Protein AF-A0A2R4SW17-F1 (afdb_monomer_lite)

Sequence (399 aa):
MTRNRARKNDVRAVAPPGEYARTERIMKAEQQRPVLTADVHQRMLAAFRAAGWPATGETRPWDGVWHSKVGPASGTILRPGYQPGRTGSRDPDDPDEADLQDVPEVSFCTGSQTRPVSVTVPGTEEPAAMVQRLGAALADGRAREIALLVNDSACAICGDPYPARHLLRTPVAEQMRVCPACVFDGELLTTGSPVGLALEFDLLAYKDLAVPAGWAAVMALLAIAGGPRFGDVLDEAFQRAVWVPAAHWSDPGKLWIWLPPHSRPLALAGLGPGASLAAVVEAVDRAHPGLQDLYRTVVREELLEEGEKAEDYLVPQLWPAVIAYAVAFGTQALERPADRAPWHVLESFEQGALGGHFAAMRSALDPDAGPGVIYTLGLGALVVAKVLGLFRDGDSSTK

pLDDT: mean 85.32, std 11.8, range [33.78, 98.25]

Secondary structure (DSSP, 8-state):
--HHHHHHHHHHHHPPTT-HHHHHHHHHHHHTS---HHHHHHHHHHHHHHTT--EEE-SS-BTTBEEEEETTEEEEEE-TT--TTTSTT--TT-TTTS-TTSPPEEEEEE--SSS--EEEEETTS-HHHHHHHHHHHHHHHHHHHHHT----EE-TTT--EE-GGGSEEPSSSTT-EE-TTTTTSTTTTTTS-HHHHHHHHHHHHHH-TT--TTHHHHHHHHHHHH-TTHHHHHHHHHTTTT-PPPGGGT-GGG-B----TTS--GGGTT--TT-BHHHHHHHHHHH-TTHHHHHHHHHHHHHHHTT--------GGGHHHHHHHHHHHHHHHHH-TTSPPGGGGGGG--TTHHHHHHHHTT-SS-TT-THHHHHHHHHHHHHHHHHTT-S-TT-----

Structure (mmCIF, N/CA/C/O backbone):
data_AF-A0A2R4SW17-F1
#
_entry.id   AF-A0A2R4SW17-F1
#
loop_
_atom_site.group_PDB
_atom_site.id
_atom_site.type_symbol
_atom_site.label_atom_id
_atom_site.label_alt_id
_atom_site.label_comp_id
_atom_site.label_asym_id
_atom_site.label_entity_id
_atom_site.label_seq_id
_atom_site.pdbx_PDB_ins_code
_atom_site.Cartn_x
_atom_site.Cartn_y
_atom_site.Cartn_z
_atom_site.occupancy
_atom_site.B_iso_or_equiv
_atom_site.auth_seq_id
_atom_site.auth_comp_id
_atom_site.auth_asym_id
_atom_site.auth_atom_id
_atom_site.pdbx_PDB_model_num
ATOM 1 N N . MET A 1 1 ? 7.612 -26.357 -39.046 1.00 49.78 1 MET A N 1
ATOM 2 C CA . MET A 1 1 ? 7.413 -24.975 -39.551 1.00 49.78 1 MET A CA 1
ATOM 3 C C . MET A 1 1 ? 8.677 -24.179 -39.259 1.00 49.78 1 MET A C 1
ATOM 5 O O . MET A 1 1 ? 9.137 -24.222 -38.130 1.00 49.78 1 MET A O 1
ATOM 9 N N . THR A 1 2 ? 9.297 -23.537 -40.250 1.00 54.38 2 THR A N 1
ATOM 10 C CA . THR A 1 2 ? 10.583 -22.840 -40.059 1.00 54.38 2 THR A CA 1
ATOM 11 C C . THR A 1 2 ? 10.363 -21.427 -39.501 1.00 54.38 2 THR A C 1
ATOM 13 O O . THR A 1 2 ? 9.425 -20.750 -39.925 1.00 54.38 2 THR A O 1
ATOM 16 N N . ARG A 1 3 ? 11.240 -20.949 -38.595 1.00 54.69 3 ARG A N 1
ATOM 17 C CA . ARG A 1 3 ? 11.237 -19.567 -38.037 1.00 54.69 3 ARG A CA 1
ATOM 18 C C . ARG A 1 3 ? 11.068 -18.480 -39.111 1.00 54.69 3 ARG A C 1
ATOM 20 O O . ARG A 1 3 ? 10.470 -17.440 -38.872 1.00 54.69 3 ARG A O 1
ATOM 27 N N . ASN A 1 4 ? 11.545 -18.761 -40.322 1.00 70.50 4 ASN A N 1
ATOM 28 C CA . ASN A 1 4 ? 11.491 -17.861 -41.468 1.00 70.50 4 ASN A CA 1
ATOM 29 C C . ASN A 1 4 ? 10.072 -17.692 -42.058 1.00 70.50 4 ASN A C 1
ATOM 31 O O . ASN A 1 4 ? 9.792 -16.678 -42.685 1.00 70.50 4 ASN A O 1
ATOM 35 N N . ARG A 1 5 ? 9.156 -18.655 -41.870 1.00 79.19 5 ARG A N 1
ATOM 36 C CA . ARG A 1 5 ? 7.756 -18.539 -42.326 1.00 79.19 5 ARG A CA 1
ATOM 37 C C . ARG A 1 5 ? 6.918 -17.681 -41.375 1.00 79.19 5 ARG A C 1
ATOM 39 O O . ARG A 1 5 ? 6.147 -16.866 -41.863 1.00 79.19 5 ARG A O 1
ATOM 46 N N . ALA A 1 6 ? 7.105 -17.835 -40.061 1.00 75.19 6 ALA A N 1
ATOM 47 C CA . ALA A 1 6 ? 6.433 -17.013 -39.049 1.00 75.19 6 ALA A CA 1
ATOM 48 C C . ALA A 1 6 ? 6.802 -15.531 -39.221 1.00 75.19 6 ALA A C 1
ATOM 50 O O . ALA A 1 6 ? 5.929 -14.722 -39.503 1.00 75.19 6 ALA A O 1
ATOM 51 N N . ARG A 1 7 ? 8.106 -15.216 -39.275 1.00 76.75 7 ARG A N 1
ATOM 52 C CA . ARG A 1 7 ? 8.585 -13.840 -39.489 1.00 76.75 7 ARG A CA 1
ATOM 53 C C . ARG A 1 7 ? 8.019 -13.191 -40.757 1.00 76.75 7 ARG A C 1
ATOM 55 O O . ARG A 1 7 ? 7.617 -12.035 -40.741 1.00 76.75 7 ARG A O 1
ATOM 62 N N . LYS A 1 8 ? 7.992 -13.923 -41.876 1.00 83.56 8 LYS A N 1
ATOM 63 C CA . LYS A 1 8 ? 7.430 -13.414 -43.139 1.00 83.56 8 LYS A CA 1
ATOM 64 C C . LYS A 1 8 ? 5.924 -13.164 -43.043 1.00 83.56 8 LYS A C 1
ATOM 66 O O . LYS A 1 8 ? 5.435 -12.250 -43.701 1.00 83.56 8 LYS A O 1
ATOM 71 N N . ASN A 1 9 ? 5.200 -13.970 -42.266 1.00 86.19 9 ASN A N 1
ATOM 72 C CA . ASN A 1 9 ? 3.774 -13.769 -42.027 1.00 86.19 9 ASN A CA 1
ATOM 73 C C . ASN A 1 9 ? 3.525 -12.529 -41.159 1.00 86.19 9 ASN A C 1
ATOM 75 O O . ASN A 1 9 ? 2.647 -11.749 -41.508 1.00 86.19 9 ASN A O 1
ATOM 79 N N . ASP A 1 10 ? 4.334 -12.303 -40.122 1.00 82.69 10 ASP A N 1
ATOM 80 C CA . ASP A 1 10 ? 4.211 -11.128 -39.249 1.00 82.69 10 ASP A CA 1
ATOM 81 C C . ASP A 1 10 ? 4.459 -9.829 -40.028 1.00 82.69 10 ASP A C 1
ATOM 83 O O . ASP A 1 10 ? 3.648 -8.910 -39.975 1.00 82.69 10 ASP A O 1
ATOM 87 N N . VAL A 1 11 ? 5.513 -9.783 -40.858 1.00 82.81 11 VAL A N 1
ATOM 88 C CA . VAL A 1 11 ? 5.784 -8.628 -41.737 1.00 82.81 11 VAL A CA 1
ATOM 89 C C . VAL A 1 11 ? 4.632 -8.408 -42.722 1.00 82.81 11 VAL A C 1
ATOM 91 O O . VAL A 1 11 ? 4.228 -7.274 -42.957 1.00 82.81 11 VAL A O 1
ATOM 94 N N . ARG A 1 12 ? 4.071 -9.478 -43.304 1.00 87.44 12 ARG A N 1
ATOM 95 C CA . ARG A 1 12 ? 2.926 -9.377 -44.230 1.00 87.44 12 ARG A CA 1
ATOM 96 C C . ARG A 1 12 ? 1.649 -8.888 -43.553 1.00 87.44 12 ARG A C 1
ATOM 98 O O . ARG A 1 12 ? 0.837 -8.279 -44.236 1.00 87.44 12 ARG A O 1
ATOM 105 N N . ALA A 1 13 ? 1.468 -9.163 -42.263 1.00 88.62 13 ALA A N 1
ATOM 106 C CA . ALA A 1 13 ? 0.291 -8.733 -41.518 1.00 88.62 13 ALA A CA 1
ATOM 107 C C . ALA A 1 13 ? 0.259 -7.211 -41.299 1.00 88.62 13 ALA A C 1
ATOM 109 O O . ALA A 1 13 ? -0.821 -6.642 -41.185 1.00 88.62 13 ALA A O 1
ATOM 110 N N . VAL A 1 14 ? 1.428 -6.560 -41.268 1.00 86.56 14 VAL A N 1
ATOM 111 C CA . VAL A 1 14 ? 1.557 -5.122 -40.969 1.00 86.56 14 VAL A CA 1
ATOM 112 C C . VAL A 1 14 ? 2.044 -4.277 -42.154 1.00 86.56 14 VAL A C 1
ATOM 114 O O . VAL A 1 14 ? 1.975 -3.052 -42.100 1.00 86.56 14 VAL A O 1
ATOM 117 N N . ALA A 1 15 ? 2.541 -4.897 -43.230 1.00 86.00 15 ALA A N 1
ATOM 118 C CA . ALA A 1 15 ? 3.038 -4.183 -44.405 1.00 86.00 15 ALA A CA 1
ATOM 119 C C . ALA A 1 15 ? 1.894 -3.677 -45.309 1.00 86.00 15 ALA A C 1
ATOM 121 O O . ALA A 1 15 ? 1.075 -4.485 -45.760 1.00 86.00 15 ALA A O 1
ATOM 122 N N . PRO A 1 16 ? 1.877 -2.382 -45.680 1.00 88.31 16 PRO A N 1
ATOM 123 C CA . PRO A 1 16 ? 1.014 -1.885 -46.748 1.00 88.31 16 PRO A CA 1
ATOM 124 C C . PRO A 1 16 ? 1.269 -2.608 -48.089 1.00 88.31 16 PRO A C 1
ATOM 126 O O . PRO A 1 16 ? 2.387 -3.089 -48.332 1.00 88.31 16 PRO A O 1
ATOM 129 N N . PRO A 1 17 ? 0.276 -2.675 -49.001 1.00 89.50 17 PRO A N 1
ATOM 130 C CA . PRO A 1 17 ? 0.451 -3.278 -50.323 1.00 89.50 17 PRO A CA 1
ATOM 131 C C . PRO A 1 17 ? 1.658 -2.686 -51.067 1.00 89.50 17 PRO A C 1
ATOM 133 O O . PRO A 1 17 ? 1.752 -1.479 -51.253 1.00 89.50 17 PRO A O 1
ATOM 136 N N . GLY A 1 18 ? 2.594 -3.539 -51.495 1.00 88.56 18 GLY A N 1
ATOM 137 C CA . GLY A 1 18 ? 3.813 -3.120 -52.203 1.00 88.56 18 GLY A CA 1
ATOM 138 C C . GLY A 1 18 ? 4.976 -2.657 -51.311 1.00 88.56 18 GLY A C 1
ATOM 139 O O . GLY A 1 18 ? 6.087 -2.500 -51.813 1.00 88.56 18 GLY A O 1
ATOM 140 N N . GLU A 1 19 ? 4.785 -2.522 -49.995 1.00 90.75 19 GLU A N 1
ATOM 141 C CA . GLU A 1 19 ? 5.814 -2.007 -49.075 1.00 90.75 19 GLU A CA 1
ATOM 142 C C . GLU A 1 19 ? 6.569 -3.085 -48.282 1.00 90.75 19 GLU A C 1
ATOM 144 O O . GLU A 1 19 ? 7.440 -2.762 -47.476 1.00 90.75 19 GLU A O 1
ATOM 149 N N . TYR A 1 20 ? 6.326 -4.371 -48.555 1.00 89.44 20 TYR A N 1
ATOM 150 C CA . TYR A 1 20 ? 6.911 -5.495 -47.808 1.00 89.44 20 TYR A CA 1
ATOM 151 C C . TYR A 1 20 ? 8.430 -5.368 -47.574 1.00 89.44 20 TYR A C 1
ATOM 153 O O . TYR A 1 20 ? 8.895 -5.545 -46.455 1.00 89.44 20 TYR A O 1
ATOM 161 N N . ALA A 1 21 ? 9.218 -5.015 -48.597 1.00 84.56 21 ALA A N 1
ATOM 162 C CA . ALA A 1 21 ? 10.678 -4.908 -48.475 1.00 84.56 21 ALA A CA 1
ATOM 163 C C . ALA A 1 21 ? 11.150 -3.691 -47.653 1.00 84.56 21 ALA A C 1
ATOM 165 O O . ALA A 1 21 ? 12.286 -3.669 -47.172 1.00 84.56 21 ALA A O 1
ATOM 166 N N . ARG A 1 22 ? 10.314 -2.653 -47.533 1.00 85.69 22 ARG A N 1
ATOM 167 C CA . ARG A 1 22 ? 10.557 -1.493 -46.667 1.00 85.69 22 ARG A CA 1
ATOM 168 C C . ARG A 1 22 ? 10.169 -1.837 -45.232 1.00 85.69 22 ARG A C 1
ATOM 170 O O . ARG A 1 22 ? 10.996 -1.654 -44.346 1.00 85.69 22 ARG A O 1
ATOM 177 N N . THR A 1 23 ? 8.989 -2.418 -45.023 1.00 84.00 23 THR A N 1
ATOM 178 C CA . THR A 1 23 ? 8.524 -2.892 -43.712 1.00 84.00 23 THR A CA 1
ATOM 179 C C . THR A 1 23 ? 9.458 -3.955 -43.133 1.00 84.00 23 THR A C 1
ATOM 181 O O . THR A 1 23 ? 9.841 -3.851 -41.977 1.00 84.00 23 THR A O 1
ATOM 184 N N . GLU A 1 24 ? 9.936 -4.913 -43.936 1.00 84.81 24 GLU A N 1
ATOM 185 C CA . GLU A 1 24 ? 10.923 -5.908 -43.493 1.00 84.81 24 GLU A CA 1
ATOM 186 C C . GLU A 1 24 ? 12.244 -5.253 -43.064 1.00 84.81 24 GLU A C 1
ATOM 188 O O . GLU A 1 24 ? 12.842 -5.672 -42.076 1.00 84.81 24 GLU A O 1
ATOM 193 N N . ARG A 1 25 ? 12.704 -4.214 -43.778 1.00 83.12 25 ARG A N 1
ATOM 194 C CA . ARG A 1 25 ? 13.920 -3.471 -43.413 1.00 83.12 25 ARG A CA 1
ATOM 195 C C . ARG A 1 25 ? 13.745 -2.677 -42.123 1.00 83.12 25 ARG A C 1
ATOM 197 O O . ARG A 1 25 ? 14.647 -2.716 -41.296 1.00 83.12 25 ARG A O 1
ATOM 204 N N . ILE A 1 26 ? 12.608 -2.004 -41.952 1.00 79.88 26 ILE A N 1
ATOM 205 C CA . ILE A 1 26 ? 12.281 -1.257 -40.730 1.00 79.88 26 ILE A CA 1
ATOM 206 C C . ILE A 1 26 ? 12.184 -2.219 -39.547 1.00 79.88 26 ILE A C 1
ATOM 208 O O . ILE A 1 26 ? 12.916 -2.046 -38.583 1.00 79.88 26 ILE A O 1
ATOM 212 N N . MET A 1 27 ? 11.403 -3.296 -39.665 1.00 78.12 27 MET A N 1
ATOM 213 C CA . MET A 1 27 ? 11.264 -4.297 -38.603 1.00 78.12 27 MET A CA 1
ATOM 214 C C . MET A 1 27 ? 12.597 -4.971 -38.268 1.00 78.12 27 MET A C 1
ATOM 216 O O . MET A 1 27 ? 12.873 -5.238 -37.105 1.00 78.12 27 MET A O 1
ATOM 220 N N . LYS A 1 28 ? 13.456 -5.237 -39.261 1.00 77.12 28 LYS A N 1
ATOM 221 C CA . LYS A 1 28 ? 14.797 -5.780 -39.010 1.00 77.12 28 LYS A CA 1
ATOM 222 C C . LYS A 1 28 ? 15.703 -4.761 -38.311 1.00 77.12 28 LYS A C 1
ATOM 224 O O . LYS A 1 28 ? 16.464 -5.157 -37.440 1.00 77.12 28 LYS A O 1
ATOM 229 N N . ALA A 1 29 ? 15.627 -3.483 -38.680 1.00 72.88 29 ALA A N 1
ATOM 230 C CA . ALA A 1 29 ? 16.386 -2.420 -38.026 1.00 72.88 29 ALA A CA 1
ATOM 231 C C . ALA A 1 29 ? 15.901 -2.183 -36.586 1.00 72.88 29 ALA A C 1
ATOM 233 O O . ALA A 1 29 ? 16.718 -1.992 -35.696 1.00 72.88 29 ALA A O 1
ATOM 234 N N . GLU A 1 30 ? 14.593 -2.264 -36.339 1.00 72.19 30 GLU A N 1
ATOM 235 C CA . GLU A 1 30 ? 13.998 -2.207 -34.999 1.00 72.19 30 GLU A CA 1
ATOM 236 C C . GLU A 1 30 ? 14.374 -3.425 -34.152 1.00 72.19 30 GLU A C 1
ATOM 238 O O . GLU A 1 30 ? 14.738 -3.263 -32.996 1.00 72.19 30 GLU A O 1
ATOM 243 N N . GLN A 1 31 ? 14.397 -4.629 -34.734 1.00 70.00 31 GLN A N 1
ATOM 244 C CA . GLN A 1 31 ? 14.900 -5.843 -34.072 1.00 70.00 31 GLN A CA 1
ATOM 245 C C . GLN A 1 31 ? 16.401 -5.792 -33.756 1.00 70.00 31 GLN A C 1
ATOM 247 O O . GLN A 1 31 ? 16.877 -6.597 -32.963 1.00 70.00 31 GLN A O 1
ATOM 252 N N . GLN A 1 32 ? 17.148 -4.895 -34.402 1.00 73.12 32 GLN A N 1
ATOM 253 C CA . GLN A 1 32 ? 18.579 -4.674 -34.178 1.00 73.12 32 GLN A CA 1
ATOM 254 C C . GLN A 1 32 ? 18.857 -3.458 -33.288 1.00 73.12 32 GLN A C 1
ATOM 256 O O . GLN A 1 32 ? 20.022 -3.163 -33.015 1.00 73.12 32 GLN A O 1
ATOM 261 N N . ARG A 1 33 ? 17.819 -2.728 -32.850 1.00 82.81 33 ARG A N 1
ATOM 262 C CA . ARG A 1 33 ? 18.006 -1.633 -31.901 1.00 82.81 33 ARG A CA 1
ATOM 263 C C . ARG A 1 33 ? 18.378 -2.213 -30.535 1.00 82.81 33 ARG A C 1
ATOM 265 O O . ARG A 1 33 ? 17.669 -3.098 -30.057 1.00 82.81 33 ARG A O 1
ATOM 272 N N . PRO A 1 34 ? 19.453 -1.707 -29.911 1.00 88.50 34 PRO A N 1
ATOM 273 C CA . PRO A 1 34 ? 19.801 -2.072 -28.551 1.00 88.50 34 PRO A CA 1
ATOM 274 C C . PRO A 1 34 ? 18.644 -1.889 -27.574 1.00 88.50 34 PRO A C 1
ATOM 276 O O . PRO A 1 34 ? 17.871 -0.935 -27.684 1.00 88.50 34 PRO A O 1
ATOM 279 N N . VAL A 1 35 ? 18.565 -2.776 -26.586 1.00 92.56 35 VAL A N 1
ATOM 280 C CA . VAL A 1 35 ? 17.658 -2.610 -25.450 1.00 92.56 35 VAL A CA 1
ATOM 281 C C . VAL A 1 35 ? 18.423 -1.858 -24.368 1.00 92.56 35 VAL A C 1
ATOM 283 O O . VAL A 1 35 ? 19.312 -2.417 -23.723 1.00 92.56 35 VAL A O 1
ATOM 286 N N . LEU A 1 36 ? 18.109 -0.574 -24.207 1.00 95.06 36 LEU A N 1
ATOM 287 C CA . LEU A 1 36 ? 18.766 0.292 -23.230 1.00 95.06 36 LEU A CA 1
ATOM 288 C C . LEU A 1 36 ? 18.193 0.062 -21.831 1.00 95.06 36 LEU A C 1
ATOM 290 O O . LEU A 1 36 ? 16.974 -0.036 -21.654 1.00 95.06 36 LEU A O 1
ATOM 294 N N . THR A 1 37 ? 19.062 -0.005 -20.826 1.00 94.88 37 THR A N 1
ATOM 295 C CA . THR A 1 37 ? 18.659 -0.184 -19.425 1.00 94.88 37 THR A CA 1
ATOM 296 C C . THR A 1 37 ? 17.783 0.970 -18.941 1.00 94.88 37 THR A C 1
ATOM 298 O O . THR A 1 37 ? 16.785 0.723 -18.260 1.00 94.88 37 THR A O 1
ATOM 301 N N . ALA A 1 38 ? 18.079 2.205 -19.363 1.00 95.12 38 ALA A N 1
ATOM 302 C CA . ALA A 1 38 ? 17.283 3.385 -19.036 1.00 95.12 38 ALA A CA 1
ATOM 303 C C . ALA A 1 38 ? 15.838 3.278 -19.564 1.00 95.12 38 ALA A C 1
ATOM 305 O O . ALA A 1 38 ? 14.879 3.548 -18.834 1.00 95.12 38 ALA A O 1
ATOM 306 N N . ASP A 1 39 ? 15.664 2.814 -20.805 1.00 96.31 39 ASP A N 1
ATOM 307 C CA . ASP A 1 39 ? 14.345 2.643 -21.428 1.00 96.31 39 ASP A CA 1
ATOM 308 C C . ASP A 1 39 ? 13.545 1.515 -20.773 1.00 96.31 39 ASP A C 1
ATOM 310 O O . ASP A 1 39 ? 12.327 1.619 -20.597 1.00 96.31 39 ASP A O 1
ATOM 314 N N . VAL A 1 40 ? 14.213 0.415 -20.411 1.00 97.12 40 VAL A N 1
ATOM 315 C CA . VAL A 1 40 ? 13.596 -0.677 -19.645 1.00 97.12 40 VAL A CA 1
ATOM 316 C C . VAL A 1 40 ? 13.132 -0.160 -18.285 1.00 97.12 40 VAL A C 1
ATOM 318 O O . VAL A 1 40 ? 11.980 -0.388 -17.918 1.00 97.12 40 VAL A O 1
ATOM 321 N N . HIS A 1 41 ? 13.975 0.599 -17.581 1.00 97.50 41 HIS A N 1
ATOM 322 C CA . HIS A 1 41 ? 13.657 1.171 -16.275 1.00 97.50 41 HIS A CA 1
ATOM 323 C C . HIS A 1 41 ? 12.411 2.062 -16.322 1.00 97.50 41 HIS A C 1
ATOM 325 O O . HIS A 1 41 ? 11.469 1.853 -15.554 1.00 97.50 41 HIS A O 1
ATOM 331 N N . GLN A 1 42 ? 12.352 3.009 -17.263 1.00 97.75 42 GLN A N 1
ATOM 332 C CA . GLN A 1 42 ? 11.217 3.929 -17.376 1.00 97.75 42 GLN A CA 1
ATOM 333 C C . GLN A 1 42 ? 9.917 3.215 -17.761 1.00 97.75 42 GLN A C 1
ATOM 335 O O . GLN A 1 42 ? 8.879 3.454 -17.139 1.00 97.75 42 GLN A O 1
ATOM 340 N N . ARG A 1 43 ? 9.956 2.303 -18.744 1.00 97.56 43 ARG A N 1
ATOM 341 C CA . ARG A 1 43 ? 8.764 1.541 -19.161 1.00 97.56 43 ARG A CA 1
ATOM 342 C C . ARG A 1 43 ? 8.256 0.620 -18.054 1.00 97.56 43 ARG A C 1
ATOM 344 O O . ARG A 1 43 ? 7.047 0.533 -17.851 1.00 97.56 43 ARG A O 1
ATOM 351 N N . MET A 1 44 ? 9.163 -0.024 -17.319 1.00 97.75 44 MET A N 1
ATOM 352 C CA . MET A 1 44 ? 8.829 -0.844 -16.156 1.00 97.75 44 MET A CA 1
ATOM 353 C C . MET A 1 44 ? 8.123 -0.002 -15.086 1.00 97.75 44 MET A C 1
ATOM 355 O O . MET A 1 44 ? 7.006 -0.332 -14.692 1.00 97.75 44 MET A O 1
ATOM 359 N N . LEU A 1 45 ? 8.726 1.111 -14.650 1.00 97.88 45 LEU A N 1
ATOM 360 C CA . LEU A 1 45 ? 8.123 1.992 -13.645 1.00 97.88 45 LEU A CA 1
ATOM 361 C C . LEU A 1 45 ? 6.751 2.514 -14.090 1.00 97.88 45 LEU A C 1
ATOM 363 O O . LEU A 1 45 ? 5.816 2.533 -13.291 1.00 97.88 45 LEU A O 1
ATOM 367 N N . ALA A 1 46 ? 6.611 2.911 -15.357 1.00 98.12 46 ALA A N 1
ATOM 368 C CA . ALA A 1 46 ? 5.339 3.362 -15.910 1.00 98.12 46 ALA A CA 1
ATOM 369 C C . ALA A 1 46 ? 4.262 2.267 -15.847 1.00 98.12 46 ALA A C 1
ATOM 371 O O . ALA A 1 46 ? 3.132 2.550 -15.452 1.00 98.12 46 ALA A O 1
ATOM 372 N N . ALA A 1 47 ? 4.609 1.019 -16.167 1.00 97.75 47 ALA A N 1
ATOM 373 C CA . ALA A 1 47 ? 3.675 -0.100 -16.107 1.00 97.75 47 ALA A CA 1
ATOM 374 C C . ALA A 1 47 ? 3.230 -0.427 -14.676 1.00 97.75 47 ALA A C 1
ATOM 376 O O . ALA A 1 47 ? 2.042 -0.648 -14.448 1.00 97.75 47 ALA A O 1
ATOM 377 N N . PHE A 1 48 ? 4.142 -0.393 -13.699 1.00 97.69 48 PHE A N 1
ATOM 378 C CA . PHE A 1 48 ? 3.771 -0.562 -12.290 1.00 97.69 48 PHE A CA 1
ATOM 379 C C . PHE A 1 48 ? 2.825 0.548 -11.814 1.00 97.69 48 PHE A C 1
ATOM 381 O O . PHE A 1 48 ? 1.800 0.245 -11.203 1.00 97.69 48 PHE A O 1
ATOM 388 N N . ARG A 1 49 ? 3.096 1.815 -12.158 1.00 97.31 49 ARG A N 1
ATOM 389 C CA . ARG A 1 49 ? 2.188 2.935 -11.837 1.00 97.31 49 ARG A CA 1
ATOM 390 C C . ARG A 1 49 ? 0.822 2.768 -12.496 1.00 97.31 49 ARG A C 1
ATOM 392 O O . ARG A 1 49 ? -0.191 2.966 -11.836 1.00 97.31 49 ARG A O 1
ATOM 399 N N . ALA A 1 50 ? 0.786 2.362 -13.766 1.00 96.69 50 ALA A N 1
ATOM 400 C CA . ALA A 1 50 ? -0.460 2.109 -14.491 1.00 96.69 50 ALA A CA 1
ATOM 401 C C . ALA A 1 50 ? -1.280 0.962 -13.875 1.00 96.69 50 ALA A C 1
ATOM 403 O O . ALA A 1 50 ? -2.505 0.991 -13.918 1.00 96.69 50 ALA A O 1
ATOM 404 N N . ALA A 1 51 ? -0.617 -0.019 -13.260 1.00 96.06 51 ALA A N 1
ATOM 405 C CA . ALA A 1 51 ? -1.259 -1.088 -12.498 1.00 96.06 51 ALA A CA 1
ATOM 406 C C . ALA A 1 51 ? -1.652 -0.680 -11.061 1.00 96.06 51 ALA A C 1
ATOM 408 O O . ALA A 1 51 ? -2.074 -1.532 -10.277 1.00 96.06 51 ALA A O 1
ATOM 409 N N . GLY A 1 52 ? -1.478 0.594 -10.692 1.00 96.50 52 GLY A N 1
ATOM 410 C CA . GLY A 1 52 ? -1.812 1.130 -9.375 1.00 96.50 52 GLY A CA 1
ATOM 411 C C . GLY A 1 52 ? -0.782 0.833 -8.285 1.00 96.50 52 GLY A C 1
ATOM 412 O O . GLY A 1 52 ? -1.115 0.926 -7.109 1.00 96.50 52 GLY A O 1
ATOM 413 N N . TRP A 1 53 ? 0.450 0.445 -8.626 1.00 96.75 53 TRP A N 1
ATOM 414 C CA . TRP A 1 53 ? 1.505 0.192 -7.639 1.00 96.75 53 TRP A CA 1
ATOM 415 C C . TRP A 1 53 ? 2.264 1.484 -7.324 1.00 96.75 53 TRP A C 1
ATOM 417 O O . TRP A 1 53 ? 2.537 2.273 -8.238 1.00 96.75 53 TRP A O 1
ATOM 427 N N . PRO A 1 54 ? 2.698 1.696 -6.069 1.00 95.44 54 PRO A N 1
ATOM 428 C CA . PRO A 1 54 ? 3.632 2.765 -5.780 1.00 95.44 54 PRO A CA 1
ATOM 429 C C . PRO A 1 54 ? 4.989 2.371 -6.371 1.00 95.44 54 PRO A C 1
ATOM 431 O O . PRO A 1 54 ? 5.557 1.338 -6.014 1.00 95.44 54 PRO A O 1
ATOM 434 N N . ALA A 1 55 ? 5.487 3.171 -7.314 1.00 95.75 55 ALA A N 1
ATOM 435 C CA . ALA A 1 55 ? 6.724 2.878 -8.027 1.00 95.75 55 ALA A CA 1
ATOM 436 C C . ALA A 1 55 ? 7.627 4.108 -8.133 1.00 95.75 55 ALA A C 1
ATOM 438 O O . ALA A 1 55 ? 7.281 5.121 -8.761 1.00 95.75 55 ALA A O 1
ATOM 439 N N . THR A 1 56 ? 8.815 3.995 -7.553 1.00 94.50 56 THR A N 1
ATOM 440 C CA . THR A 1 56 ? 9.883 4.993 -7.606 1.00 94.50 56 THR A CA 1
ATOM 441 C C . THR A 1 56 ? 11.159 4.346 -8.123 1.00 94.50 56 THR A C 1
ATOM 443 O O . THR A 1 56 ? 11.365 3.142 -8.000 1.00 94.50 56 THR A O 1
ATOM 446 N N . GLY A 1 57 ? 12.020 5.144 -8.735 1.00 92.94 57 GLY A N 1
ATOM 447 C CA . GLY A 1 57 ? 13.328 4.690 -9.173 1.00 92.94 57 GLY A CA 1
ATOM 448 C C . GLY A 1 57 ? 14.284 5.857 -9.245 1.00 92.94 57 GLY A C 1
ATOM 449 O O . GLY A 1 57 ? 13.864 7.018 -9.213 1.00 92.94 57 GLY A O 1
ATOM 450 N N . GLU A 1 58 ? 15.565 5.537 -9.296 1.00 89.88 58 GLU A N 1
ATOM 451 C CA . GLU A 1 58 ? 16.614 6.540 -9.391 1.00 89.88 58 GLU A CA 1
ATOM 452 C C . GLU A 1 58 ? 16.530 7.293 -10.724 1.00 89.88 58 GLU A C 1
ATOM 454 O O . GLU A 1 58 ? 16.053 6.775 -11.736 1.00 89.88 58 GLU A O 1
ATOM 459 N N . THR A 1 59 ? 16.984 8.544 -10.731 1.00 89.06 59 THR A N 1
ATOM 460 C CA . THR A 1 59 ? 17.050 9.371 -11.947 1.00 89.06 59 THR A CA 1
ATOM 461 C C . THR A 1 59 ? 18.303 9.102 -12.774 1.00 89.06 59 THR A C 1
ATOM 463 O O . THR A 1 59 ? 18.361 9.480 -13.941 1.00 89.06 59 THR A O 1
ATOM 466 N N . ARG A 1 60 ? 19.294 8.438 -12.178 1.00 89.75 60 ARG A N 1
ATOM 467 C CA . ARG A 1 60 ? 20.538 7.993 -12.802 1.00 89.75 60 ARG A CA 1
ATOM 468 C C . ARG A 1 60 ? 20.929 6.640 -12.207 1.00 89.75 60 ARG A C 1
ATOM 470 O O . ARG A 1 60 ? 20.611 6.421 -11.040 1.00 89.75 60 ARG A O 1
ATOM 477 N N . PRO A 1 61 ? 21.630 5.780 -12.953 1.00 89.06 61 PRO A N 1
ATOM 478 C CA . PRO A 1 61 ? 22.095 4.519 -12.412 1.00 89.06 61 PRO A CA 1
ATOM 479 C C . PRO A 1 61 ? 23.171 4.777 -11.359 1.00 89.06 61 PRO A C 1
ATOM 481 O O . PRO A 1 61 ? 24.034 5.647 -11.526 1.00 89.06 61 PRO A O 1
ATOM 484 N N . TRP A 1 62 ? 23.129 4.013 -10.276 1.00 87.19 62 TRP A N 1
ATOM 485 C CA . TRP A 1 62 ? 24.200 3.980 -9.301 1.00 87.19 62 TRP A CA 1
ATOM 486 C C . TRP A 1 62 ? 25.122 2.818 -9.635 1.00 87.19 62 TRP A C 1
ATOM 488 O O . TRP A 1 62 ? 24.708 1.662 -9.644 1.00 87.19 62 TRP A O 1
ATOM 498 N N . ASP A 1 63 ? 26.376 3.146 -9.957 1.00 86.88 63 ASP A N 1
ATOM 499 C CA . ASP A 1 63 ? 27.405 2.144 -10.235 1.00 86.88 63 ASP A CA 1
ATOM 500 C C . ASP A 1 63 ? 26.973 1.147 -11.324 1.00 86.88 63 ASP A C 1
ATOM 502 O O . ASP A 1 63 ? 27.077 -0.063 -11.149 1.00 86.88 63 ASP A O 1
ATOM 506 N N . GLY A 1 64 ? 26.436 1.668 -12.437 1.00 87.12 64 GLY A N 1
ATOM 507 C CA . GLY A 1 64 ? 25.953 0.893 -13.588 1.00 87.12 64 GLY A CA 1
ATOM 508 C C . GLY A 1 64 ? 24.688 0.065 -13.341 1.00 87.12 64 GLY A C 1
ATOM 509 O O . GLY A 1 64 ? 24.323 -0.761 -14.175 1.00 87.12 64 GLY A O 1
ATOM 510 N N . VAL A 1 65 ? 23.999 0.270 -12.216 1.00 91.69 65 VAL A N 1
ATOM 511 C CA . VAL A 1 65 ? 22.752 -0.424 -11.880 1.00 91.69 65 VAL A CA 1
ATOM 512 C C . VAL A 1 65 ? 21.640 0.594 -11.678 1.00 91.69 65 VAL A C 1
ATOM 514 O O . VAL A 1 65 ? 21.797 1.580 -10.964 1.00 91.69 65 VAL A O 1
ATOM 517 N N . TRP A 1 66 ? 20.483 0.353 -12.292 1.00 94.88 66 TRP A N 1
ATOM 518 C CA . TRP A 1 66 ? 19.283 1.119 -11.961 1.00 94.88 66 TRP A CA 1
ATOM 519 C C . TRP A 1 66 ? 18.580 0.485 -10.774 1.00 94.88 66 TRP A C 1
ATOM 521 O O . TRP A 1 66 ? 18.208 -0.690 -10.846 1.00 94.88 66 TRP A O 1
ATOM 531 N N . HIS A 1 67 ? 18.343 1.262 -9.718 1.00 94.69 67 HIS A N 1
ATOM 532 C CA . HIS A 1 67 ? 17.545 0.821 -8.581 1.00 94.69 67 HIS A CA 1
ATOM 533 C C . HIS A 1 67 ? 16.132 1.406 -8.611 1.00 94.69 67 HIS A C 1
ATOM 535 O O . HIS A 1 67 ? 15.900 2.572 -8.939 1.00 94.69 67 HIS A O 1
ATOM 541 N N . SER A 1 68 ? 15.171 0.578 -8.212 1.00 95.12 68 SER A N 1
ATOM 542 C CA . SER A 1 68 ? 13.766 0.952 -8.082 1.00 95.12 68 SER A CA 1
ATOM 543 C C . SER A 1 68 ? 13.112 0.316 -6.860 1.00 95.12 68 SER A C 1
ATOM 545 O O . SER A 1 68 ? 13.584 -0.679 -6.307 1.00 95.12 68 SER A O 1
ATOM 547 N N . LYS A 1 69 ? 11.996 0.902 -6.433 1.00 93.00 69 LYS A N 1
ATOM 548 C CA . LYS A 1 69 ? 11.065 0.350 -5.449 1.00 93.00 69 LYS A CA 1
ATOM 549 C C . LYS A 1 69 ? 9.697 0.259 -6.110 1.00 93.00 69 LYS A C 1
ATOM 551 O O . LYS A 1 69 ? 9.214 1.255 -6.641 1.00 93.00 69 LYS A O 1
ATOM 556 N N . VAL A 1 70 ? 9.093 -0.926 -6.092 1.00 93.81 70 VAL A N 1
ATOM 557 C CA . VAL A 1 70 ? 7.775 -1.214 -6.675 1.00 93.81 70 VAL A CA 1
ATOM 558 C C . VAL A 1 70 ? 6.929 -1.980 -5.655 1.00 93.81 70 VAL A C 1
ATOM 560 O O . VAL A 1 70 ? 7.085 -3.186 -5.461 1.00 93.81 70 VAL A O 1
ATOM 563 N N . GLY A 1 71 ? 6.048 -1.269 -4.948 1.00 90.81 71 GLY A N 1
ATOM 564 C CA . GLY A 1 71 ? 5.313 -1.833 -3.812 1.00 90.81 71 GLY A CA 1
ATOM 565 C C . GLY A 1 71 ? 6.270 -2.410 -2.754 1.00 90.81 71 GLY A C 1
ATOM 566 O O . GLY A 1 71 ? 7.173 -1.698 -2.310 1.00 90.81 71 GLY A O 1
ATOM 567 N N . PRO A 1 72 ? 6.126 -3.692 -2.367 1.00 88.19 72 PRO A N 1
ATOM 568 C CA . PRO A 1 72 ? 6.993 -4.334 -1.374 1.00 88.19 72 PRO A CA 1
ATOM 569 C C . PRO A 1 72 ? 8.350 -4.808 -1.923 1.00 88.19 72 PRO A C 1
ATOM 571 O O . PRO A 1 72 ? 9.173 -5.330 -1.168 1.00 88.19 72 PRO A O 1
ATOM 574 N N . ALA A 1 73 ? 8.586 -4.700 -3.233 1.00 92.69 73 ALA A N 1
ATOM 575 C CA . ALA A 1 73 ? 9.784 -5.226 -3.875 1.00 92.69 73 ALA A CA 1
ATOM 576 C C . ALA A 1 73 ? 10.771 -4.114 -4.249 1.00 92.69 73 ALA A C 1
ATOM 578 O O . ALA A 1 73 ? 10.399 -3.000 -4.617 1.00 92.69 73 ALA A O 1
ATOM 579 N N . SER A 1 74 ? 12.057 -4.446 -4.191 1.00 93.19 74 SER A N 1
ATOM 580 C CA . SER A 1 74 ? 13.132 -3.649 -4.780 1.00 93.19 74 SER A CA 1
ATOM 581 C C . SER A 1 74 ? 13.462 -4.220 -6.151 1.00 93.19 74 SER A C 1
ATOM 583 O O . SER A 1 74 ? 13.598 -5.433 -6.276 1.00 93.19 74 SER A O 1
ATOM 585 N N . GLY A 1 75 ? 13.578 -3.367 -7.161 1.00 95.12 75 GLY A N 1
ATOM 586 C CA . GLY A 1 75 ? 13.983 -3.748 -8.507 1.00 95.12 75 GLY A CA 1
ATOM 587 C C . GLY A 1 75 ? 15.412 -3.304 -8.801 1.00 95.12 75 GLY A C 1
ATOM 588 O O . GLY A 1 75 ? 15.807 -2.201 -8.418 1.00 95.12 75 GLY A O 1
ATOM 589 N N . THR A 1 76 ? 16.169 -4.138 -9.503 1.00 95.94 76 THR A N 1
ATOM 590 C CA . THR A 1 76 ? 17.459 -3.796 -10.100 1.00 95.94 76 THR A CA 1
ATOM 591 C C . THR A 1 76 ? 17.447 -4.106 -11.588 1.00 95.94 76 THR A C 1
ATOM 593 O O . THR A 1 76 ? 16.839 -5.086 -12.022 1.00 95.94 76 THR A O 1
ATOM 596 N N . ILE A 1 77 ? 18.115 -3.266 -12.376 1.00 96.19 77 ILE A N 1
ATOM 597 C CA . ILE A 1 77 ? 18.339 -3.514 -13.803 1.00 96.19 77 ILE A CA 1
ATOM 598 C C . ILE A 1 77 ? 19.829 -3.404 -14.072 1.00 96.19 77 ILE A C 1
ATOM 600 O O . ILE A 1 77 ? 20.438 -2.380 -13.759 1.00 96.19 77 ILE A O 1
ATOM 604 N N . LEU A 1 78 ? 20.396 -4.462 -14.642 1.00 92.81 78 LEU A N 1
ATOM 605 C CA . LEU A 1 78 ? 21.817 -4.563 -14.958 1.00 92.81 78 LEU A CA 1
ATOM 606 C C . LEU A 1 78 ? 22.032 -5.332 -16.262 1.00 92.81 78 LEU A C 1
ATOM 608 O O . LEU A 1 78 ? 21.209 -6.160 -16.656 1.00 92.81 78 LEU A O 1
ATOM 612 N N . ARG A 1 79 ? 23.146 -5.061 -16.943 1.00 91.38 79 ARG A N 1
ATOM 613 C CA . ARG A 1 79 ? 23.552 -5.839 -18.118 1.00 91.38 79 ARG A CA 1
ATOM 614 C C . ARG A 1 79 ? 24.211 -7.160 -17.699 1.00 91.38 79 ARG A C 1
ATOM 616 O O . ARG A 1 79 ? 24.923 -7.177 -16.692 1.00 91.38 79 ARG A O 1
ATOM 623 N N . PRO A 1 80 ? 24.021 -8.253 -18.458 1.00 87.19 80 PRO A N 1
ATOM 624 C CA . PRO A 1 80 ? 24.715 -9.512 -18.211 1.00 87.19 80 PRO A CA 1
ATOM 625 C C . PRO A 1 80 ? 26.228 -9.321 -18.059 1.00 87.19 80 PRO A C 1
ATOM 627 O O . PRO A 1 80 ? 26.852 -8.559 -18.791 1.00 87.19 80 PRO A O 1
ATOM 630 N N . GLY A 1 81 ? 26.826 -10.004 -17.083 1.00 77.88 81 GLY A N 1
ATOM 631 C CA . GLY A 1 81 ? 28.270 -9.933 -16.827 1.00 77.88 81 GLY A CA 1
ATOM 632 C C . GLY A 1 81 ? 28.753 -8.665 -16.110 1.00 77.88 81 GLY A C 1
ATOM 633 O O . GLY A 1 81 ? 29.916 -8.623 -15.704 1.00 77.88 81 GLY A O 1
ATOM 634 N N . TYR A 1 82 ? 27.885 -7.672 -15.886 1.00 80.44 82 TYR A N 1
ATOM 635 C CA . TYR A 1 82 ? 28.221 -6.481 -15.110 1.00 80.44 82 TYR A CA 1
ATOM 636 C C . TYR A 1 82 ? 28.463 -6.821 -13.627 1.00 80.44 82 TYR A C 1
ATOM 638 O O . TYR A 1 82 ? 27.700 -7.573 -13.016 1.00 80.44 82 TYR A O 1
ATOM 646 N N . GLN A 1 83 ? 29.527 -6.266 -13.032 1.00 73.81 83 GLN A N 1
ATOM 647 C CA . GLN A 1 83 ? 29.887 -6.466 -11.621 1.00 73.81 83 GLN A CA 1
ATOM 648 C C . GLN A 1 83 ? 29.893 -5.126 -10.868 1.00 73.81 83 GLN A C 1
ATOM 650 O O . GLN A 1 83 ? 30.834 -4.348 -11.053 1.00 73.81 83 GLN A O 1
ATOM 655 N N . PRO A 1 84 ? 28.911 -4.877 -9.978 1.00 72.25 84 PRO A N 1
ATOM 656 C CA . PRO A 1 84 ? 28.900 -3.686 -9.131 1.00 72.25 84 PRO A CA 1
ATOM 657 C C . PRO A 1 84 ? 30.202 -3.550 -8.324 1.00 72.25 84 PRO A C 1
ATOM 659 O O . PRO A 1 84 ? 30.736 -4.529 -7.798 1.00 72.25 84 PRO A O 1
ATOM 662 N N . GLY A 1 85 ? 30.727 -2.334 -8.236 1.00 67.38 85 GLY A N 1
ATOM 663 C CA . GLY A 1 85 ? 31.857 -1.924 -7.405 1.00 67.38 85 GLY A CA 1
ATOM 664 C C . GLY A 1 85 ? 33.219 -1.998 -8.090 1.00 67.38 85 GLY A C 1
ATOM 665 O O . GLY A 1 85 ? 34.221 -1.596 -7.496 1.00 67.38 85 GLY A O 1
ATOM 666 N N . ARG A 1 86 ? 33.292 -2.518 -9.322 1.00 65.00 86 ARG A N 1
ATOM 667 C CA . ARG A 1 86 ? 34.551 -2.663 -10.082 1.00 65.00 86 ARG A CA 1
ATOM 668 C C . ARG A 1 86 ? 34.692 -1.677 -11.236 1.00 65.00 86 ARG A C 1
ATOM 670 O O . ARG A 1 86 ? 35.811 -1.309 -11.587 1.00 65.00 86 ARG A O 1
ATOM 677 N N . THR A 1 87 ? 33.580 -1.236 -11.800 1.00 56.22 87 THR A N 1
ATOM 678 C CA . THR A 1 87 ? 33.487 -0.347 -12.961 1.00 56.22 87 THR A CA 1
ATOM 679 C C . THR A 1 87 ? 32.930 0.990 -12.493 1.00 56.22 87 THR A C 1
ATOM 681 O O . THR A 1 87 ? 31.743 1.253 -12.608 1.00 56.22 87 THR A O 1
ATOM 684 N N . GLY A 1 88 ? 33.775 1.821 -11.877 1.00 54.62 88 GLY A N 1
ATOM 685 C CA . GLY A 1 88 ? 33.295 2.984 -11.127 1.00 54.62 88 GLY A CA 1
ATOM 686 C C . GLY A 1 8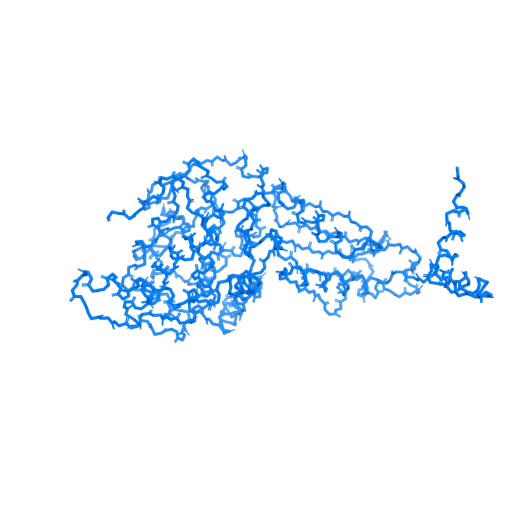8 ? 32.335 3.886 -11.910 1.00 54.62 88 GLY A C 1
ATOM 687 O O . GLY A 1 88 ? 32.705 4.376 -12.964 1.00 54.62 88 GLY A O 1
ATOM 688 N N . SER A 1 89 ? 31.145 4.151 -11.359 1.00 56.84 89 SER A N 1
ATOM 689 C CA . SER A 1 89 ? 30.230 5.245 -11.752 1.00 56.84 89 SER A CA 1
ATOM 690 C C . SER A 1 89 ? 29.951 5.388 -13.264 1.00 56.84 89 SER A C 1
ATOM 692 O O . SER A 1 89 ? 29.789 6.510 -13.754 1.00 56.84 89 SER A O 1
ATOM 694 N N . ARG A 1 90 ? 29.916 4.294 -14.021 1.00 71.94 90 ARG A N 1
ATOM 695 C CA . ARG A 1 90 ? 29.744 4.362 -15.478 1.00 71.94 90 ARG A CA 1
ATOM 696 C C . ARG A 1 90 ? 28.292 4.191 -15.904 1.00 71.94 90 ARG A C 1
ATOM 698 O O . ARG A 1 90 ? 27.496 3.558 -15.208 1.00 71.94 90 ARG A O 1
ATOM 705 N N . ASP A 1 91 ? 27.957 4.824 -17.023 1.00 86.25 91 ASP A N 1
ATOM 706 C CA . ASP A 1 91 ? 26.657 4.700 -17.673 1.00 86.25 91 ASP A CA 1
ATOM 707 C C . ASP A 1 91 ? 26.519 3.264 -18.223 1.00 86.25 91 ASP A C 1
ATOM 709 O O . ASP A 1 91 ? 27.333 2.854 -19.051 1.00 86.25 91 ASP A O 1
ATOM 713 N N . PRO A 1 92 ? 25.534 2.466 -17.768 1.00 87.12 92 PRO A N 1
ATOM 714 C CA . PRO A 1 92 ? 25.341 1.092 -18.228 1.00 87.12 92 PRO A CA 1
ATOM 715 C C . PRO A 1 92 ? 24.907 0.995 -19.693 1.00 87.12 92 PRO A C 1
ATOM 717 O O . PRO A 1 92 ? 24.850 -0.109 -20.232 1.00 87.12 92 PRO A O 1
ATOM 720 N N . ASP A 1 93 ? 24.571 2.114 -20.332 1.00 89.50 93 ASP A N 1
ATOM 721 C CA . ASP A 1 93 ? 24.214 2.189 -21.745 1.00 89.50 93 ASP A CA 1
ATOM 722 C C . ASP A 1 93 ? 25.323 2.823 -22.614 1.00 89.50 93 ASP A C 1
ATOM 724 O O . ASP A 1 93 ? 25.082 3.108 -23.789 1.00 89.50 93 ASP A O 1
ATOM 728 N N . ASP A 1 94 ? 26.544 2.988 -22.083 1.00 87.25 94 ASP A N 1
ATOM 729 C CA . ASP A 1 94 ? 27.712 3.428 -22.857 1.00 87.25 94 ASP A CA 1
ATOM 730 C C . ASP A 1 94 ? 28.233 2.302 -23.784 1.00 87.25 94 ASP A C 1
ATOM 732 O O . ASP A 1 94 ? 28.684 1.256 -23.295 1.00 87.25 94 ASP A O 1
ATOM 736 N N . PRO A 1 95 ? 28.198 2.477 -25.123 1.00 84.50 95 PRO A N 1
ATOM 737 C CA . PRO A 1 95 ? 28.676 1.471 -26.071 1.00 84.50 95 PRO A CA 1
ATOM 738 C C . PRO A 1 95 ? 30.188 1.221 -26.013 1.00 84.50 95 PRO A C 1
ATOM 740 O O . PRO A 1 95 ? 30.632 0.175 -26.488 1.00 84.50 95 PRO A O 1
ATOM 743 N N . ASP A 1 96 ? 30.979 2.148 -25.464 1.00 82.62 96 ASP A N 1
ATOM 744 C CA . ASP A 1 96 ? 32.423 1.955 -25.293 1.00 82.62 96 ASP A CA 1
ATOM 745 C C . ASP A 1 96 ? 32.732 1.024 -24.107 1.00 82.62 96 ASP A C 1
ATOM 747 O O . ASP A 1 96 ? 33.850 0.514 -23.979 1.00 82.62 96 ASP A O 1
ATOM 751 N N . GLU A 1 97 ? 31.740 0.769 -23.249 1.00 78.12 97 GLU A N 1
ATOM 752 C CA . GLU A 1 97 ? 31.907 0.026 -22.002 1.00 78.12 97 GLU A CA 1
ATOM 753 C C . GLU A 1 97 ? 31.093 -1.267 -21.922 1.00 78.12 97 GLU A C 1
ATOM 755 O O . GLU A 1 97 ? 31.491 -2.196 -21.212 1.00 78.12 97 GLU A O 1
ATOM 760 N N . ALA A 1 98 ? 29.978 -1.354 -22.648 1.00 82.25 98 ALA A N 1
ATOM 761 C CA . ALA A 1 98 ? 29.092 -2.507 -22.629 1.00 82.25 98 ALA A CA 1
ATOM 762 C C . ALA A 1 98 ? 28.651 -2.934 -24.034 1.00 82.25 98 ALA A C 1
ATOM 764 O O . ALA A 1 98 ? 28.399 -2.110 -24.914 1.00 82.25 98 ALA A O 1
ATOM 765 N N . ASP A 1 99 ? 28.469 -4.245 -24.225 1.00 85.69 99 ASP A N 1
ATOM 766 C CA . ASP A 1 99 ? 27.786 -4.744 -25.415 1.00 85.69 99 ASP A CA 1
ATOM 767 C C . ASP A 1 99 ? 26.288 -4.427 -25.308 1.00 85.69 99 ASP A C 1
ATOM 769 O O . ASP A 1 99 ? 25.531 -5.039 -24.547 1.00 85.69 99 ASP A O 1
ATOM 773 N N . LEU A 1 100 ? 25.843 -3.433 -26.079 1.00 87.94 100 LEU A N 1
ATOM 774 C CA . LEU A 1 100 ? 24.444 -3.013 -26.076 1.00 87.94 100 LEU A CA 1
ATOM 775 C C . LEU A 1 100 ? 23.510 -4.025 -26.769 1.00 87.94 100 LEU A C 1
ATOM 777 O O . LEU A 1 100 ? 22.288 -3.873 -26.701 1.00 87.94 100 LEU A O 1
ATOM 781 N N . GLN A 1 101 ? 24.055 -5.052 -27.435 1.00 87.81 101 GLN A N 1
ATOM 782 C CA . GLN A 1 101 ? 23.268 -6.155 -27.993 1.00 87.81 101 GLN A CA 1
ATOM 783 C C . GLN A 1 101 ? 22.825 -7.158 -26.925 1.00 87.81 101 GLN A C 1
ATOM 785 O O . GLN A 1 101 ? 21.843 -7.875 -27.142 1.00 87.81 101 GLN A O 1
ATOM 790 N N . ASP A 1 102 ? 23.493 -7.188 -25.771 1.00 90.38 102 ASP A N 1
ATOM 791 C CA . ASP A 1 102 ? 23.054 -8.009 -24.654 1.00 90.38 102 ASP A CA 1
ATOM 792 C C . ASP A 1 102 ? 21.763 -7.447 -24.054 1.00 90.38 102 ASP A C 1
ATOM 794 O O . ASP A 1 102 ? 21.619 -6.250 -23.785 1.00 90.38 102 ASP A O 1
ATOM 798 N N . VAL A 1 103 ? 20.792 -8.336 -23.840 1.00 94.25 103 VAL A N 1
ATOM 799 C CA . VAL A 1 103 ? 19.514 -7.970 -23.230 1.00 94.25 103 VAL A CA 1
ATOM 800 C C . VAL A 1 103 ? 19.735 -7.779 -21.729 1.00 94.25 103 VAL A C 1
ATOM 802 O O . VAL A 1 103 ? 20.179 -8.724 -21.075 1.00 94.25 103 VAL A O 1
ATOM 805 N N . PRO A 1 104 ? 19.411 -6.605 -21.157 1.00 95.38 104 PRO A N 1
ATOM 806 C CA . PRO A 1 104 ? 19.564 -6.388 -19.726 1.00 95.38 104 PRO A CA 1
ATOM 807 C C . PRO A 1 104 ? 18.623 -7.287 -18.923 1.00 95.38 104 PRO A C 1
ATOM 809 O O . PRO A 1 104 ? 17.545 -7.653 -19.391 1.00 95.38 104 PRO A O 1
ATOM 812 N N . GLU A 1 105 ? 19.012 -7.618 -17.700 1.00 96.38 105 GLU A N 1
ATOM 813 C CA . GLU A 1 105 ? 18.202 -8.386 -16.762 1.00 96.38 105 GLU A CA 1
ATOM 814 C C . GLU A 1 105 ? 17.505 -7.442 -15.787 1.00 96.38 105 GLU A C 1
ATOM 816 O O . GLU A 1 105 ? 18.124 -6.542 -15.217 1.00 96.38 105 GLU A O 1
ATOM 821 N N . VAL A 1 106 ? 16.209 -7.663 -15.579 1.00 97.50 106 VAL A N 1
ATOM 822 C CA . VAL A 1 106 ? 15.411 -6.992 -14.554 1.00 97.50 106 VAL A CA 1
ATOM 823 C C . VAL A 1 106 ? 15.189 -7.990 -13.429 1.00 97.50 106 VAL A C 1
ATOM 825 O O . VAL A 1 106 ? 14.605 -9.050 -13.650 1.00 97.50 106 VAL A O 1
ATOM 828 N N . SER A 1 107 ? 15.645 -7.664 -12.225 1.00 96.88 107 SER A N 1
ATOM 829 C CA . SER A 1 107 ? 15.478 -8.506 -11.043 1.00 96.88 107 SER A CA 1
ATOM 830 C C . SER A 1 107 ? 14.681 -7.780 -9.974 1.00 96.88 107 SER A C 1
ATOM 832 O O . SER A 1 107 ? 14.981 -6.644 -9.631 1.00 96.88 107 SER A O 1
ATOM 834 N N . PHE A 1 108 ? 13.684 -8.446 -9.409 1.00 96.38 108 PHE A N 1
ATOM 835 C CA . PHE A 1 108 ? 12.901 -7.964 -8.281 1.00 96.38 108 PHE A CA 1
ATOM 836 C C . PHE A 1 108 ? 13.175 -8.832 -7.066 1.00 96.38 108 PHE A C 1
ATOM 838 O O . PHE A 1 108 ? 13.208 -10.053 -7.187 1.00 96.38 108 PHE A O 1
ATOM 845 N N . CYS A 1 109 ? 13.321 -8.216 -5.898 1.00 94.12 109 CYS A N 1
ATOM 846 C CA . CYS A 1 109 ? 13.565 -8.909 -4.642 1.00 94.12 109 CYS A CA 1
ATOM 847 C C . CYS A 1 109 ? 12.829 -8.227 -3.480 1.00 94.12 109 CYS A C 1
ATOM 849 O O . CYS A 1 109 ? 12.868 -7.002 -3.336 1.00 94.12 109 CYS A O 1
ATOM 851 N N . THR A 1 110 ? 12.163 -9.006 -2.629 1.00 90.25 110 THR A N 1
ATOM 852 C CA . THR A 1 110 ? 11.618 -8.519 -1.346 1.00 90.25 110 THR A CA 1
ATOM 853 C C . THR A 1 110 ? 12.705 -8.450 -0.275 1.00 90.25 110 THR A C 1
ATOM 855 O O . THR A 1 110 ? 13.599 -9.289 -0.275 1.00 90.25 110 THR A O 1
ATOM 858 N N . GLY A 1 111 ? 12.579 -7.555 0.708 1.00 72.44 111 GLY A N 1
ATOM 859 C CA . GLY A 1 111 ? 13.541 -7.417 1.816 1.00 72.44 111 GLY A CA 1
ATOM 860 C C . GLY A 1 111 ? 13.594 -8.569 2.840 1.00 72.44 111 GLY A C 1
ATOM 861 O O . GLY A 1 111 ? 14.311 -8.449 3.836 1.00 72.44 111 GLY A O 1
ATOM 862 N N . SER A 1 112 ? 12.867 -9.677 2.624 1.00 68.31 112 SER A N 1
ATOM 863 C CA . SER A 1 112 ? 12.826 -10.811 3.561 1.00 68.31 112 SER A CA 1
ATOM 864 C C . SER A 1 112 ? 14.217 -11.400 3.794 1.00 68.31 112 SER A C 1
ATOM 866 O O . SER A 1 112 ? 14.880 -11.852 2.861 1.00 68.31 112 SER A O 1
ATOM 868 N N . GLN A 1 113 ? 14.653 -11.411 5.059 1.00 62.59 113 GLN A N 1
ATOM 869 C CA . GLN A 1 113 ? 15.980 -11.908 5.445 1.00 62.59 113 GLN A CA 1
ATOM 870 C C . GLN A 1 113 ? 16.090 -13.435 5.373 1.00 62.59 113 GLN A C 1
ATOM 872 O O . GLN A 1 113 ? 17.193 -13.969 5.293 1.00 62.59 113 GLN A O 1
ATOM 877 N N . THR A 1 114 ? 14.964 -14.146 5.428 1.00 65.38 114 THR A N 1
ATOM 878 C CA . THR A 1 114 ? 14.946 -15.611 5.484 1.00 65.38 114 THR A CA 1
ATOM 879 C C . THR A 1 114 ? 14.703 -16.226 4.113 1.00 65.38 114 THR A C 1
ATOM 881 O O . THR A 1 114 ? 15.401 -17.165 3.731 1.00 65.38 114 THR A O 1
ATOM 884 N N . ARG A 1 115 ? 13.697 -15.731 3.381 1.00 78.88 115 ARG A N 1
ATOM 885 C CA . ARG A 1 115 ? 13.233 -16.297 2.106 1.00 78.88 115 ARG A CA 1
ATOM 886 C C . ARG A 1 115 ? 12.709 -15.186 1.197 1.00 78.88 115 ARG A C 1
ATOM 888 O O . ARG A 1 115 ? 11.497 -14.984 1.109 1.00 78.88 115 ARG A O 1
ATOM 895 N N . PRO A 1 116 ? 13.602 -14.436 0.536 1.00 85.62 116 PRO A N 1
ATOM 896 C CA . PRO A 1 116 ? 13.172 -13.396 -0.379 1.00 85.62 116 PRO A CA 1
ATOM 897 C C . PRO A 1 116 ? 12.427 -14.002 -1.569 1.00 85.62 116 PRO A C 1
ATOM 899 O O . PRO A 1 116 ? 12.876 -14.973 -2.182 1.00 85.62 116 PRO A O 1
ATOM 902 N N . VAL A 1 117 ? 11.294 -13.400 -1.927 1.00 91.19 117 VAL A N 1
ATOM 903 C CA . VAL A 1 117 ? 10.707 -13.605 -3.251 1.00 91.19 117 VAL A CA 1
ATOM 904 C C . VAL A 1 117 ? 11.617 -12.902 -4.241 1.00 91.19 117 VAL A C 1
ATOM 906 O O . VAL A 1 117 ? 11.811 -11.692 -4.135 1.00 91.19 117 VAL A O 1
ATOM 909 N N . SER A 1 118 ? 12.162 -13.669 -5.183 1.00 94.12 118 SER A N 1
ATOM 910 C CA . SER A 1 118 ? 12.995 -13.156 -6.262 1.00 94.12 118 SER A CA 1
ATOM 911 C C . SER A 1 118 ? 12.388 -13.508 -7.615 1.00 94.12 118 SER A C 1
ATOM 913 O O . SER A 1 118 ? 11.963 -14.645 -7.834 1.00 94.12 118 SER A O 1
ATOM 915 N N . VAL A 1 119 ? 12.330 -12.530 -8.513 1.00 96.56 119 VAL A N 1
ATOM 916 C CA . VAL A 1 119 ? 11.860 -12.690 -9.892 1.00 96.56 119 VAL A CA 1
ATOM 917 C C . VAL A 1 119 ? 12.866 -12.024 -10.810 1.00 96.56 119 VAL A C 1
ATOM 919 O O . VAL A 1 119 ? 13.062 -10.820 -10.709 1.00 96.56 119 VAL A O 1
ATOM 922 N N . THR A 1 120 ? 13.449 -12.784 -11.734 1.00 96.81 120 THR A N 1
ATOM 923 C CA . THR A 1 120 ? 14.332 -12.246 -12.775 1.00 96.81 120 THR A CA 1
ATOM 924 C C . THR A 1 120 ? 13.714 -12.483 -14.143 1.00 96.81 120 THR A C 1
ATOM 926 O O . THR A 1 120 ? 13.240 -13.583 -14.440 1.00 96.81 120 THR A O 1
ATOM 929 N N . VAL A 1 121 ? 13.699 -11.437 -14.961 1.00 96.88 121 VAL A N 1
ATOM 930 C CA . VAL A 1 121 ? 13.119 -11.419 -16.304 1.00 96.88 121 VAL A CA 1
ATOM 931 C C . VAL A 1 121 ? 14.028 -10.660 -17.271 1.00 96.88 121 VAL A C 1
ATOM 933 O O . VAL A 1 121 ? 14.748 -9.753 -16.849 1.00 96.88 121 VAL A O 1
ATOM 936 N N . PRO A 1 122 ? 14.016 -10.991 -18.572 1.00 97.12 122 PRO A N 1
ATOM 937 C CA . PRO A 1 122 ? 14.746 -10.208 -19.559 1.00 97.12 122 PRO A CA 1
ATOM 938 C C . PRO A 1 122 ? 14.091 -8.830 -19.750 1.00 97.12 122 PRO A C 1
ATOM 940 O O . PRO A 1 122 ? 12.869 -8.703 -19.733 1.00 97.12 122 PRO A O 1
ATOM 943 N N . GLY A 1 123 ? 14.884 -7.795 -20.028 1.00 95.81 123 GLY A N 1
ATOM 944 C CA . GLY A 1 123 ? 14.411 -6.429 -20.303 1.00 95.81 123 GLY A CA 1
ATOM 945 C C . GLY A 1 123 ? 13.592 -6.283 -21.594 1.00 95.81 123 GLY A C 1
ATOM 946 O O . GLY A 1 123 ? 13.019 -5.224 -21.860 1.00 95.81 123 GLY A O 1
ATOM 947 N N . THR A 1 124 ? 13.517 -7.349 -22.394 1.00 95.50 124 THR A N 1
ATOM 948 C CA . THR A 1 124 ? 12.609 -7.481 -23.540 1.00 95.50 124 THR A CA 1
ATOM 949 C C . THR A 1 124 ? 11.213 -7.973 -23.162 1.00 95.50 124 THR A C 1
ATOM 951 O O . THR A 1 124 ? 10.337 -7.957 -24.024 1.00 95.50 124 THR A O 1
ATOM 954 N N . GLU A 1 125 ? 10.978 -8.423 -21.924 1.00 96.94 125 GLU A N 1
ATOM 955 C CA . GLU A 1 125 ? 9.638 -8.816 -21.479 1.00 96.94 125 GLU A CA 1
ATOM 956 C C . GLU A 1 125 ? 8.690 -7.607 -21.512 1.00 96.94 125 GLU A C 1
ATOM 958 O O . GLU A 1 125 ? 9.077 -6.465 -21.250 1.00 96.94 125 GLU A O 1
ATOM 963 N N . GLU A 1 126 ? 7.430 -7.849 -21.872 1.00 97.06 126 GLU A N 1
ATOM 964 C CA . GLU A 1 126 ? 6.428 -6.788 -21.884 1.00 97.06 126 GLU A CA 1
ATOM 965 C C . GLU A 1 126 ? 6.220 -6.255 -20.458 1.00 97.06 126 GLU A C 1
ATOM 967 O O . GLU A 1 126 ? 5.993 -7.053 -19.542 1.00 97.06 126 GLU A O 1
ATOM 972 N N . PRO A 1 127 ? 6.235 -4.928 -20.231 1.00 97.00 127 PRO A N 1
ATOM 973 C CA . PRO A 1 127 ? 6.145 -4.369 -18.883 1.00 97.00 127 PRO A CA 1
ATOM 974 C C . PRO A 1 127 ? 4.919 -4.847 -18.090 1.00 97.00 127 PRO A C 1
ATOM 976 O O . PRO A 1 127 ? 5.020 -5.134 -16.900 1.00 97.00 127 PRO A O 1
ATOM 979 N N . ALA A 1 128 ? 3.765 -5.016 -18.745 1.00 96.56 128 ALA A N 1
ATOM 980 C CA . ALA A 1 128 ? 2.566 -5.556 -18.102 1.00 96.56 128 ALA A CA 1
ATOM 981 C C . ALA A 1 128 ? 2.743 -7.017 -17.637 1.00 96.56 128 ALA A C 1
ATOM 983 O O . ALA A 1 128 ? 2.232 -7.394 -16.581 1.00 96.56 128 ALA A O 1
ATOM 984 N N . ALA A 1 129 ? 3.497 -7.830 -18.384 1.00 97.62 129 ALA A N 1
ATOM 985 C CA . ALA A 1 129 ? 3.822 -9.199 -17.994 1.00 97.62 129 ALA A CA 1
ATOM 986 C C . ALA A 1 129 ? 4.783 -9.227 -16.794 1.00 97.62 129 ALA A C 1
ATOM 988 O O . ALA A 1 129 ? 4.599 -10.047 -15.893 1.00 97.62 129 ALA A O 1
ATOM 989 N N . MET A 1 130 ? 5.731 -8.280 -16.713 1.00 97.50 130 MET A N 1
ATOM 990 C CA . MET A 1 130 ? 6.590 -8.117 -15.531 1.00 97.50 130 MET A CA 1
ATOM 991 C C . MET A 1 130 ? 5.760 -7.845 -14.267 1.00 97.50 130 MET A C 1
ATOM 993 O O . MET A 1 130 ? 5.967 -8.500 -13.243 1.00 97.50 130 MET A O 1
ATOM 997 N N . VAL A 1 131 ? 4.778 -6.933 -14.347 1.00 96.75 131 VAL A N 1
ATOM 998 C CA . VAL A 1 131 ? 3.864 -6.623 -13.232 1.00 96.75 131 VAL A CA 1
ATOM 999 C C . VAL A 1 131 ? 3.081 -7.865 -12.800 1.00 96.75 131 VAL A C 1
ATOM 1001 O O . VAL A 1 131 ? 3.026 -8.177 -11.610 1.00 96.75 131 VAL A O 1
ATOM 1004 N N . GLN A 1 132 ? 2.495 -8.599 -13.752 1.00 95.19 132 GLN A N 1
ATOM 1005 C CA . GLN A 1 132 ? 1.728 -9.815 -13.461 1.00 95.19 132 GLN A CA 1
ATOM 1006 C C . GLN A 1 132 ? 2.594 -10.894 -12.805 1.00 95.19 132 GLN A C 1
ATOM 1008 O O . GLN A 1 132 ? 2.185 -11.486 -11.805 1.00 95.19 132 GLN A O 1
ATOM 1013 N N . ARG A 1 133 ? 3.800 -11.127 -13.333 1.00 96.25 133 ARG A N 1
ATOM 1014 C CA . ARG A 1 133 ? 4.728 -12.137 -12.817 1.00 96.25 133 ARG A CA 1
ATOM 1015 C C . ARG A 1 133 ? 5.191 -11.803 -11.404 1.00 96.25 133 ARG A C 1
ATOM 1017 O O . ARG A 1 133 ? 5.160 -12.679 -10.541 1.00 96.25 133 ARG A O 1
ATOM 1024 N N . LEU A 1 134 ? 5.578 -10.551 -11.152 1.00 95.62 134 LEU A N 1
ATOM 1025 C CA . LEU A 1 134 ? 5.953 -10.115 -9.809 1.00 95.62 134 LEU A CA 1
ATOM 1026 C C . LEU A 1 134 ? 4.765 -10.208 -8.844 1.00 95.62 134 LEU A C 1
ATOM 1028 O O . LEU A 1 134 ? 4.920 -10.709 -7.733 1.00 95.62 134 LEU A O 1
ATOM 1032 N N . GLY A 1 135 ? 3.574 -9.785 -9.275 1.00 94.88 135 GLY A N 1
ATOM 1033 C CA . GLY A 1 135 ? 2.348 -9.902 -8.488 1.00 94.88 135 GLY A CA 1
ATOM 1034 C C . GLY A 1 135 ? 2.045 -11.345 -8.078 1.00 94.88 135 GLY A C 1
ATOM 1035 O O . GLY A 1 135 ? 1.808 -11.604 -6.900 1.00 94.88 135 GLY A O 1
ATOM 1036 N N . ALA A 1 136 ? 2.108 -12.290 -9.019 1.00 93.88 136 ALA A N 1
ATOM 1037 C CA . ALA A 1 136 ? 1.913 -13.711 -8.733 1.00 93.88 136 ALA A CA 1
ATOM 1038 C C . ALA A 1 136 ? 2.978 -14.248 -7.761 1.00 93.88 136 ALA A C 1
ATOM 1040 O O . ALA A 1 136 ? 2.641 -14.858 -6.749 1.00 93.88 136 ALA A O 1
ATOM 1041 N N . ALA A 1 137 ? 4.256 -13.943 -8.008 1.00 94.56 137 ALA A N 1
ATOM 1042 C CA . ALA A 1 137 ? 5.351 -14.400 -7.158 1.00 94.56 137 ALA A CA 1
ATOM 1043 C C . ALA A 1 137 ? 5.251 -13.870 -5.717 1.00 94.56 137 ALA A C 1
ATOM 1045 O O . ALA A 1 137 ? 5.517 -14.612 -4.770 1.00 94.56 137 ALA A O 1
ATOM 1046 N N . LEU A 1 138 ? 4.851 -12.605 -5.541 1.00 93.25 138 LEU A N 1
ATOM 1047 C CA . LEU A 1 138 ? 4.619 -12.009 -4.225 1.00 93.25 138 LEU A CA 1
ATOM 1048 C C . LEU A 1 138 ? 3.452 -12.675 -3.507 1.00 93.25 138 LEU A C 1
ATOM 1050 O O . LEU A 1 138 ? 3.572 -12.983 -2.323 1.00 93.25 138 LEU A O 1
ATOM 1054 N N . ALA A 1 139 ? 2.342 -12.909 -4.207 1.00 92.12 139 ALA A N 1
ATOM 1055 C CA . ALA A 1 139 ? 1.173 -13.550 -3.623 1.00 92.12 139 ALA A CA 1
ATOM 1056 C C . ALA A 1 139 ? 1.483 -14.977 -3.150 1.00 92.12 139 ALA A C 1
ATOM 1058 O O . ALA A 1 139 ? 1.212 -15.315 -1.996 1.00 92.12 139 ALA A O 1
ATOM 1059 N N . ASP A 1 140 ? 2.138 -15.771 -3.997 1.00 92.12 140 ASP A N 1
ATOM 1060 C CA . ASP A 1 140 ? 2.559 -17.126 -3.651 1.00 92.12 140 ASP A CA 1
ATOM 1061 C C . ASP A 1 140 ? 3.586 -17.121 -2.513 1.00 92.12 140 ASP A C 1
ATOM 1063 O O . ASP A 1 140 ? 3.533 -17.952 -1.607 1.00 92.12 140 ASP A O 1
ATOM 1067 N N . GLY A 1 141 ? 4.537 -16.183 -2.549 1.00 92.12 141 GLY A N 1
ATOM 1068 C CA . GLY A 1 141 ? 5.535 -16.003 -1.499 1.00 92.12 141 GLY A CA 1
ATOM 1069 C C . GLY A 1 141 ? 4.907 -15.707 -0.149 1.00 92.12 141 GLY A C 1
ATOM 1070 O O . GLY A 1 141 ? 5.213 -16.385 0.828 1.00 92.12 141 GLY A O 1
ATOM 1071 N N . ARG A 1 142 ? 3.980 -14.750 -0.103 1.00 92.25 142 ARG A N 1
ATOM 1072 C CA . ARG A 1 142 ? 3.274 -14.391 1.123 1.00 92.25 142 ARG A CA 1
ATOM 1073 C C . ARG A 1 142 ? 2.433 -15.542 1.656 1.00 92.25 142 ARG A C 1
ATOM 1075 O O . ARG A 1 142 ? 2.532 -15.843 2.839 1.00 92.25 142 ARG A O 1
ATOM 1082 N N . ALA A 1 143 ? 1.662 -16.214 0.801 1.00 91.44 143 ALA A N 1
ATOM 1083 C CA . ALA A 1 143 ? 0.860 -17.363 1.213 1.00 91.44 143 ALA A CA 1
ATOM 1084 C C . ALA A 1 143 ? 1.730 -18.469 1.837 1.00 91.44 143 ALA A C 1
ATOM 1086 O O . ALA A 1 143 ? 1.377 -19.018 2.881 1.00 91.44 143 ALA A O 1
ATOM 1087 N N . ARG A 1 144 ? 2.902 -18.752 1.247 1.00 91.56 144 ARG A N 1
ATOM 1088 C CA . ARG A 1 144 ? 3.872 -19.701 1.817 1.00 91.56 144 ARG A CA 1
ATOM 1089 C C . ARG A 1 144 ? 4.414 -19.245 3.167 1.00 91.56 144 ARG A C 1
ATOM 1091 O O . ARG A 1 144 ? 4.462 -20.057 4.083 1.00 91.56 144 ARG A O 1
ATOM 1098 N N . GLU A 1 145 ? 4.824 -17.985 3.301 1.00 91.50 145 GLU A N 1
ATOM 1099 C CA . GLU A 1 145 ? 5.373 -17.480 4.565 1.00 91.50 145 GLU A CA 1
ATOM 1100 C C . GLU A 1 145 ? 4.310 -17.447 5.675 1.00 91.50 145 GLU A C 1
ATOM 1102 O O . GLU A 1 145 ? 4.612 -17.827 6.803 1.00 91.50 145 GLU A O 1
ATOM 1107 N N . ILE A 1 146 ? 3.057 -17.093 5.355 1.00 91.19 146 ILE A N 1
ATOM 1108 C CA . ILE A 1 146 ? 1.925 -17.143 6.297 1.00 91.19 146 ILE A CA 1
ATOM 1109 C C . ILE A 1 146 ? 1.659 -18.579 6.761 1.00 91.19 146 ILE A C 1
ATOM 1111 O O . ILE A 1 146 ? 1.502 -18.815 7.956 1.00 91.19 146 ILE A O 1
ATOM 1115 N N . ALA A 1 147 ? 1.669 -19.553 5.847 1.00 91.44 147 ALA A N 1
ATOM 1116 C CA . ALA A 1 147 ? 1.441 -20.961 6.178 1.00 91.44 147 ALA A CA 1
ATOM 1117 C C . ALA A 1 147 ? 2.519 -21.568 7.100 1.00 91.44 147 ALA A C 1
ATOM 1119 O O . ALA A 1 147 ? 2.297 -22.619 7.698 1.00 91.44 147 ALA A O 1
ATOM 1120 N N . LEU A 1 148 ? 3.687 -20.928 7.208 1.00 91.31 148 LEU A N 1
ATOM 1121 C CA . LEU A 1 148 ? 4.795 -21.348 8.070 1.00 91.31 148 LEU A CA 1
ATOM 1122 C C . LEU A 1 148 ? 4.808 -20.633 9.426 1.00 91.31 148 LEU A C 1
ATOM 1124 O O . LEU A 1 148 ? 5.697 -20.889 10.243 1.00 91.31 148 LEU A O 1
ATOM 1128 N N . LEU A 1 149 ? 3.878 -19.706 9.663 1.00 90.94 149 LEU A N 1
ATOM 1129 C CA . LEU A 1 149 ? 3.823 -18.966 10.913 1.00 90.94 149 LEU A CA 1
ATOM 1130 C C . LEU A 1 149 ? 3.435 -19.873 12.076 1.00 90.94 149 LEU A C 1
ATOM 1132 O O . LEU A 1 149 ? 2.559 -20.728 11.977 1.00 90.94 149 LEU A O 1
ATOM 1136 N N . VAL A 1 150 ? 4.079 -19.617 13.210 1.00 91.69 150 VAL A N 1
ATOM 1137 C CA . VAL A 1 150 ? 3.713 -20.179 14.504 1.00 91.69 150 VAL A CA 1
ATOM 1138 C C . VAL A 1 150 ? 3.292 -19.014 15.379 1.00 91.69 150 VAL A C 1
ATOM 1140 O O . VAL A 1 150 ? 4.053 -18.057 15.532 1.00 91.69 150 VAL A O 1
ATOM 1143 N N . ASN A 1 151 ? 2.090 -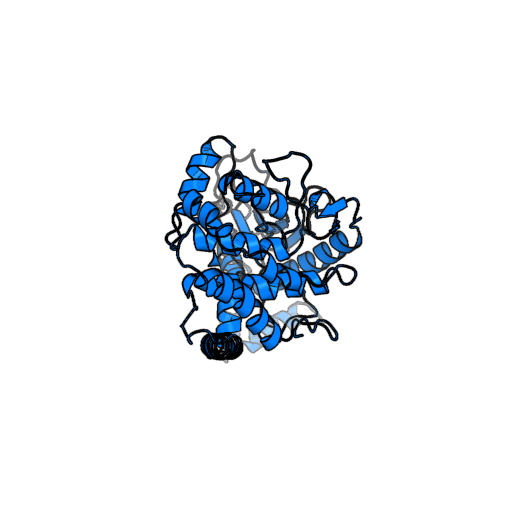19.097 15.939 1.00 92.44 151 ASN A N 1
ATOM 1144 C CA . ASN A 1 151 ? 1.615 -18.134 16.920 1.00 92.44 151 ASN A CA 1
ATOM 1145 C C . ASN A 1 151 ? 2.188 -18.502 18.298 1.00 92.44 151 ASN A C 1
ATOM 1147 O O . ASN A 1 151 ? 1.557 -19.206 19.080 1.00 92.44 151 ASN A O 1
ATOM 1151 N N . ASP A 1 152 ? 3.427 -18.085 18.555 1.00 93.81 152 ASP A N 1
ATOM 1152 C CA . ASP A 1 152 ? 4.194 -18.345 19.782 1.00 93.81 152 ASP A CA 1
ATOM 1153 C C . ASP A 1 152 ? 4.052 -17.232 20.839 1.00 93.81 152 ASP A C 1
ATOM 1155 O O . ASP A 1 152 ? 4.762 -17.213 21.846 1.00 93.81 152 ASP A O 1
ATOM 1159 N N . SER A 1 153 ? 3.138 -16.290 20.616 1.00 93.62 153 SER A N 1
ATOM 1160 C CA . SER A 1 153 ? 2.821 -15.193 21.522 1.00 93.62 153 SER A CA 1
ATOM 1161 C C . SER A 1 153 ? 1.349 -14.796 21.393 1.00 93.62 153 SER A C 1
ATOM 1163 O O . SER A 1 153 ? 0.597 -15.378 20.610 1.00 93.62 153 SER A O 1
ATOM 1165 N N . ALA A 1 154 ? 0.937 -13.801 22.170 1.00 91.62 154 ALA A N 1
ATOM 1166 C CA . ALA A 1 154 ? -0.404 -13.244 22.130 1.00 91.62 154 ALA A CA 1
ATOM 1167 C C . ALA A 1 154 ? -0.351 -11.725 22.292 1.00 91.62 154 ALA A 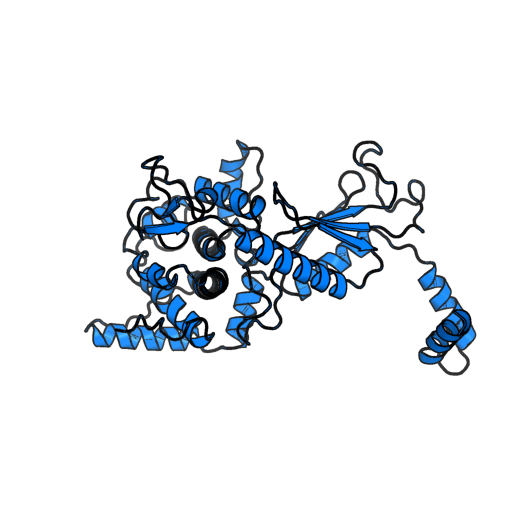C 1
ATOM 1169 O O . ALA A 1 154 ? 0.574 -11.192 22.912 1.00 91.62 154 ALA A O 1
ATOM 1170 N N . CYS A 1 155 ? -1.341 -11.028 21.738 1.00 89.25 155 CYS A N 1
ATOM 1171 C CA . CYS A 1 155 ? -1.515 -9.611 22.017 1.00 89.25 155 CYS A CA 1
ATOM 1172 C C . CYS A 1 155 ? -1.818 -9.406 23.507 1.00 89.25 155 CYS A C 1
ATOM 1174 O O . CYS A 1 155 ? -2.694 -10.062 24.062 1.00 89.25 155 CYS A O 1
ATOM 1176 N N . ALA A 1 156 ? -1.122 -8.462 24.139 1.00 88.38 156 ALA A N 1
ATOM 1177 C CA . ALA A 1 156 ? -1.280 -8.156 25.558 1.00 88.38 156 ALA A CA 1
ATOM 1178 C C . ALA A 1 156 ? -2.662 -7.583 25.931 1.00 88.38 156 ALA A C 1
ATOM 1180 O O . ALA A 1 156 ? -3.015 -7.617 27.104 1.00 88.38 156 ALA A O 1
ATOM 1181 N N . ILE A 1 157 ? -3.422 -7.072 24.956 1.00 85.81 157 ILE A N 1
ATOM 1182 C CA . ILE A 1 157 ? -4.756 -6.497 25.169 1.00 85.81 157 ILE A CA 1
ATOM 1183 C C . ILE A 1 157 ? -5.835 -7.527 24.850 1.00 85.81 157 ILE A C 1
ATOM 1185 O O . ILE A 1 157 ? -6.519 -8.002 25.751 1.00 85.81 157 ILE A O 1
ATOM 1189 N N . CYS A 1 158 ? -5.992 -7.899 23.575 1.00 86.06 158 CYS A N 1
ATOM 1190 C CA . CYS A 1 158 ? -7.096 -8.772 23.174 1.00 86.06 158 CYS A CA 1
ATOM 1191 C C . CYS A 1 158 ? -6.835 -10.263 23.433 1.00 86.06 158 CYS A C 1
ATOM 1193 O O . CYS A 1 158 ? -7.763 -11.064 23.353 1.00 86.06 158 CYS A O 1
ATOM 1195 N N . GLY A 1 159 ? -5.590 -10.658 23.723 1.00 89.19 159 GLY A N 1
ATOM 1196 C CA . GLY A 1 159 ? -5.209 -12.059 23.918 1.00 89.19 159 GLY A CA 1
ATOM 1197 C C . GLY A 1 159 ? -5.112 -12.882 22.630 1.00 89.19 159 GLY A C 1
ATOM 1198 O O . GLY A 1 159 ? -4.789 -14.069 22.704 1.00 89.19 159 GLY A O 1
ATOM 1199 N N . ASP A 1 160 ? -5.353 -12.284 21.458 1.00 89.25 160 ASP A N 1
ATOM 1200 C CA . ASP A 1 160 ? -5.303 -13.003 20.184 1.00 89.25 160 ASP A CA 1
ATOM 1201 C C . ASP A 1 160 ? -3.899 -13.576 19.924 1.00 89.25 160 ASP A C 1
ATOM 1203 O O . ASP A 1 160 ? -2.898 -12.899 20.194 1.00 89.25 160 ASP A O 1
ATOM 1207 N N . PRO A 1 161 ? -3.803 -14.800 19.378 1.00 91.12 161 PRO A N 1
ATOM 1208 C CA . PRO A 1 161 ? -2.533 -15.463 19.124 1.00 91.12 161 PRO A CA 1
ATOM 1209 C C . PRO A 1 161 ? -1.820 -14.852 17.906 1.00 91.12 161 PRO A C 1
ATOM 1211 O O . PRO A 1 161 ? -2.403 -14.707 16.838 1.00 91.12 161 PRO A O 1
ATOM 1214 N N . TYR A 1 162 ? -0.529 -14.540 18.039 1.00 91.81 162 TYR A N 1
ATOM 1215 C CA . TYR A 1 162 ? 0.302 -13.993 16.956 1.00 91.81 162 TYR A CA 1
ATOM 1216 C C . TYR A 1 162 ? 1.724 -14.552 17.014 1.00 91.81 162 TYR A C 1
ATOM 1218 O O . TYR A 1 162 ? 2.203 -14.920 18.090 1.00 91.81 162 TYR A O 1
ATOM 1226 N N . PRO A 1 163 ? 2.469 -14.542 15.895 1.00 91.88 163 PRO A N 1
ATOM 1227 C CA . PRO A 1 163 ? 3.910 -14.712 15.952 1.00 91.88 163 PRO A CA 1
ATOM 1228 C C . PRO A 1 163 ? 4.517 -13.549 16.734 1.00 91.88 163 PRO A C 1
ATOM 1230 O O . PRO A 1 163 ? 4.237 -12.383 16.454 1.00 91.88 163 PRO A O 1
ATOM 1233 N N . ALA A 1 164 ? 5.403 -13.840 17.679 1.00 91.19 164 ALA A N 1
ATOM 1234 C CA . ALA A 1 164 ? 5.964 -12.855 18.597 1.00 91.19 164 ALA A CA 1
ATOM 1235 C C . ALA A 1 164 ? 6.683 -11.700 17.876 1.00 91.19 164 ALA A C 1
ATOM 1237 O O . ALA A 1 164 ? 6.782 -10.599 18.417 1.00 91.19 164 ALA A O 1
ATOM 1238 N N . ARG A 1 165 ? 7.199 -11.964 16.666 1.00 89.50 165 ARG A N 1
ATOM 1239 C CA . ARG A 1 165 ? 7.868 -10.997 15.778 1.00 89.50 165 ARG A CA 1
ATOM 1240 C C . ARG A 1 165 ? 6.915 -10.073 15.008 1.00 89.50 165 ARG A C 1
ATOM 1242 O O . ARG A 1 165 ? 7.381 -9.132 14.383 1.00 89.50 165 ARG A O 1
ATOM 1249 N N . HIS A 1 166 ? 5.616 -10.368 15.005 1.00 91.50 166 HIS A N 1
ATOM 1250 C CA . HIS A 1 166 ? 4.574 -9.587 14.324 1.00 91.50 166 HIS A CA 1
ATOM 1251 C C . HIS A 1 166 ? 3.829 -8.633 15.257 1.00 91.50 166 HIS A C 1
ATOM 1253 O O . HIS A 1 166 ? 3.010 -7.849 14.781 1.00 91.50 166 HIS A O 1
ATOM 1259 N N . LEU A 1 167 ? 4.103 -8.706 16.559 1.00 89.62 167 LEU A N 1
ATOM 1260 C CA . LEU A 1 167 ? 3.566 -7.796 17.559 1.00 89.62 167 LEU A CA 1
ATOM 1261 C C . LEU A 1 167 ? 4.561 -6.665 17.830 1.00 89.62 167 LEU A C 1
ATOM 1263 O O . LEU A 1 167 ? 5.766 -6.909 17.954 1.00 89.62 167 LEU A O 1
ATOM 1267 N N . LEU A 1 168 ? 4.044 -5.448 17.967 1.00 86.06 168 LEU A N 1
ATOM 1268 C CA . LEU A 1 168 ? 4.836 -4.260 18.260 1.00 86.06 168 LEU A CA 1
ATOM 1269 C C . LEU A 1 168 ? 5.146 -4.187 19.755 1.00 86.06 168 LEU A C 1
ATOM 1271 O O . LEU A 1 168 ? 4.279 -4.489 20.575 1.00 86.06 168 LEU A O 1
ATOM 1275 N N . ARG A 1 169 ? 6.375 -3.808 20.119 1.00 81.31 169 ARG A N 1
ATOM 1276 C CA . ARG A 1 169 ? 6.783 -3.671 21.526 1.00 81.31 169 ARG A CA 1
ATOM 1277 C C . ARG A 1 169 ? 6.448 -2.271 22.014 1.00 81.31 169 ARG A C 1
ATOM 1279 O O . ARG A 1 169 ? 6.885 -1.299 21.408 1.00 81.31 169 ARG A O 1
ATOM 1286 N N . THR A 1 170 ? 5.708 -2.153 23.112 1.00 70.19 170 THR A N 1
ATOM 1287 C CA . THR A 1 170 ? 5.419 -0.828 23.668 1.00 70.19 170 THR A CA 1
ATOM 1288 C C . THR A 1 170 ? 6.591 -0.333 24.532 1.00 70.19 170 THR A C 1
ATOM 1290 O O . THR A 1 170 ? 7.265 -1.133 25.188 1.00 70.19 170 THR A O 1
ATOM 1293 N N . PRO A 1 171 ? 6.873 0.981 24.542 1.00 61.50 171 PRO A N 1
ATOM 1294 C CA . PRO A 1 171 ? 7.996 1.536 25.298 1.00 61.50 171 PRO A CA 1
ATOM 1295 C C . PRO A 1 171 ? 7.732 1.700 26.806 1.00 61.50 171 PRO A C 1
ATOM 1297 O O . PRO A 1 171 ? 8.692 1.788 27.565 1.00 61.50 171 PRO A O 1
ATOM 1300 N N . VAL A 1 172 ? 6.469 1.729 27.261 1.00 58.28 172 VAL A N 1
ATOM 1301 C CA . VAL A 1 172 ? 6.105 1.912 28.689 1.00 58.28 172 VAL A CA 1
ATOM 1302 C C . VAL A 1 172 ? 6.520 0.712 29.546 1.00 58.28 172 VAL A C 1
ATOM 1304 O O . VAL A 1 172 ? 6.946 0.863 30.689 1.00 58.28 172 VAL A O 1
ATOM 1307 N N . ALA A 1 173 ? 6.413 -0.493 28.990 1.00 60.47 173 ALA A N 1
ATOM 1308 C CA . ALA A 1 173 ? 6.853 -1.720 29.627 1.00 60.47 173 ALA A CA 1
ATOM 1309 C C . ALA A 1 173 ? 7.374 -2.641 28.529 1.00 60.47 173 ALA A C 1
ATOM 1311 O O . ALA A 1 173 ? 6.581 -3.143 27.738 1.00 60.47 173 ALA A O 1
ATOM 1312 N N . GLU A 1 174 ? 8.681 -2.922 28.510 1.00 59.03 174 GLU A N 1
ATOM 1313 C CA . GLU A 1 174 ? 9.370 -3.770 27.512 1.00 59.03 174 GLU A CA 1
ATOM 1314 C C . GLU A 1 174 ? 8.786 -5.201 27.353 1.00 59.03 174 GLU A C 1
ATOM 1316 O O . GLU A 1 174 ? 9.276 -6.013 26.565 1.00 59.03 174 GLU A O 1
ATOM 1321 N N . GLN A 1 175 ? 7.731 -5.524 28.103 1.00 64.88 175 GLN A N 1
ATOM 1322 C CA . GLN A 1 175 ? 7.012 -6.791 28.126 1.00 64.88 175 GLN A CA 1
ATOM 1323 C C . GLN A 1 175 ? 5.661 -6.757 27.391 1.00 64.88 175 GLN A C 1
ATOM 1325 O O . GLN A 1 175 ? 5.136 -7.826 27.083 1.00 64.88 175 GLN A O 1
ATOM 1330 N N . MET A 1 176 ? 5.093 -5.585 27.080 1.00 78.00 176 MET A N 1
ATOM 1331 C CA . MET A 1 176 ? 3.794 -5.507 26.404 1.00 78.00 176 MET A CA 1
ATOM 1332 C C . MET A 1 176 ? 3.963 -5.512 24.884 1.00 78.00 176 MET A C 1
ATOM 1334 O O . MET A 1 176 ? 4.693 -4.705 24.305 1.00 78.00 176 MET A O 1
ATOM 1338 N N . ARG A 1 177 ? 3.288 -6.464 24.236 1.00 87.25 177 ARG A N 1
ATOM 1339 C CA . ARG A 1 177 ? 3.307 -6.656 22.787 1.00 87.25 177 ARG A CA 1
ATOM 1340 C C . ARG A 1 177 ? 1.899 -6.562 22.224 1.00 87.25 177 ARG A C 1
ATOM 1342 O O . ARG A 1 177 ? 1.015 -7.288 22.675 1.00 87.25 177 ARG A O 1
ATOM 1349 N N . VAL A 1 178 ? 1.691 -5.697 21.239 1.00 87.50 178 VAL A N 1
ATOM 1350 C CA . VAL A 1 178 ? 0.355 -5.406 20.701 1.00 87.50 178 VAL A CA 1
ATOM 1351 C C . VAL A 1 178 ? 0.228 -5.724 19.223 1.00 87.50 178 VAL A C 1
ATOM 1353 O O . VAL A 1 178 ? 1.189 -5.637 18.457 1.00 87.50 178 VAL A O 1
ATOM 1356 N N . CYS A 1 179 ? -0.970 -6.150 18.836 1.00 89.31 179 CYS A N 1
ATOM 1357 C CA . CYS A 1 179 ? -1.338 -6.397 17.451 1.00 89.31 179 CYS A CA 1
ATOM 13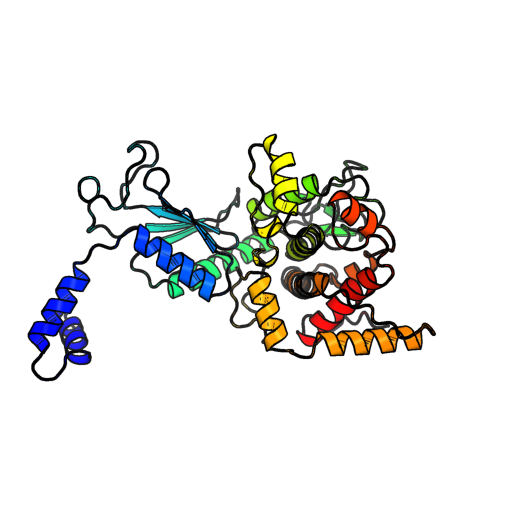58 C C . CYS A 1 179 ? -1.735 -5.071 16.765 1.00 89.31 179 CYS A C 1
ATOM 1360 O O . CYS A 1 179 ? -1.996 -4.086 17.460 1.00 89.31 179 CYS A O 1
ATOM 1362 N N . PRO A 1 180 ? -1.842 -5.032 15.420 1.00 88.31 180 PRO A N 1
ATOM 1363 C CA . PRO A 1 180 ? -2.293 -3.828 14.710 1.00 88.31 180 PRO A CA 1
ATOM 1364 C C . PRO A 1 180 ? -3.680 -3.359 15.149 1.00 88.31 180 PRO A C 1
ATOM 1366 O O . PRO A 1 180 ? -4.034 -2.198 14.992 1.00 88.31 180 PRO A O 1
ATOM 1369 N N . ALA A 1 181 ? -4.460 -4.298 15.673 1.00 87.19 181 ALA A N 1
ATOM 1370 C CA . ALA A 1 181 ? -5.813 -4.097 16.118 1.00 87.19 181 ALA A CA 1
ATOM 1371 C C . ALA A 1 181 ? -5.919 -3.307 17.437 1.00 87.19 181 ALA A C 1
ATOM 1373 O O . ALA A 1 181 ? -6.804 -2.479 17.597 1.00 87.19 181 ALA A O 1
ATOM 1374 N N . CYS A 1 182 ? -4.990 -3.523 18.360 1.00 85.38 182 CYS A N 1
ATOM 1375 C CA . CYS A 1 182 ? -5.027 -2.927 19.696 1.00 85.38 182 CYS A CA 1
ATOM 1376 C C . CYS A 1 182 ? -3.942 -1.863 19.895 1.00 85.38 182 CYS A C 1
ATOM 1378 O O . CYS A 1 182 ? -3.662 -1.461 21.017 1.00 85.38 182 CYS A O 1
ATOM 1380 N N . VAL A 1 183 ? -3.263 -1.443 18.824 1.00 83.00 183 VAL A N 1
ATOM 1381 C CA . VAL A 1 183 ? -2.085 -0.575 18.939 1.00 83.00 183 VAL A CA 1
ATOM 1382 C C . VAL A 1 183 ? -2.415 0.811 19.503 1.00 83.00 183 VAL A C 1
ATOM 1384 O O . VAL A 1 183 ? -1.560 1.400 20.152 1.00 83.00 183 VAL A O 1
ATOM 1387 N N . PHE A 1 184 ? -3.638 1.307 19.298 1.00 79.50 184 PHE A N 1
ATOM 1388 C CA . PHE A 1 184 ? -4.093 2.614 19.791 1.00 79.50 184 PHE A CA 1
ATOM 1389 C C . PHE A 1 184 ? -4.932 2.544 21.070 1.00 79.50 184 PHE A C 1
ATOM 1391 O O . PHE A 1 184 ? -5.395 3.579 21.536 1.00 79.50 184 PHE A O 1
ATOM 1398 N N . ASP A 1 185 ? -5.112 1.349 21.628 1.00 77.12 185 ASP A N 1
ATOM 1399 C CA . ASP A 1 185 ? -5.883 1.149 22.849 1.00 77.12 185 ASP A CA 1
ATOM 1400 C C . ASP A 1 185 ? -5.064 1.578 24.084 1.00 77.12 185 ASP A C 1
ATOM 1402 O O . ASP A 1 185 ? -3.883 1.228 24.239 1.00 77.12 185 ASP A O 1
ATOM 1406 N N . GLY A 1 186 ? -5.706 2.351 24.959 1.00 66.62 186 GLY A N 1
ATOM 1407 C CA . GLY A 1 186 ? -5.145 2.880 26.195 1.00 66.62 186 GLY A CA 1
ATOM 1408 C C . GLY A 1 186 ? -3.957 3.835 26.020 1.00 66.62 186 GLY A C 1
ATOM 1409 O O . GLY A 1 186 ? -3.694 4.412 24.967 1.00 66.62 186 GLY A O 1
ATOM 1410 N N . GLU A 1 187 ? -3.182 4.002 27.095 1.00 61.97 187 GLU A N 1
ATOM 1411 C CA . GLU A 1 187 ? -1.984 4.859 27.126 1.00 61.97 187 GLU A CA 1
ATOM 1412 C C . GLU A 1 187 ? -0.727 4.172 26.554 1.00 61.97 187 GLU A C 1
ATOM 1414 O O . GLU A 1 187 ? 0.398 4.629 26.757 1.00 61.97 187 GLU A O 1
ATOM 1419 N N . LEU A 1 188 ? -0.877 3.050 25.843 1.00 59.84 188 LEU A N 1
ATOM 1420 C CA . LEU A 1 188 ? 0.247 2.182 25.475 1.00 59.84 188 LEU A CA 1
ATOM 1421 C C . LEU A 1 188 ? 1.324 2.866 24.636 1.00 59.84 188 LEU A C 1
ATOM 1423 O O . LEU A 1 188 ? 2.492 2.465 24.673 1.00 59.84 188 LEU A O 1
ATOM 1427 N N . LEU A 1 189 ? 0.927 3.891 23.890 1.00 57.72 189 LEU A N 1
ATOM 1428 C CA . LEU A 1 189 ? 1.806 4.638 23.016 1.00 57.72 189 LEU A CA 1
ATOM 1429 C C . LEU A 1 189 ? 1.804 6.149 23.290 1.00 57.72 189 LEU A C 1
ATOM 1431 O O . LEU A 1 189 ? 2.545 6.865 22.622 1.00 57.72 189 LEU A O 1
ATOM 1435 N N . THR A 1 190 ? 1.096 6.659 24.303 1.00 54.00 190 THR A N 1
ATOM 1436 C CA . THR A 1 190 ? 1.187 8.090 24.670 1.00 54.00 190 THR A CA 1
ATOM 1437 C C . THR A 1 190 ? 2.614 8.486 25.080 1.00 54.00 190 THR A C 1
ATOM 1439 O O . THR A 1 190 ? 3.002 9.645 24.937 1.00 54.00 190 THR A O 1
ATOM 1442 N N . THR A 1 191 ? 3.444 7.519 25.495 1.00 50.50 191 THR A N 1
ATOM 1443 C CA . THR A 1 191 ? 4.895 7.690 25.703 1.00 50.50 191 THR A CA 1
ATOM 1444 C C . THR A 1 191 ? 5.756 7.205 24.528 1.00 50.50 191 THR A C 1
ATOM 1446 O O . THR A 1 191 ? 6.979 7.364 24.546 1.00 50.50 191 THR A O 1
ATOM 1449 N N . GLY A 1 192 ? 5.158 6.551 23.532 1.00 55.47 192 GLY A N 1
ATOM 1450 C CA . GLY A 1 192 ? 5.833 6.033 22.352 1.00 55.47 192 GLY A CA 1
ATOM 1451 C C . GLY A 1 192 ? 5.998 7.115 21.301 1.00 55.47 192 GLY A C 1
ATOM 1452 O O . GLY A 1 192 ? 5.026 7.650 20.781 1.00 55.47 192 GLY A O 1
ATOM 1453 N N . SER A 1 193 ? 7.248 7.435 20.967 1.00 71.06 193 SER A N 1
ATOM 1454 C CA . SER A 1 193 ? 7.549 8.378 19.892 1.00 71.06 193 SER A CA 1
ATOM 1455 C C . SER A 1 193 ? 6.962 7.852 18.570 1.00 71.06 193 SER A C 1
ATOM 1457 O O . SER A 1 193 ? 7.387 6.779 18.132 1.00 71.06 193 SER A O 1
ATOM 1459 N N . PRO A 1 194 ? 6.043 8.577 17.895 1.00 72.62 194 PRO A N 1
ATOM 1460 C CA . PRO A 1 194 ? 5.519 8.194 16.576 1.00 72.62 194 PRO A CA 1
ATOM 1461 C C . PRO A 1 194 ? 6.623 7.914 15.548 1.00 72.62 194 PRO A C 1
ATOM 1463 O O . PRO A 1 194 ? 6.464 7.091 14.652 1.00 72.62 194 PRO A O 1
ATOM 1466 N N . VAL A 1 195 ? 7.781 8.550 15.736 1.00 77.00 195 VAL A N 1
ATOM 1467 C CA . VAL A 1 195 ? 9.012 8.297 14.985 1.00 77.00 195 VAL A CA 1
ATOM 1468 C C . VAL A 1 195 ? 9.517 6.862 15.166 1.00 77.00 195 VAL A C 1
ATOM 1470 O O . VAL A 1 195 ? 9.883 6.205 14.195 1.00 77.00 195 VAL A O 1
ATOM 1473 N N . GLY A 1 196 ? 9.556 6.370 16.408 1.00 77.56 196 GLY A N 1
ATOM 1474 C CA . GLY A 1 196 ? 9.994 5.007 16.714 1.00 77.56 196 GLY A CA 1
ATOM 1475 C C . GLY A 1 196 ? 9.063 3.970 16.092 1.00 77.56 196 GLY A C 1
ATOM 1476 O O . GLY A 1 196 ? 9.535 3.009 15.492 1.00 77.56 196 GLY A O 1
ATOM 1477 N N . LEU A 1 197 ? 7.753 4.222 16.140 1.00 80.38 197 LEU A N 1
ATOM 1478 C CA . LEU A 1 197 ? 6.752 3.370 15.496 1.00 80.38 197 LEU A CA 1
ATOM 1479 C C . LEU A 1 197 ? 6.927 3.336 13.978 1.00 80.38 197 LEU A C 1
ATOM 1481 O O . LEU A 1 197 ? 6.941 2.256 13.397 1.00 80.38 197 LEU A O 1
ATOM 1485 N N . ALA A 1 198 ? 7.129 4.491 13.337 1.00 86.19 198 ALA A N 1
ATOM 1486 C CA . ALA A 1 198 ? 7.383 4.550 11.900 1.00 86.19 198 ALA A CA 1
ATOM 1487 C C . ALA A 1 198 ? 8.620 3.724 11.497 1.00 86.19 198 ALA A C 1
ATOM 1489 O O . ALA A 1 198 ? 8.573 2.983 10.515 1.00 86.19 198 ALA A O 1
ATOM 1490 N N . LEU A 1 199 ? 9.700 3.781 12.291 1.00 82.38 199 LEU A N 1
ATOM 1491 C CA . LEU A 1 199 ? 10.898 2.968 12.059 1.00 82.38 199 LEU A CA 1
ATOM 1492 C C . LEU A 1 199 ? 10.606 1.473 12.204 1.00 82.38 199 LEU A C 1
ATOM 1494 O O . LEU A 1 199 ? 11.025 0.673 11.366 1.00 82.38 199 LEU A O 1
ATOM 1498 N N . GLU A 1 200 ? 9.909 1.083 13.271 1.00 85.06 200 GLU A N 1
ATOM 1499 C CA . GLU A 1 200 ? 9.548 -0.314 13.501 1.00 85.06 200 GLU A CA 1
ATOM 1500 C C . GLU A 1 200 ? 8.653 -0.854 12.384 1.00 85.06 200 GLU A C 1
ATOM 1502 O O . GLU A 1 200 ? 8.871 -1.979 11.934 1.00 85.06 200 GLU A O 1
ATOM 1507 N N . PHE A 1 201 ? 7.722 -0.046 11.872 1.00 87.81 201 PHE A N 1
ATOM 1508 C CA . PHE A 1 201 ? 6.879 -0.417 10.740 1.00 87.81 201 PHE A CA 1
ATOM 1509 C C . PHE A 1 201 ? 7.661 -0.575 9.442 1.00 87.81 201 PHE A C 1
ATOM 1511 O O . PHE A 1 201 ? 7.511 -1.605 8.783 1.00 87.81 201 PHE A O 1
ATOM 1518 N N . ASP A 1 202 ? 8.540 0.371 9.101 1.00 86.56 202 ASP A N 1
ATOM 1519 C CA . ASP A 1 202 ? 9.396 0.252 7.916 1.00 86.56 202 ASP A CA 1
ATOM 1520 C C . ASP A 1 202 ? 10.272 -1.007 7.999 1.00 86.56 202 ASP A C 1
ATOM 1522 O O . ASP A 1 202 ? 10.391 -1.761 7.030 1.00 86.56 202 ASP A O 1
ATOM 1526 N N . LEU A 1 203 ? 10.844 -1.291 9.174 1.00 83.50 203 LEU A N 1
ATOM 1527 C CA . LEU A 1 203 ? 11.650 -2.490 9.396 1.00 83.50 203 LEU A CA 1
ATOM 1528 C C . LEU A 1 203 ? 10.820 -3.773 9.327 1.00 83.50 203 LEU A C 1
ATOM 1530 O O . LEU A 1 203 ? 11.298 -4.766 8.775 1.00 83.50 203 LEU A O 1
ATOM 1534 N N . LEU A 1 204 ? 9.613 -3.782 9.891 1.00 85.50 204 LEU A N 1
ATOM 1535 C CA . LEU A 1 204 ? 8.730 -4.944 9.886 1.00 85.50 204 LEU A CA 1
ATOM 1536 C C . LEU A 1 204 ? 8.261 -5.262 8.462 1.00 85.50 204 LEU A C 1
ATOM 1538 O O . LEU A 1 204 ? 8.410 -6.399 8.012 1.00 85.50 204 LEU A O 1
ATOM 1542 N N . ALA A 1 205 ? 7.784 -4.250 7.733 1.00 82.75 205 ALA A N 1
ATOM 1543 C CA . ALA A 1 205 ? 7.353 -4.371 6.343 1.00 82.75 205 ALA A CA 1
ATOM 1544 C C . ALA A 1 205 ? 8.506 -4.772 5.410 1.00 82.75 205 ALA A C 1
ATOM 1546 O O . ALA A 1 205 ? 8.301 -5.519 4.454 1.00 82.75 205 ALA A O 1
ATOM 1547 N N . TYR A 1 206 ? 9.730 -4.319 5.699 1.00 82.19 206 TYR A N 1
ATOM 1548 C CA . TYR A 1 206 ? 10.912 -4.716 4.942 1.00 82.19 206 TYR A CA 1
ATOM 1549 C C . TYR A 1 206 ? 11.316 -6.174 5.202 1.00 82.19 206 TYR A C 1
ATOM 1551 O O . TYR A 1 206 ? 11.649 -6.892 4.261 1.00 82.19 206 TYR A O 1
ATOM 1559 N N . LYS A 1 207 ? 11.311 -6.620 6.465 1.00 84.38 207 LYS A N 1
ATOM 1560 C CA . LYS A 1 207 ? 11.903 -7.907 6.876 1.00 84.38 207 LYS A CA 1
ATOM 1561 C C . LYS A 1 207 ? 10.987 -9.112 6.719 1.00 84.38 207 LYS A C 1
ATOM 1563 O O . LYS A 1 207 ? 11.509 -10.223 6.626 1.00 84.38 207 LYS A O 1
ATOM 1568 N N . ASP A 1 208 ? 9.669 -8.935 6.751 1.00 88.62 208 ASP A N 1
ATOM 1569 C CA . ASP A 1 208 ? 8.739 -10.061 6.817 1.00 88.62 208 ASP A CA 1
ATOM 1570 C C . ASP A 1 208 ? 7.575 -9.898 5.837 1.00 88.62 208 ASP A C 1
ATOM 1572 O O . ASP A 1 208 ? 6.650 -9.113 6.044 1.00 88.62 208 ASP A O 1
ATOM 1576 N N . LEU A 1 209 ? 7.593 -10.706 4.775 1.00 89.19 209 LEU A N 1
ATOM 1577 C CA . LEU A 1 209 ? 6.520 -10.727 3.785 1.00 89.19 209 LEU A CA 1
ATOM 1578 C C . LEU A 1 209 ? 5.188 -11.203 4.387 1.00 89.19 209 LEU A C 1
ATOM 1580 O O . LEU A 1 209 ? 4.143 -10.884 3.834 1.00 89.19 209 LEU A O 1
ATOM 1584 N N . ALA A 1 210 ? 5.191 -11.923 5.511 1.00 91.38 210 ALA A N 1
ATOM 1585 C CA . ALA A 1 210 ? 3.999 -12.392 6.215 1.00 91.38 210 ALA A CA 1
ATOM 1586 C C . ALA A 1 210 ? 3.537 -11.455 7.347 1.00 91.38 210 ALA A C 1
ATOM 1588 O O . ALA A 1 210 ? 2.679 -11.845 8.150 1.00 91.38 210 ALA A O 1
ATOM 1589 N N . VAL A 1 211 ? 4.069 -10.223 7.411 1.00 91.06 211 VAL A N 1
ATOM 1590 C CA . VAL A 1 211 ? 3.587 -9.175 8.325 1.00 91.06 211 VAL A CA 1
ATOM 1591 C C . VAL A 1 211 ? 2.050 -9.070 8.269 1.00 91.06 211 VAL A C 1
ATOM 1593 O O . VAL A 1 211 ? 1.486 -9.067 7.169 1.00 91.06 211 VAL A O 1
ATOM 1596 N N . PRO A 1 212 ? 1.333 -9.011 9.407 1.00 92.25 212 PRO A N 1
ATOM 1597 C CA . PRO A 1 212 ? -0.119 -8.855 9.409 1.00 92.25 212 PRO A CA 1
ATOM 1598 C C . PRO A 1 212 ? -0.553 -7.662 8.554 1.00 92.25 212 PRO A C 1
ATOM 1600 O O . PRO A 1 212 ? -0.014 -6.567 8.706 1.00 92.25 212 PRO A O 1
ATOM 1603 N N . ALA A 1 213 ? -1.509 -7.876 7.643 1.00 92.31 213 ALA A N 1
ATOM 1604 C CA . ALA A 1 213 ? -1.929 -6.835 6.706 1.00 92.31 213 ALA A CA 1
ATOM 1605 C C . ALA A 1 213 ? -2.471 -5.591 7.430 1.00 92.31 213 ALA A C 1
ATOM 1607 O O . ALA A 1 213 ? -2.248 -4.482 6.950 1.00 92.31 213 ALA A O 1
ATOM 1608 N N . GLY A 1 214 ? -3.080 -5.756 8.614 1.00 91.88 214 GLY A N 1
ATOM 1609 C CA . GLY A 1 214 ? -3.597 -4.664 9.441 1.00 91.88 214 GLY A CA 1
ATOM 1610 C C . GLY A 1 214 ? -2.561 -3.597 9.807 1.00 91.88 214 GLY A C 1
ATOM 1611 O O . GLY A 1 214 ? -2.933 -2.445 10.009 1.00 91.88 214 GLY A O 1
ATOM 1612 N N . TRP A 1 215 ? -1.258 -3.911 9.811 1.00 92.56 215 TRP A N 1
ATOM 1613 C CA . TRP A 1 215 ? -0.226 -2.893 10.043 1.00 92.56 215 TRP A CA 1
ATOM 1614 C C . TRP A 1 215 ? -0.211 -1.801 8.966 1.00 92.56 215 TRP A C 1
ATOM 1616 O O . TRP A 1 215 ? 0.073 -0.649 9.284 1.00 92.56 215 TRP A O 1
ATOM 1626 N N . ALA A 1 216 ? -0.609 -2.107 7.726 1.00 93.00 216 ALA A N 1
ATOM 1627 C CA . ALA A 1 216 ? -0.742 -1.090 6.684 1.00 93.00 216 ALA A CA 1
ATOM 1628 C C . ALA A 1 216 ? -1.832 -0.052 7.021 1.00 93.00 216 ALA A C 1
ATOM 1630 O O . ALA A 1 216 ? -1.681 1.119 6.692 1.00 93.00 216 ALA A O 1
ATOM 1631 N N . ALA A 1 217 ? -2.904 -0.437 7.720 1.00 92.50 217 ALA A N 1
ATOM 1632 C CA . ALA A 1 217 ? -3.936 0.508 8.151 1.00 92.50 217 ALA A CA 1
ATOM 1633 C C . ALA A 1 217 ? -3.418 1.483 9.218 1.00 92.50 217 ALA A C 1
ATOM 1635 O O . ALA A 1 217 ? -3.647 2.690 9.130 1.00 92.50 217 ALA A O 1
ATOM 1636 N N . VAL A 1 218 ? -2.648 0.966 10.178 1.00 91.00 218 VAL A N 1
ATOM 1637 C CA . VAL A 1 218 ? -1.990 1.765 11.221 1.00 91.00 218 VAL A CA 1
ATOM 1638 C C . VAL A 1 218 ? -1.008 2.759 10.593 1.00 91.00 218 VAL A C 1
ATOM 1640 O O . VAL A 1 218 ? -1.042 3.948 10.905 1.00 91.00 218 VAL A O 1
ATOM 1643 N N . MET A 1 219 ? -0.174 2.296 9.654 1.00 92.56 219 MET A N 1
ATOM 1644 C CA . MET A 1 219 ? 0.754 3.155 8.911 1.00 92.56 219 MET A CA 1
ATOM 1645 C C . MET A 1 219 ? 0.015 4.237 8.113 1.00 92.56 219 MET A C 1
ATOM 1647 O O . MET A 1 219 ? 0.437 5.391 8.128 1.00 92.56 219 MET A O 1
ATOM 1651 N N . ALA A 1 220 ? -1.103 3.891 7.459 1.00 94.44 220 ALA A N 1
ATOM 1652 C CA . ALA A 1 220 ? -1.926 4.849 6.724 1.00 94.44 220 ALA A CA 1
ATOM 1653 C C . ALA A 1 220 ? -2.436 5.962 7.642 1.00 94.44 220 ALA A C 1
ATOM 1655 O O . ALA A 1 220 ? -2.269 7.136 7.319 1.00 94.44 220 ALA A O 1
ATOM 1656 N N . LEU A 1 221 ? -3.007 5.604 8.796 1.00 91.94 221 LEU A N 1
ATOM 1657 C CA . LEU A 1 221 ? -3.518 6.572 9.765 1.00 91.94 221 LEU A CA 1
ATOM 1658 C C . LEU A 1 221 ? -2.418 7.515 10.258 1.00 91.94 221 LEU A C 1
ATOM 1660 O O . LEU A 1 221 ? -2.607 8.729 10.241 1.00 91.94 221 LEU A O 1
ATOM 1664 N N . LEU A 1 222 ? -1.260 6.975 10.644 1.00 89.88 222 LEU A N 1
ATOM 1665 C CA . LEU A 1 222 ? -0.134 7.783 11.115 1.00 89.88 222 LEU A CA 1
ATOM 1666 C C . LEU A 1 222 ? 0.407 8.714 10.019 1.00 89.88 222 LEU A C 1
ATOM 1668 O O . LEU A 1 222 ? 0.619 9.896 10.279 1.00 89.88 222 LEU A O 1
ATOM 1672 N N . ALA A 1 223 ? 0.573 8.223 8.787 1.00 92.56 223 ALA A N 1
ATOM 1673 C CA . ALA A 1 223 ? 1.030 9.036 7.659 1.00 92.56 223 ALA A CA 1
ATOM 1674 C C . ALA A 1 223 ? 0.030 10.150 7.296 1.00 92.56 223 ALA A C 1
ATOM 1676 O O . ALA A 1 223 ? 0.425 11.278 7.005 1.00 92.56 223 ALA A O 1
ATOM 1677 N N . ILE A 1 224 ? -1.272 9.860 7.348 1.00 93.25 224 ILE A N 1
ATOM 1678 C CA . ILE A 1 224 ? -2.337 10.840 7.094 1.00 93.25 224 ILE A CA 1
ATOM 1679 C C . ILE A 1 224 ? -2.381 11.898 8.195 1.00 93.25 224 ILE A C 1
ATOM 1681 O O . ILE A 1 224 ? -2.448 13.087 7.891 1.00 93.25 224 ILE A O 1
ATOM 1685 N N . ALA A 1 225 ? -2.314 11.479 9.459 1.00 88.81 225 ALA A N 1
ATOM 1686 C CA . ALA A 1 225 ? -2.320 12.389 10.596 1.00 88.81 225 ALA A CA 1
ATOM 1687 C C . ALA A 1 225 ? -1.073 13.285 10.612 1.00 88.81 225 ALA A C 1
ATOM 1689 O O . ALA A 1 225 ? -1.182 14.496 10.777 1.00 88.81 225 ALA A O 1
ATOM 1690 N N . GLY A 1 226 ? 0.114 12.721 10.381 1.00 87.06 226 GLY A N 1
ATOM 1691 C CA . GLY A 1 226 ? 1.350 13.499 10.300 1.00 87.06 226 GLY A CA 1
ATOM 1692 C C . GLY A 1 226 ? 1.396 14.462 9.102 1.00 87.06 226 GLY A C 1
ATOM 1693 O O . GLY A 1 226 ? 2.068 15.496 9.153 1.00 87.06 226 GLY A O 1
ATOM 1694 N N . GLY A 1 227 ? 0.660 14.156 8.030 1.00 89.38 227 GLY A N 1
ATOM 1695 C CA . GLY A 1 227 ? 0.577 14.982 6.830 1.00 89.38 227 GLY A CA 1
ATOM 1696 C C . GLY A 1 227 ? 1.900 15.075 6.049 1.00 89.38 227 GLY A C 1
ATOM 1697 O O . GLY A 1 227 ? 2.863 14.364 6.335 1.00 89.38 227 GLY A O 1
ATOM 1698 N N . PRO A 1 228 ? 1.999 15.985 5.058 1.00 88.75 228 PRO A N 1
ATOM 1699 C CA . PRO A 1 228 ? 3.135 16.022 4.126 1.00 88.75 228 PRO A CA 1
ATOM 1700 C C . PRO A 1 228 ? 4.508 16.243 4.771 1.00 88.75 228 PRO A C 1
ATOM 1702 O O . PRO A 1 228 ? 5.531 15.851 4.213 1.00 88.75 228 PRO A O 1
ATOM 1705 N N . ARG A 1 229 ? 4.532 16.878 5.949 1.00 86.06 229 ARG A N 1
ATOM 1706 C CA . ARG A 1 229 ? 5.756 17.212 6.690 1.00 86.06 229 ARG A CA 1
ATOM 1707 C C . ARG A 1 229 ? 6.254 1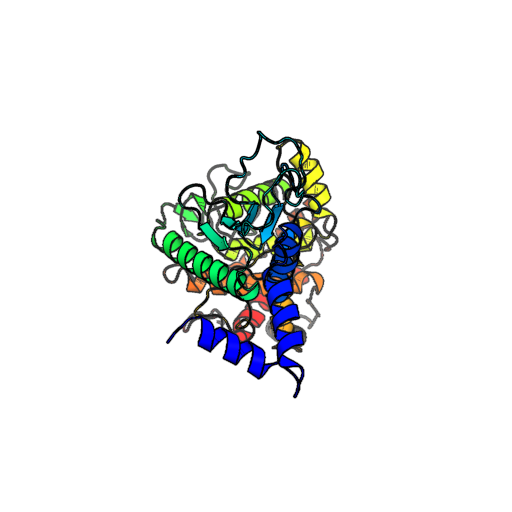6.072 7.571 1.00 86.06 229 ARG A C 1
ATOM 1709 O O . ARG A 1 229 ? 7.334 16.190 8.143 1.00 86.06 229 ARG A O 1
ATOM 1716 N N . PHE A 1 230 ? 5.488 14.993 7.720 1.00 87.81 230 PHE A N 1
ATOM 1717 C CA . PHE A 1 230 ? 5.860 13.932 8.645 1.00 87.81 230 PHE A CA 1
ATOM 1718 C C . PHE A 1 230 ? 7.136 13.214 8.218 1.00 87.81 230 PHE A C 1
ATOM 1720 O O . PHE A 1 230 ? 7.989 12.969 9.062 1.00 87.81 230 PHE A O 1
ATOM 1727 N N . GLY A 1 231 ? 7.343 12.978 6.919 1.00 86.44 231 GLY A N 1
ATOM 1728 C CA . GLY A 1 231 ? 8.613 12.423 6.446 1.00 86.44 231 GLY A CA 1
ATOM 1729 C C . GLY A 1 231 ? 9.825 13.313 6.742 1.00 86.44 231 GLY A C 1
ATOM 1730 O O . GLY A 1 231 ? 10.875 12.766 7.047 1.00 86.44 231 GLY A O 1
ATOM 1731 N N . ASP A 1 232 ? 9.683 14.645 6.766 1.00 85.06 232 ASP A N 1
ATOM 1732 C CA . ASP A 1 232 ? 10.774 15.545 7.186 1.00 85.06 232 ASP A CA 1
ATOM 1733 C C . ASP A 1 232 ? 11.073 15.377 8.685 1.00 85.06 232 ASP A C 1
ATOM 1735 O O . ASP A 1 232 ? 12.229 15.302 9.092 1.00 85.06 232 ASP A O 1
ATOM 1739 N N . VAL A 1 233 ? 10.025 15.256 9.512 1.00 83.88 233 VAL A N 1
ATOM 1740 C CA . VAL A 1 233 ? 10.157 14.983 10.955 1.00 83.88 233 VAL A CA 1
ATOM 1741 C C . VAL A 1 233 ? 10.842 13.635 11.195 1.00 83.88 233 VAL A C 1
ATOM 1743 O O . VAL A 1 233 ? 11.690 13.517 12.082 1.00 83.88 233 VAL A O 1
ATOM 1746 N N . LEU A 1 234 ? 10.492 12.617 10.404 1.00 85.62 234 LEU A N 1
ATOM 1747 C CA . LEU A 1 234 ? 11.144 11.313 10.456 1.00 85.62 234 LEU A CA 1
ATOM 1748 C C . LEU A 1 234 ? 12.592 11.390 9.973 1.00 85.62 234 LEU A C 1
ATOM 1750 O O . LEU A 1 234 ? 13.446 10.786 10.610 1.00 85.62 234 LEU A O 1
ATOM 1754 N N . ASP A 1 235 ? 12.890 12.133 8.905 1.00 84.44 235 ASP A N 1
ATOM 1755 C CA . ASP A 1 235 ? 14.251 12.281 8.382 1.00 84.44 235 ASP A CA 1
ATOM 1756 C C . ASP A 1 235 ? 15.160 12.955 9.414 1.00 84.44 235 ASP A C 1
ATOM 1758 O O . ASP A 1 235 ? 16.201 12.405 9.766 1.00 84.44 235 ASP A O 1
ATOM 1762 N N . GLU A 1 236 ? 14.725 14.069 10.012 1.00 81.88 236 GLU A N 1
ATOM 1763 C CA . GLU A 1 236 ? 15.450 14.741 11.101 1.00 81.88 236 GLU A CA 1
ATOM 1764 C C . GLU A 1 236 ? 15.756 13.786 12.265 1.00 81.88 236 GLU A C 1
ATOM 1766 O O . GLU A 1 236 ? 16.847 13.812 12.847 1.00 81.88 236 GLU A O 1
ATOM 1771 N N . ALA A 1 237 ? 14.808 12.914 12.605 1.00 78.12 237 ALA A N 1
ATOM 1772 C CA . ALA A 1 237 ? 14.991 11.957 13.682 1.00 78.12 237 ALA A CA 1
ATOM 1773 C C . ALA A 1 237 ? 15.847 10.740 13.274 1.00 78.12 237 ALA A C 1
ATOM 1775 O O . ALA A 1 237 ? 16.612 10.222 14.095 1.00 78.12 237 ALA A O 1
ATOM 1776 N N . PHE A 1 238 ? 15.763 10.300 12.015 1.00 77.12 238 PHE A N 1
ATOM 1777 C CA . PHE A 1 238 ? 16.477 9.143 11.469 1.00 77.12 238 PHE A CA 1
ATOM 1778 C C . PHE A 1 238 ? 17.872 9.476 10.936 1.00 77.12 238 PHE A C 1
ATOM 1780 O O . PHE A 1 238 ? 18.668 8.556 10.745 1.00 77.12 238 PHE A O 1
ATOM 1787 N N . GLN A 1 239 ? 18.240 10.751 10.785 1.00 68.94 239 GLN A N 1
ATOM 1788 C CA . GLN A 1 239 ? 19.611 11.179 10.462 1.00 68.94 239 GLN A CA 1
ATOM 1789 C C . GLN A 1 239 ? 20.663 10.591 11.426 1.00 68.94 239 GLN A C 1
ATOM 1791 O O . GLN A 1 239 ? 21.844 10.506 11.096 1.00 68.94 239 GLN A O 1
ATOM 1796 N N . ARG A 1 240 ? 20.241 10.115 12.606 1.00 60.09 240 ARG A N 1
ATOM 1797 C CA . ARG A 1 240 ? 21.081 9.405 13.585 1.00 60.09 240 ARG A CA 1
ATOM 1798 C C . ARG A 1 240 ? 21.155 7.879 13.394 1.00 60.09 240 ARG A C 1
ATOM 1800 O O . ARG A 1 240 ? 21.941 7.237 14.081 1.00 60.09 240 ARG A O 1
ATOM 1807 N N . ALA A 1 241 ? 20.355 7.298 12.500 1.00 58.44 241 ALA A N 1
ATOM 1808 C CA . ALA A 1 241 ? 20.085 5.859 12.395 1.00 58.44 241 ALA A CA 1
ATOM 1809 C C . ALA A 1 241 ? 20.489 5.206 11.053 1.00 58.44 241 ALA A C 1
ATOM 1811 O O . ALA A 1 241 ? 20.274 4.008 10.886 1.00 58.44 241 ALA A O 1
ATOM 1812 N N . VAL A 1 242 ? 21.097 5.942 10.107 1.00 65.88 242 VAL A N 1
ATOM 1813 C CA . VAL A 1 242 ? 21.496 5.426 8.769 1.00 65.88 242 VAL A CA 1
ATOM 1814 C C . VAL A 1 242 ? 20.305 4.820 7.996 1.00 65.88 242 VAL A C 1
ATOM 1816 O O . VAL A 1 242 ? 20.456 3.895 7.201 1.00 65.88 242 VAL A O 1
ATOM 1819 N N . TRP A 1 243 ? 19.094 5.325 8.236 1.00 70.44 243 TRP A N 1
ATOM 1820 C CA . TRP A 1 243 ? 17.874 4.862 7.579 1.00 70.44 243 TRP A CA 1
ATOM 1821 C C . TRP A 1 243 ? 17.129 6.060 7.004 1.00 70.44 243 TRP A C 1
ATOM 1823 O O . TRP A 1 243 ? 16.977 7.067 7.685 1.00 70.44 243 TRP A O 1
ATOM 1833 N N . VAL A 1 244 ? 16.674 5.964 5.757 1.00 76.31 244 VAL A N 1
ATOM 1834 C CA . VAL A 1 244 ? 15.837 7.001 5.142 1.00 76.31 244 VAL A CA 1
ATOM 1835 C C . VAL A 1 244 ? 14.382 6.568 5.303 1.00 76.31 244 VAL A C 1
ATOM 1837 O O . VAL A 1 244 ? 14.070 5.433 4.924 1.00 76.31 244 VAL A O 1
ATOM 1840 N N . PRO A 1 245 ? 13.495 7.418 5.851 1.00 79.62 245 PRO A N 1
ATOM 1841 C CA . PRO A 1 245 ? 12.081 7.086 5.964 1.00 79.62 245 PRO A CA 1
ATOM 1842 C C . PRO A 1 245 ? 11.488 6.735 4.601 1.00 79.62 245 PRO A C 1
ATOM 1844 O O . PRO A 1 245 ? 11.804 7.355 3.579 1.00 79.62 245 PRO A O 1
ATOM 1847 N N . ALA A 1 246 ? 10.597 5.750 4.567 1.00 84.88 246 ALA A N 1
ATOM 1848 C CA . ALA A 1 246 ? 9.886 5.438 3.341 1.00 84.88 246 ALA A CA 1
ATOM 1849 C C . ALA A 1 246 ? 9.027 6.627 2.859 1.00 84.88 246 ALA A C 1
ATOM 1851 O O . ALA A 1 246 ? 8.390 7.336 3.636 1.00 84.88 246 ALA A O 1
ATOM 1852 N N . ALA A 1 247 ? 8.949 6.815 1.537 1.00 87.44 247 ALA A N 1
ATOM 1853 C CA . ALA A 1 247 ? 8.260 7.960 0.929 1.00 87.44 247 ALA A CA 1
ATOM 1854 C C . ALA A 1 247 ? 6.761 8.059 1.273 1.00 87.44 247 ALA A C 1
ATOM 1856 O O . ALA A 1 247 ? 6.167 9.122 1.096 1.00 87.44 247 ALA A O 1
ATOM 1857 N N . HIS A 1 248 ? 6.144 6.969 1.738 1.00 89.88 248 HIS A N 1
ATOM 1858 C CA . HIS A 1 248 ? 4.734 6.963 2.112 1.00 89.88 248 HIS A CA 1
ATOM 1859 C C . HIS A 1 248 ? 4.439 7.772 3.382 1.00 89.88 248 HIS A C 1
ATOM 1861 O O . HIS A 1 248 ? 3.298 8.168 3.589 1.00 89.88 248 HIS A O 1
ATOM 1867 N N . TRP A 1 249 ? 5.451 8.070 4.201 1.00 92.38 249 TRP A N 1
ATOM 1868 C CA . TRP A 1 249 ? 5.280 8.902 5.391 1.00 92.38 249 TRP A CA 1
ATOM 1869 C C . TRP A 1 249 ? 5.035 10.381 5.068 1.00 92.38 249 TRP A C 1
ATOM 1871 O O . TRP A 1 249 ? 4.379 11.060 5.845 1.00 92.38 249 TRP A O 1
ATOM 1881 N N . SER A 1 250 ? 5.505 10.875 3.918 1.00 91.19 250 SER A N 1
ATOM 1882 C CA . SER A 1 250 ? 5.157 12.215 3.400 1.00 91.19 250 SER A CA 1
ATOM 1883 C C . SER A 1 250 ? 3.981 12.195 2.423 1.00 91.19 250 SER A C 1
ATOM 1885 O O . SER A 1 250 ? 3.428 13.237 2.083 1.00 91.19 250 SER A O 1
ATOM 1887 N N . ASP A 1 251 ? 3.642 11.023 1.899 1.00 93.88 251 ASP A N 1
ATOM 1888 C CA . ASP A 1 251 ? 2.640 10.849 0.856 1.00 93.88 251 ASP A CA 1
ATOM 1889 C C . ASP A 1 251 ? 1.923 9.513 1.082 1.00 93.88 251 ASP A C 1
ATOM 1891 O O . ASP A 1 251 ? 2.320 8.496 0.500 1.00 93.88 251 ASP A O 1
ATOM 1895 N N . PRO A 1 252 ? 0.875 9.483 1.928 1.00 94.00 252 PRO A N 1
ATOM 1896 C CA . PRO A 1 252 ? 0.180 8.245 2.273 1.00 94.00 252 PRO A CA 1
ATOM 1897 C C . PRO A 1 252 ? -0.390 7.535 1.043 1.00 94.00 252 PRO A C 1
ATOM 1899 O O . PRO A 1 252 ? -0.540 6.317 1.056 1.00 94.00 252 PRO A O 1
ATOM 1902 N N . GLY A 1 253 ? -0.623 8.252 -0.063 1.00 95.62 253 GLY A N 1
ATOM 1903 C CA . GLY A 1 253 ? -1.033 7.664 -1.335 1.00 95.62 253 GLY A CA 1
ATOM 1904 C C . GLY A 1 253 ? -0.022 6.667 -1.913 1.00 95.62 253 GLY A C 1
ATOM 1905 O O . GLY A 1 253 ? -0.417 5.793 -2.685 1.00 95.62 253 GLY A O 1
ATOM 1906 N N . LYS A 1 254 ? 1.258 6.753 -1.521 1.00 94.62 254 LYS A N 1
ATOM 1907 C CA . LYS A 1 254 ? 2.327 5.806 -1.884 1.00 94.62 254 LYS A CA 1
ATOM 1908 C C . LYS A 1 254 ? 2.432 4.604 -0.952 1.00 94.62 254 LYS A C 1
ATOM 1910 O O . LYS A 1 254 ? 3.227 3.708 -1.238 1.00 94.62 254 LYS A O 1
ATOM 1915 N N . LEU A 1 255 ? 1.686 4.571 0.151 1.00 94.75 255 LEU A N 1
ATOM 1916 C CA . LEU A 1 255 ? 1.671 3.407 1.026 1.00 94.75 255 LEU A CA 1
ATOM 1917 C C . LEU A 1 255 ? 1.138 2.208 0.249 1.00 94.75 255 LEU A C 1
ATOM 1919 O O . LEU A 1 255 ? 0.162 2.317 -0.485 1.00 94.75 255 LEU A O 1
ATOM 1923 N N . TRP A 1 256 ? 1.785 1.067 0.413 1.00 93.19 256 TRP A N 1
ATOM 1924 C CA . TRP A 1 256 ? 1.338 -0.181 -0.176 1.00 93.19 256 TRP A CA 1
ATOM 1925 C C . TRP A 1 256 ? 0.374 -0.905 0.769 1.00 93.19 256 TRP A C 1
ATOM 1927 O O . TRP A 1 256 ? 0.651 -1.030 1.961 1.00 93.19 256 TRP A O 1
ATOM 1937 N N . ILE A 1 257 ? -0.734 -1.411 0.224 1.00 92.19 257 ILE A N 1
ATOM 1938 C CA . ILE A 1 257 ? -1.716 -2.218 0.954 1.00 92.19 257 ILE A CA 1
ATOM 1939 C C . ILE A 1 257 ? -1.766 -3.613 0.346 1.00 92.19 257 ILE A C 1
ATOM 1941 O O . ILE A 1 257 ? -1.872 -3.780 -0.872 1.00 92.19 257 ILE A O 1
ATOM 1945 N N . TRP A 1 258 ? -1.714 -4.632 1.205 1.00 90.44 258 TRP A N 1
ATOM 1946 C CA . TRP A 1 258 ? -1.819 -6.007 0.744 1.00 90.44 258 TRP A CA 1
ATOM 1947 C C . TRP A 1 258 ? -3.242 -6.343 0.282 1.00 90.44 258 TRP A C 1
ATOM 1949 O O . TRP A 1 258 ? -4.204 -6.185 1.037 1.00 90.44 258 TRP A O 1
ATOM 1959 N N . LEU A 1 259 ? -3.355 -6.852 -0.950 1.00 89.31 259 LEU A N 1
ATOM 1960 C CA . LEU A 1 259 ? -4.611 -7.319 -1.542 1.00 89.31 259 LEU A CA 1
ATOM 1961 C C . LEU A 1 259 ? -4.511 -8.809 -1.925 1.00 89.31 259 LEU A C 1
ATOM 1963 O O . LEU A 1 259 ? -3.791 -9.144 -2.879 1.00 89.31 259 LEU A O 1
ATOM 1967 N N . PRO A 1 260 ? -5.266 -9.715 -1.279 1.00 76.69 260 PRO A N 1
ATOM 1968 C CA . PRO A 1 260 ? -5.175 -11.150 -1.529 1.00 76.69 260 PRO A CA 1
ATOM 1969 C C . PRO A 1 260 ? -5.668 -11.457 -2.949 1.00 76.69 260 PRO A C 1
ATOM 1971 O O . PRO A 1 260 ? -6.680 -10.904 -3.356 1.00 76.69 260 PRO A O 1
ATOM 1974 N N . PRO A 1 261 ? -4.998 -12.303 -3.747 1.00 71.44 261 PRO A N 1
ATOM 1975 C CA . PRO A 1 261 ? -5.316 -12.481 -5.172 1.00 71.44 261 PRO A CA 1
ATOM 1976 C C . PRO A 1 261 ? -6.665 -13.142 -5.474 1.00 71.44 261 PRO A C 1
ATOM 1978 O O . PRO A 1 261 ? -7.233 -12.870 -6.528 1.00 71.44 261 PRO A O 1
ATOM 1981 N N . HIS A 1 262 ? -7.177 -14.000 -4.590 1.00 75.94 262 HIS A N 1
ATOM 1982 C CA . HIS A 1 262 ? -8.310 -14.885 -4.905 1.00 75.94 262 HIS A CA 1
ATOM 1983 C C . HIS A 1 262 ? -9.636 -14.487 -4.249 1.00 75.94 262 HIS A C 1
ATOM 1985 O O . HIS A 1 262 ? -10.650 -15.129 -4.504 1.00 75.94 262 HIS A O 1
ATOM 1991 N N . SER A 1 263 ? -9.638 -13.421 -3.446 1.00 78.88 263 SER A N 1
ATOM 1992 C CA . SER A 1 263 ? -10.793 -13.026 -2.627 1.00 78.88 263 SER A CA 1
ATOM 1993 C C . SER A 1 263 ? -10.967 -11.505 -2.572 1.00 78.88 263 SER A C 1
ATOM 1995 O O . SER A 1 263 ? -11.370 -10.959 -1.549 1.00 78.88 263 SER A O 1
ATOM 1997 N N . ARG A 1 264 ? -10.605 -10.796 -3.651 1.00 88.50 264 ARG A N 1
ATOM 1998 C CA . ARG A 1 264 ? -10.755 -9.334 -3.712 1.00 88.50 264 ARG A CA 1
ATOM 1999 C C . ARG A 1 264 ? -12.223 -8.961 -3.908 1.00 88.50 264 ARG A C 1
ATOM 2001 O O . ARG A 1 264 ? -12.877 -9.568 -4.759 1.00 88.50 264 ARG A O 1
ATOM 2008 N N . PRO A 1 265 ? -12.714 -7.916 -3.222 1.00 90.81 265 PRO A N 1
ATOM 2009 C CA . PRO A 1 265 ? -13.949 -7.250 -3.607 1.00 90.81 265 PRO A CA 1
ATOM 2010 C C . PRO A 1 265 ? -13.929 -6.860 -5.084 1.00 90.81 265 PRO A C 1
ATOM 2012 O O . PRO A 1 265 ? -12.875 -6.502 -5.619 1.00 90.81 265 PRO A O 1
ATOM 2015 N N . LEU A 1 266 ? -15.098 -6.856 -5.730 1.00 93.12 266 LEU A N 1
ATOM 2016 C CA . LEU A 1 266 ? -15.227 -6.485 -7.144 1.00 93.12 266 LEU A CA 1
ATOM 2017 C C . LEU A 1 266 ? -14.626 -5.099 -7.432 1.00 93.12 266 LEU A C 1
ATOM 2019 O O . LEU A 1 266 ? -13.945 -4.927 -8.441 1.00 93.12 266 LEU A O 1
ATOM 2023 N N . ALA A 1 267 ? -14.811 -4.148 -6.510 1.00 94.88 267 ALA A N 1
ATOM 2024 C CA . ALA A 1 267 ? -14.228 -2.809 -6.589 1.00 94.88 267 ALA A CA 1
ATOM 2025 C C . ALA A 1 267 ? -12.693 -2.825 -6.733 1.00 94.88 267 ALA A C 1
ATOM 2027 O O . ALA A 1 267 ? -12.127 -1.931 -7.349 1.00 94.88 267 ALA A O 1
ATOM 2028 N N . LEU A 1 268 ? -12.018 -3.856 -6.214 1.00 95.38 268 LEU A N 1
ATOM 2029 C CA . LEU A 1 268 ? -10.557 -3.984 -6.183 1.00 95.38 268 LEU A CA 1
ATOM 2030 C C . LEU A 1 268 ? -10.022 -5.046 -7.161 1.00 95.38 268 LEU A C 1
ATOM 2032 O O . LEU A 1 268 ? -8.828 -5.346 -7.146 1.00 95.38 268 LEU A O 1
ATOM 2036 N N . ALA A 1 269 ? -10.868 -5.626 -8.020 1.00 92.75 269 ALA A N 1
ATOM 2037 C CA . ALA A 1 269 ? -10.496 -6.755 -8.881 1.00 92.75 269 ALA A CA 1
ATOM 2038 C C . ALA A 1 269 ? -9.357 -6.434 -9.870 1.00 92.75 269 ALA A C 1
ATOM 2040 O O . ALA A 1 269 ? -8.567 -7.315 -10.208 1.00 92.75 269 ALA A O 1
ATOM 2041 N N . GLY A 1 270 ? -9.251 -5.176 -10.315 1.00 91.81 270 GLY A N 1
ATOM 2042 C CA . GLY A 1 270 ? -8.201 -4.716 -11.233 1.00 91.81 270 GLY A CA 1
ATOM 2043 C C . GLY A 1 270 ? -6.853 -4.409 -10.574 1.00 91.81 270 GLY A C 1
ATOM 2044 O O . GLY A 1 270 ? -5.875 -4.174 -11.280 1.00 91.81 270 GLY A O 1
ATOM 2045 N N . LEU A 1 271 ? -6.782 -4.401 -9.241 1.00 94.69 271 LEU A N 1
ATOM 2046 C CA . LEU A 1 271 ? -5.577 -4.042 -8.499 1.00 94.69 271 LEU A CA 1
ATOM 2047 C C . LEU A 1 271 ? -4.758 -5.280 -8.141 1.00 94.69 271 LEU A C 1
ATOM 2049 O O . LEU A 1 271 ? -5.309 -6.338 -7.852 1.00 94.69 271 LEU A O 1
ATOM 2053 N N . GLY A 1 272 ? -3.430 -5.152 -8.156 1.00 92.19 272 GLY A N 1
ATOM 2054 C CA . GLY A 1 272 ? -2.506 -6.220 -7.767 1.00 92.19 272 GLY A CA 1
ATOM 2055 C C . GLY A 1 272 ? -2.266 -6.297 -6.254 1.00 92.19 272 GLY A C 1
ATOM 2056 O O . GLY A 1 272 ? -2.669 -5.403 -5.515 1.00 92.19 272 GLY A O 1
ATOM 2057 N N . PRO A 1 273 ? -1.535 -7.319 -5.774 1.00 90.44 273 PRO A N 1
ATOM 2058 C CA . PRO A 1 273 ? -1.183 -7.425 -4.358 1.00 90.44 273 PRO A CA 1
ATOM 2059 C C . PRO A 1 273 ? -0.267 -6.290 -3.884 1.00 90.44 273 PRO A C 1
ATOM 2061 O O . PRO A 1 273 ? -0.111 -6.127 -2.686 1.00 90.44 273 PRO A O 1
ATOM 2064 N N . GLY A 1 274 ? 0.324 -5.531 -4.816 1.00 84.25 274 GLY A N 1
ATOM 2065 C CA . GLY A 1 274 ? 1.201 -4.377 -4.623 1.00 84.25 274 GLY A CA 1
ATOM 2066 C C . GLY A 1 274 ? 0.528 -3.003 -4.719 1.00 84.25 274 GLY A C 1
ATOM 2067 O O . GLY A 1 274 ? 1.235 -2.015 -4.900 1.00 84.25 274 GLY A O 1
ATOM 2068 N N . ALA A 1 275 ? -0.804 -2.925 -4.667 1.00 94.38 275 ALA A N 1
ATOM 2069 C CA . ALA A 1 275 ? -1.530 -1.678 -4.900 1.00 94.38 275 ALA A CA 1
ATOM 2070 C C . ALA A 1 275 ? -1.205 -0.588 -3.868 1.00 94.38 275 ALA A C 1
ATOM 2072 O O . ALA A 1 275 ? -1.010 -0.862 -2.681 1.00 94.38 275 ALA A O 1
ATOM 2073 N N . SER A 1 276 ? -1.160 0.658 -4.330 1.00 97.25 276 SER A N 1
ATOM 2074 C CA . SER A 1 276 ? -1.000 1.821 -3.472 1.00 97.25 276 SER A CA 1
ATOM 2075 C C . SER A 1 276 ? -2.328 2.206 -2.823 1.00 97.25 276 SER A C 1
ATOM 2077 O O . SER A 1 276 ? -3.396 1.966 -3.391 1.00 97.25 276 SER A O 1
ATOM 2079 N N . LEU A 1 277 ? -2.280 2.854 -1.660 1.00 97.62 277 LEU A N 1
ATOM 2080 C CA . LEU A 1 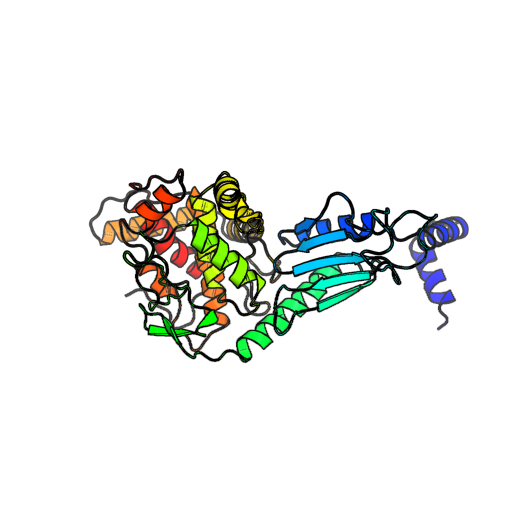277 ? -3.468 3.381 -0.998 1.00 97.62 277 LEU A CA 1
ATOM 2081 C C . LEU A 1 277 ? -4.226 4.347 -1.919 1.00 97.62 277 LEU A C 1
ATOM 2083 O O . LEU A 1 277 ? -5.447 4.269 -1.988 1.00 97.62 277 LEU A O 1
ATOM 2087 N N . ALA A 1 278 ? -3.530 5.187 -2.694 1.00 97.94 278 ALA A N 1
ATOM 2088 C CA . ALA A 1 278 ? -4.189 6.063 -3.665 1.00 97.94 278 ALA A CA 1
ATOM 2089 C C . ALA A 1 278 ? -5.007 5.275 -4.704 1.00 97.94 278 ALA A C 1
ATOM 2091 O O . ALA A 1 278 ? -6.156 5.622 -4.967 1.00 97.94 278 ALA A O 1
ATOM 2092 N N . ALA A 1 279 ? -4.451 4.189 -5.252 1.00 98.00 279 ALA A N 1
ATOM 2093 C CA . ALA A 1 279 ? -5.151 3.353 -6.224 1.00 98.00 279 ALA A CA 1
ATOM 2094 C C . ALA A 1 279 ? -6.343 2.610 -5.598 1.00 98.00 279 ALA A C 1
ATOM 2096 O O . ALA A 1 279 ? -7.383 2.463 -6.240 1.00 98.00 279 ALA A O 1
ATOM 2097 N N . VAL A 1 280 ? -6.211 2.163 -4.344 1.00 97.75 280 VAL A N 1
ATOM 2098 C CA . VAL A 1 280 ? -7.304 1.530 -3.591 1.00 97.75 280 VAL A CA 1
ATOM 2099 C C . VAL A 1 280 ? -8.439 2.526 -3.344 1.00 97.75 280 VAL A C 1
ATOM 2101 O O . VAL A 1 280 ? -9.587 2.202 -3.635 1.00 97.75 280 VAL A O 1
ATOM 2104 N N . VAL A 1 281 ? -8.132 3.737 -2.872 1.00 98.06 281 VAL A N 1
ATOM 2105 C CA . VAL A 1 281 ? -9.128 4.798 -2.644 1.00 98.06 281 VAL A CA 1
ATOM 2106 C C . VAL A 1 281 ? -9.844 5.152 -3.944 1.00 98.06 281 VAL A C 1
ATOM 2108 O O . VAL A 1 281 ? -11.068 5.107 -3.991 1.00 98.06 281 VAL A O 1
ATOM 2111 N N . GLU A 1 282 ? -9.101 5.390 -5.029 1.00 98.25 282 GLU A N 1
ATOM 2112 C CA . GLU A 1 282 ? -9.691 5.704 -6.336 1.00 98.25 282 GLU A CA 1
ATOM 2113 C C . GLU A 1 282 ? -10.616 4.581 -6.835 1.00 98.25 282 GLU A C 1
ATOM 2115 O O . GLU A 1 282 ? -11.670 4.833 -7.420 1.00 98.25 282 GLU A O 1
ATOM 2120 N N . ALA A 1 283 ? -10.235 3.320 -6.622 1.00 98.00 283 ALA A N 1
ATOM 2121 C CA . ALA A 1 283 ? -11.050 2.176 -7.007 1.00 98.00 283 ALA A CA 1
ATOM 2122 C C . ALA A 1 283 ? -12.350 2.079 -6.187 1.00 98.00 283 ALA A C 1
ATOM 2124 O O . ALA A 1 283 ? -13.411 1.844 -6.770 1.00 98.00 283 ALA A O 1
ATOM 2125 N N . VAL A 1 284 ? -12.286 2.311 -4.871 1.00 97.75 284 VAL A N 1
ATOM 2126 C CA . VAL A 1 284 ? -13.460 2.322 -3.983 1.00 97.75 284 VAL A CA 1
ATOM 2127 C C . VAL A 1 284 ? -14.390 3.485 -4.314 1.00 97.75 284 VAL A C 1
ATOM 2129 O O . VAL A 1 284 ? -15.578 3.251 -4.525 1.00 97.75 284 VAL A O 1
ATOM 2132 N N . ASP A 1 285 ? -13.869 4.705 -4.438 1.00 97.69 285 ASP A N 1
ATOM 2133 C CA . ASP A 1 285 ? -14.675 5.896 -4.731 1.00 97.69 285 ASP A CA 1
ATOM 2134 C C . ASP A 1 285 ? -15.357 5.787 -6.103 1.00 97.69 285 ASP A C 1
ATOM 2136 O O . ASP A 1 285 ? -16.522 6.152 -6.262 1.00 97.69 285 ASP A O 1
ATOM 2140 N N . ARG A 1 286 ? -14.673 5.209 -7.100 1.00 97.94 286 ARG A N 1
ATOM 2141 C CA . ARG A 1 286 ? -15.262 4.939 -8.421 1.00 97.94 286 ARG A CA 1
ATOM 2142 C C . ARG A 1 286 ? -16.383 3.901 -8.357 1.00 97.94 286 ARG A C 1
ATOM 2144 O O . ARG A 1 286 ? -17.375 4.039 -9.070 1.00 97.94 286 ARG A O 1
ATOM 2151 N N . ALA A 1 287 ? -16.218 2.852 -7.554 1.00 97.81 287 ALA A N 1
ATOM 2152 C CA . ALA A 1 287 ? -17.227 1.808 -7.392 1.00 97.81 287 ALA A CA 1
ATOM 2153 C C . ALA A 1 287 ? -18.421 2.273 -6.536 1.00 97.81 287 ALA A C 1
ATOM 2155 O O . ALA A 1 287 ? -19.544 1.816 -6.750 1.00 97.81 287 ALA A O 1
ATOM 2156 N N . HIS A 1 288 ? -18.188 3.193 -5.595 1.00 97.12 288 HIS A N 1
ATOM 2157 C CA . HIS A 1 288 ? -19.156 3.637 -4.594 1.00 97.12 288 HIS A CA 1
ATOM 2158 C C . HIS A 1 288 ? -19.117 5.168 -4.393 1.00 97.12 288 HIS A C 1
ATOM 2160 O O . HIS A 1 288 ? -18.776 5.639 -3.308 1.00 97.12 288 HIS A O 1
ATOM 2166 N N . PRO A 1 289 ? -19.531 5.976 -5.388 1.00 96.62 289 PRO A N 1
ATOM 2167 C CA . PRO A 1 289 ? -19.400 7.440 -5.341 1.00 96.62 289 PRO A CA 1
ATOM 2168 C C . PRO A 1 289 ? -20.199 8.136 -4.221 1.00 96.62 289 PRO A C 1
ATOM 2170 O O . PRO A 1 289 ? -19.949 9.301 -3.935 1.00 96.62 289 PRO A O 1
ATOM 2173 N N . GLY A 1 290 ? -21.151 7.446 -3.581 1.00 96.31 290 GLY A N 1
ATOM 2174 C CA . GLY A 1 290 ? -21.950 7.954 -2.454 1.00 96.31 290 GLY A CA 1
ATOM 2175 C C . GLY A 1 290 ? -21.545 7.398 -1.084 1.00 96.31 290 GLY A C 1
ATOM 2176 O O . GLY A 1 290 ? -22.334 7.475 -0.146 1.00 96.31 290 GLY A O 1
ATOM 2177 N N . LEU A 1 291 ? -20.366 6.779 -0.950 1.00 96.62 291 LEU A N 1
ATOM 2178 C CA . LEU A 1 291 ? -19.996 6.049 0.270 1.00 96.62 291 LEU A CA 1
ATOM 2179 C C . LEU A 1 291 ? -19.859 6.953 1.505 1.00 96.62 291 LEU A C 1
ATOM 2181 O O . LEU A 1 291 ? -20.273 6.560 2.594 1.00 96.62 291 LEU A O 1
ATOM 2185 N N . GLN A 1 292 ? -19.357 8.180 1.338 1.00 96.50 292 GLN A N 1
ATOM 2186 C CA . GLN A 1 292 ? -19.308 9.164 2.428 1.00 96.50 292 GLN A CA 1
ATOM 2187 C C . GLN A 1 292 ? -20.710 9.629 2.856 1.00 96.50 292 GLN A C 1
ATOM 2189 O O . GLN A 1 292 ? -20.948 9.839 4.042 1.00 96.50 292 GLN A O 1
ATOM 2194 N N . ASP A 1 293 ? -21.659 9.744 1.924 1.00 97.00 293 ASP A N 1
ATOM 2195 C CA . ASP A 1 293 ? -23.045 10.119 2.243 1.00 97.00 293 ASP A CA 1
ATOM 2196 C C . ASP A 1 293 ? -23.801 8.980 2.932 1.00 97.00 293 ASP A C 1
ATOM 2198 O O . ASP A 1 293 ? -24.599 9.215 3.845 1.00 97.00 293 ASP A O 1
ATOM 2202 N N . LEU A 1 294 ? -23.508 7.733 2.549 1.00 96.38 294 LEU A N 1
ATOM 2203 C CA . LEU A 1 294 ? -23.976 6.557 3.274 1.00 96.38 294 LEU A CA 1
ATOM 2204 C C . LEU A 1 294 ? -23.430 6.550 4.706 1.00 96.38 294 LEU A C 1
ATOM 2206 O O . LEU A 1 294 ? -24.206 6.370 5.638 1.00 96.38 294 LEU A O 1
ATOM 2210 N N . TYR A 1 295 ? -22.131 6.802 4.892 1.00 95.56 295 TYR A N 1
ATOM 2211 C CA . TYR A 1 295 ? -21.532 6.933 6.222 1.00 95.56 295 TYR A CA 1
ATOM 2212 C C . TYR A 1 295 ? -22.238 8.008 7.061 1.00 95.56 295 TYR A C 1
ATOM 2214 O O . TYR A 1 295 ? -22.681 7.713 8.166 1.00 95.56 295 TYR A O 1
ATOM 2222 N N . ARG A 1 296 ? -22.431 9.222 6.522 1.00 95.50 296 ARG A N 1
ATOM 2223 C CA . ARG A 1 296 ? -23.160 10.295 7.224 1.00 95.50 296 ARG A CA 1
ATOM 2224 C C . ARG A 1 296 ? -24.577 9.878 7.614 1.00 95.50 296 ARG A C 1
ATOM 2226 O O . ARG A 1 296 ? -25.058 10.255 8.678 1.00 95.50 296 ARG A O 1
ATOM 2233 N N . THR A 1 297 ? -25.250 9.117 6.750 1.00 95.25 297 THR A N 1
ATOM 2234 C CA . THR A 1 297 ? -26.595 8.595 7.024 1.00 95.25 297 THR A CA 1
ATOM 2235 C C . THR A 1 297 ? -26.576 7.625 8.202 1.00 95.25 297 THR A C 1
ATOM 2237 O O . THR A 1 297 ? -27.377 7.802 9.112 1.00 95.25 297 THR A O 1
ATOM 2240 N N . VAL A 1 298 ? -25.629 6.682 8.217 1.00 93.31 298 VAL A N 1
ATOM 2241 C CA . VAL A 1 298 ? -25.462 5.694 9.297 1.00 93.31 298 VAL A CA 1
ATOM 2242 C C . VAL A 1 298 ? -25.120 6.372 10.623 1.00 93.31 298 VAL A C 1
ATOM 2244 O O . VAL A 1 298 ? -25.777 6.108 11.619 1.00 93.31 298 VAL A O 1
ATOM 2247 N N . VAL A 1 299 ? -24.157 7.299 10.637 1.00 91.44 299 VAL A N 1
ATOM 2248 C CA . VAL A 1 299 ? -23.796 8.052 11.853 1.00 91.44 299 VAL A CA 1
ATOM 2249 C C . VAL A 1 299 ? -24.996 8.814 12.401 1.00 91.44 299 VAL A C 1
ATOM 2251 O O . VAL A 1 299 ? -25.261 8.783 13.595 1.00 91.44 299 VAL A O 1
ATOM 2254 N N . ARG A 1 300 ? -25.750 9.493 11.531 1.00 92.50 300 ARG A N 1
ATOM 2255 C CA . ARG A 1 300 ? -26.947 10.225 11.948 1.00 92.50 300 ARG A CA 1
ATOM 2256 C C . ARG A 1 300 ? -27.996 9.301 12.567 1.00 92.50 300 ARG A C 1
ATOM 2258 O O . ARG A 1 300 ? -28.670 9.729 13.495 1.00 92.50 300 ARG A O 1
ATOM 2265 N N . GLU A 1 301 ? -28.188 8.108 12.013 1.00 91.56 301 GLU A N 1
ATOM 2266 C CA . GLU A 1 301 ? -29.136 7.125 12.545 1.00 91.56 301 GLU A CA 1
ATOM 2267 C C . GLU A 1 301 ? -28.699 6.643 13.935 1.00 91.56 301 GLU A C 1
ATOM 2269 O O . GLU A 1 301 ? -29.496 6.759 14.861 1.00 91.56 301 GLU A O 1
ATOM 2274 N N . GLU A 1 302 ? -27.430 6.263 14.111 1.00 88.38 302 GLU A N 1
ATOM 2275 C CA . GLU A 1 302 ? -26.877 5.850 15.415 1.00 88.38 302 GLU A CA 1
ATOM 2276 C C . GLU A 1 302 ? -27.012 6.944 16.484 1.00 88.38 302 GLU A C 1
ATOM 2278 O O . GLU A 1 302 ? -27.568 6.714 17.556 1.00 88.38 302 GLU A O 1
ATOM 2283 N N . LEU A 1 303 ? -26.621 8.184 16.169 1.00 87.88 303 LEU A N 1
ATOM 2284 C CA . LEU A 1 303 ? -26.740 9.303 17.114 1.00 87.88 303 LEU A CA 1
ATOM 2285 C C . LEU A 1 303 ? -28.192 9.560 17.536 1.00 87.88 303 LEU A C 1
ATOM 2287 O O . LEU A 1 303 ? -28.459 9.906 18.685 1.00 87.88 303 LEU A O 1
ATOM 2291 N N . LEU A 1 304 ? -29.149 9.407 16.616 1.00 89.00 304 LEU A N 1
ATOM 2292 C CA . LEU A 1 304 ? -30.567 9.571 16.936 1.00 89.00 304 LEU A CA 1
ATOM 2293 C C . LEU A 1 304 ? -31.093 8.435 17.822 1.00 89.00 304 LEU A C 1
ATOM 2295 O O . LEU A 1 304 ? -31.952 8.695 18.668 1.00 89.00 304 LEU A O 1
ATOM 2299 N N . GLU A 1 305 ? -30.597 7.209 17.648 1.00 88.81 305 GLU A N 1
ATOM 2300 C CA . GLU A 1 305 ? -30.926 6.064 18.505 1.00 88.81 305 GLU A CA 1
ATOM 2301 C C . GLU A 1 305 ? -30.368 6.237 19.927 1.00 88.81 305 GLU A C 1
ATOM 2303 O O . GLU A 1 305 ? -31.062 5.928 20.900 1.00 88.81 305 GLU A O 1
ATOM 2308 N N . GLU A 1 306 ? -29.185 6.840 20.065 1.00 87.31 306 GLU A N 1
ATOM 2309 C CA . GLU A 1 306 ? -28.566 7.186 21.353 1.00 87.31 306 GLU A CA 1
ATOM 2310 C C . GLU A 1 306 ? -29.175 8.441 22.018 1.00 87.31 306 GLU A C 1
ATOM 2312 O O . GLU A 1 306 ? -28.888 8.756 23.176 1.00 87.31 306 GLU A O 1
ATOM 2317 N N . GLY A 1 307 ? -30.073 9.151 21.324 1.00 85.31 307 GLY A N 1
ATOM 2318 C CA . GLY A 1 307 ? -30.689 10.391 21.809 1.00 85.31 307 GLY A CA 1
ATOM 2319 C C . GLY A 1 307 ? -29.768 11.615 21.731 1.00 85.31 307 GLY A C 1
ATOM 2320 O O . GLY A 1 307 ? -30.058 12.652 22.339 1.00 85.31 307 GLY A O 1
ATOM 2321 N N . GLU A 1 308 ? -28.676 11.507 20.980 1.00 84.94 308 GLU A N 1
ATOM 2322 C CA . GLU A 1 308 ? -27.737 12.580 20.691 1.00 84.94 308 GLU A CA 1
ATOM 2323 C C . GLU A 1 308 ? -28.207 13.450 19.512 1.00 84.94 308 GLU A C 1
ATOM 2325 O O . GLU A 1 308 ? -29.183 13.172 18.805 1.00 84.94 308 GLU A O 1
ATOM 2330 N N . LYS A 1 309 ? -27.537 14.588 19.307 1.00 83.12 309 LYS A N 1
ATOM 2331 C CA . LYS A 1 309 ? -27.829 15.459 18.164 1.00 83.12 309 LYS A CA 1
ATOM 2332 C C . LYS A 1 309 ? -27.159 14.897 16.916 1.00 83.12 309 LYS A C 1
ATOM 2334 O O . LYS A 1 309 ? -25.986 14.561 16.942 1.00 83.12 309 LYS A O 1
ATOM 2339 N N . ALA A 1 310 ? -27.890 14.900 15.805 1.00 80.56 310 ALA A N 1
ATOM 2340 C CA . ALA A 1 310 ? -27.380 14.556 14.482 1.00 80.56 310 ALA A CA 1
ATOM 2341 C C . ALA A 1 310 ? -26.319 15.566 13.990 1.00 80.56 310 ALA A C 1
ATOM 2343 O O . ALA A 1 310 ? -26.641 16.509 13.261 1.00 80.56 310 ALA A O 1
ATOM 2344 N N . GLU A 1 311 ? -25.069 15.380 14.406 1.00 85.00 311 GLU A N 1
ATOM 2345 C CA . GLU A 1 311 ? -23.901 16.146 13.962 1.00 85.00 311 GLU A CA 1
ATOM 2346 C C . GLU A 1 311 ? -23.185 15.438 12.794 1.00 85.00 311 GLU A C 1
ATOM 2348 O O . GLU A 1 311 ? -23.264 14.218 12.645 1.00 85.00 311 GLU A O 1
ATOM 2353 N N . ASP A 1 312 ? -22.502 16.199 11.926 1.00 87.19 312 ASP A N 1
ATOM 2354 C CA . ASP A 1 312 ? -21.640 15.611 10.889 1.00 87.19 312 ASP A CA 1
ATOM 2355 C C . ASP A 1 312 ? -20.257 15.337 11.483 1.00 87.19 312 ASP A C 1
ATOM 2357 O O . ASP A 1 312 ? -19.445 16.248 11.647 1.00 87.19 312 ASP A O 1
ATOM 2361 N N . TYR A 1 313 ? -20.004 14.070 11.804 1.00 89.62 313 TYR A N 1
ATOM 2362 C CA . TYR A 1 313 ? -18.729 13.612 12.346 1.00 89.62 313 TYR A CA 1
ATOM 2363 C C . TYR A 1 313 ? -17.719 13.172 11.286 1.00 89.62 313 TYR A C 1
ATOM 2365 O O . TYR A 1 313 ? -16.676 12.637 11.653 1.00 89.62 313 TYR A O 1
ATOM 2373 N N . LEU A 1 314 ? -17.974 13.365 9.985 1.00 92.00 314 LEU A N 1
ATOM 2374 C CA . LEU A 1 314 ? -16.967 13.043 8.974 1.00 92.00 314 LEU A CA 1
ATOM 2375 C C . LEU A 1 314 ? -15.747 13.962 9.105 1.00 92.00 314 LEU A C 1
ATOM 2377 O O . LEU A 1 314 ? -15.850 15.174 8.934 1.00 92.00 314 LEU A O 1
ATOM 2381 N N . VAL A 1 315 ? -14.569 13.360 9.264 1.00 92.38 315 VAL A N 1
ATOM 2382 C CA . VAL A 1 315 ? -13.267 14.011 9.076 1.00 92.38 315 VAL A CA 1
ATOM 2383 C C . VAL A 1 315 ? -12.715 13.592 7.705 1.00 92.38 315 VAL A C 1
ATOM 2385 O O . VAL A 1 315 ? -12.120 12.517 7.591 1.00 92.38 315 VAL A O 1
ATOM 2388 N N . PRO A 1 316 ? -12.889 14.393 6.632 1.00 92.62 316 PRO A N 1
ATOM 2389 C CA . PRO A 1 316 ? -12.589 13.954 5.265 1.00 92.62 316 PRO A CA 1
ATOM 2390 C C . PRO A 1 316 ? -11.134 13.523 5.059 1.00 92.62 316 PRO A C 1
ATOM 2392 O O . PRO A 1 316 ? -10.854 12.616 4.280 1.00 92.62 316 PRO A O 1
ATOM 2395 N N . GLN A 1 317 ? -10.205 14.144 5.787 1.00 93.25 317 GLN A N 1
ATOM 2396 C CA . GLN A 1 317 ? -8.779 13.830 5.738 1.00 93.25 317 GLN A CA 1
ATOM 2397 C C . GLN A 1 317 ? -8.489 12.387 6.168 1.00 93.25 317 GLN A C 1
ATOM 2399 O O . GLN A 1 317 ? -7.551 11.789 5.652 1.00 93.25 317 GLN A O 1
ATOM 2404 N N . LEU A 1 318 ? -9.294 11.817 7.072 1.00 93.50 318 LEU A N 1
ATOM 2405 C CA . LEU A 1 318 ? -9.133 10.450 7.574 1.00 93.50 318 LEU A CA 1
ATOM 2406 C C . LEU A 1 318 ? -9.784 9.395 6.676 1.00 93.50 318 LEU A C 1
ATOM 2408 O O . LEU A 1 318 ? -9.525 8.208 6.858 1.00 93.50 318 LEU A O 1
ATOM 2412 N N . TRP A 1 319 ? -10.581 9.787 5.681 1.00 96.12 319 TRP A N 1
ATOM 2413 C CA . TRP A 1 319 ? -11.291 8.843 4.814 1.00 96.12 319 TRP A CA 1
ATOM 2414 C C . TRP A 1 319 ? -10.380 7.815 4.109 1.00 96.12 319 TRP A C 1
ATOM 2416 O O . TRP A 1 319 ? -10.718 6.630 4.088 1.00 96.12 319 TRP A O 1
ATOM 2426 N N . PRO A 1 320 ? -9.180 8.174 3.610 1.00 97.44 320 PRO A N 1
ATOM 2427 C CA . PRO A 1 320 ? -8.247 7.174 3.093 1.00 97.44 320 PRO A CA 1
ATOM 2428 C C . PRO A 1 320 ? -7.788 6.164 4.159 1.00 97.44 320 PRO A C 1
ATOM 2430 O O . PRO A 1 320 ? -7.605 4.991 3.840 1.00 97.44 320 PRO A O 1
ATOM 2433 N N . ALA A 1 321 ? -7.647 6.579 5.426 1.00 95.31 321 ALA A N 1
ATOM 2434 C CA . ALA A 1 321 ? -7.338 5.667 6.530 1.00 95.31 321 ALA A CA 1
ATOM 2435 C C . ALA A 1 321 ? -8.501 4.698 6.766 1.00 95.31 321 ALA A C 1
ATOM 2437 O O . ALA A 1 321 ? -8.269 3.503 6.901 1.00 95.31 321 ALA A O 1
ATOM 2438 N N . VAL A 1 322 ? -9.745 5.183 6.732 1.00 95.50 322 VAL A N 1
ATOM 2439 C CA . VAL A 1 322 ? -10.954 4.350 6.844 1.00 95.50 322 VAL A CA 1
ATOM 2440 C C . VAL A 1 322 ? -10.949 3.217 5.813 1.00 95.50 322 VAL A C 1
ATOM 2442 O O . VAL A 1 322 ? -11.130 2.046 6.158 1.00 95.50 322 VAL A O 1
ATOM 2445 N N . ILE A 1 323 ? -10.679 3.551 4.548 1.00 96.81 323 ILE A N 1
ATOM 2446 C CA . ILE A 1 323 ? -10.570 2.567 3.465 1.00 96.81 323 ILE A CA 1
ATOM 2447 C C . ILE A 1 323 ? -9.397 1.609 3.717 1.00 96.81 323 ILE A C 1
ATOM 2449 O O . ILE A 1 323 ? -9.549 0.399 3.533 1.00 96.81 323 ILE A O 1
ATOM 2453 N N . ALA A 1 324 ? -8.249 2.117 4.177 1.00 95.69 324 ALA A N 1
ATOM 2454 C CA . ALA A 1 324 ? -7.097 1.288 4.524 1.00 95.69 324 ALA A CA 1
ATOM 2455 C C . ALA A 1 324 ? -7.429 0.276 5.631 1.00 95.69 324 ALA A C 1
ATOM 2457 O O . ALA A 1 324 ? -7.102 -0.897 5.477 1.00 95.69 324 ALA A O 1
ATOM 2458 N N . TYR A 1 325 ? -8.113 0.702 6.700 1.00 93.81 325 TYR A N 1
ATOM 2459 C CA . TYR A 1 325 ? -8.592 -0.162 7.781 1.00 93.81 325 TYR A CA 1
ATOM 2460 C C . TYR A 1 325 ? -9.492 -1.265 7.234 1.00 93.81 325 TYR A C 1
ATOM 2462 O O . TYR A 1 325 ? -9.170 -2.440 7.399 1.00 93.81 325 TYR A O 1
ATOM 2470 N N . ALA A 1 326 ? -10.559 -0.908 6.515 1.00 94.00 326 ALA A N 1
ATOM 2471 C CA . ALA A 1 326 ? -11.489 -1.887 5.961 1.00 94.00 326 ALA A CA 1
ATOM 2472 C C . ALA A 1 326 ? -10.774 -2.934 5.091 1.00 94.00 326 ALA A C 1
ATOM 2474 O O . ALA A 1 326 ? -10.928 -4.139 5.296 1.00 94.00 326 ALA A O 1
ATOM 2475 N N . VAL A 1 327 ? -9.937 -2.488 4.153 1.00 94.69 327 VAL A N 1
ATOM 2476 C CA . VAL A 1 327 ? -9.259 -3.377 3.204 1.00 94.69 327 VAL A CA 1
ATOM 2477 C C . VAL A 1 327 ? -8.181 -4.221 3.882 1.00 94.69 327 VAL A C 1
ATOM 2479 O O . VAL A 1 327 ? -8.152 -5.434 3.693 1.00 94.69 327 VAL A O 1
ATOM 2482 N N . ALA A 1 328 ? -7.307 -3.620 4.688 1.00 93.75 328 ALA A N 1
ATOM 2483 C CA . ALA A 1 328 ? -6.207 -4.326 5.338 1.00 93.75 328 ALA A CA 1
ATOM 2484 C C . ALA A 1 328 ? -6.700 -5.364 6.353 1.00 93.75 328 ALA A C 1
ATOM 2486 O O . ALA A 1 328 ? -6.161 -6.471 6.415 1.00 93.75 328 ALA A O 1
ATOM 2487 N N . PHE A 1 329 ? -7.738 -5.037 7.124 1.00 91.75 329 PHE A N 1
ATOM 2488 C CA . PHE A 1 329 ? -8.309 -5.958 8.098 1.00 91.75 329 PHE A CA 1
ATOM 2489 C C . PHE A 1 329 ? -9.177 -7.037 7.456 1.00 91.75 329 PHE A C 1
ATOM 2491 O O . PHE A 1 329 ? -9.065 -8.196 7.854 1.00 91.75 329 PHE A O 1
ATOM 2498 N N . GLY A 1 330 ? -9.929 -6.719 6.398 1.00 91.69 330 GLY A N 1
ATOM 2499 C CA . GLY A 1 330 ? -10.587 -7.735 5.571 1.00 91.69 330 GLY A CA 1
ATOM 2500 C C . GLY A 1 330 ? -9.577 -8.717 4.966 1.00 91.69 330 GLY A C 1
ATOM 2501 O O . GLY A 1 330 ? -9.743 -9.934 5.058 1.00 91.69 330 GLY A O 1
ATOM 2502 N N . THR A 1 331 ? -8.464 -8.203 4.434 1.00 91.94 331 THR A N 1
ATOM 2503 C CA . THR A 1 331 ? -7.339 -9.021 3.967 1.00 91.94 331 THR A CA 1
ATOM 2504 C C . THR A 1 331 ? -6.767 -9.892 5.085 1.00 91.94 331 THR A C 1
ATOM 2506 O O . THR A 1 331 ? -6.605 -11.096 4.898 1.00 91.94 331 THR A O 1
ATOM 2509 N N . GLN A 1 332 ? -6.483 -9.316 6.255 1.00 90.94 332 GLN A N 1
ATOM 2510 C CA . GLN A 1 332 ? -5.934 -10.062 7.384 1.00 90.94 332 GLN A CA 1
ATOM 2511 C C . GLN A 1 332 ? -6.877 -11.177 7.841 1.00 90.94 332 GLN A C 1
ATOM 2513 O O . GLN A 1 332 ? -6.414 -12.291 8.079 1.00 90.94 332 GLN A O 1
ATOM 2518 N N . ALA A 1 333 ? -8.182 -10.902 7.922 1.00 89.56 333 ALA A N 1
ATOM 2519 C CA . ALA A 1 333 ? -9.180 -11.897 8.279 1.00 89.56 333 ALA A CA 1
ATOM 2520 C C . ALA A 1 333 ? -9.107 -13.085 7.313 1.00 89.56 333 ALA A C 1
ATOM 2522 O O . ALA A 1 333 ? -9.000 -14.229 7.756 1.00 89.56 333 ALA A O 1
ATOM 2523 N N . LEU A 1 334 ? -9.082 -12.825 5.999 1.00 89.06 334 LEU A N 1
ATOM 2524 C CA . LEU A 1 334 ? -8.963 -13.848 4.952 1.00 89.06 334 LEU A CA 1
ATOM 2525 C C . LEU A 1 334 ? -7.683 -14.681 5.067 1.00 89.06 334 LEU A C 1
ATOM 2527 O O . LEU A 1 334 ? -7.734 -15.899 4.915 1.00 89.06 334 LEU A O 1
ATOM 2531 N N . GLU A 1 335 ? -6.555 -14.038 5.345 1.00 89.06 335 GLU A N 1
ATOM 2532 C CA . GLU A 1 335 ? -5.256 -14.700 5.464 1.00 89.06 335 GLU A CA 1
ATOM 2533 C C . GLU A 1 335 ? -5.095 -15.514 6.750 1.00 89.06 335 GLU A C 1
ATOM 2535 O O . GLU A 1 335 ? -4.302 -16.455 6.785 1.00 89.06 335 GLU A O 1
ATOM 2540 N N . ARG A 1 336 ? -5.834 -15.156 7.804 1.00 86.25 336 ARG A N 1
ATOM 2541 C CA . ARG A 1 336 ? -5.731 -15.753 9.138 1.00 86.25 336 ARG A CA 1
ATOM 2542 C C . ARG A 1 336 ? -7.114 -16.161 9.652 1.00 86.25 336 ARG A C 1
ATOM 2544 O O . ARG A 1 336 ? -7.642 -15.559 10.581 1.00 86.25 336 ARG A O 1
ATOM 2551 N N . PRO A 1 337 ? -7.738 -17.192 9.055 1.00 83.12 337 PRO A N 1
ATOM 2552 C CA . PRO A 1 337 ? -9.112 -17.566 9.374 1.00 83.12 337 PRO A CA 1
ATOM 2553 C C . PRO A 1 337 ? -9.331 -18.079 10.800 1.00 83.12 337 PRO A C 1
ATOM 2555 O O . PRO A 1 337 ? -10.464 -18.060 11.266 1.00 83.12 337 PRO A O 1
ATOM 2558 N N . ALA A 1 338 ? -8.275 -18.557 11.461 1.00 79.50 338 ALA A N 1
ATOM 2559 C CA . ALA A 1 338 ? -8.336 -19.039 12.837 1.00 79.50 338 ALA A CA 1
ATOM 2560 C C . ALA A 1 338 ? -8.272 -17.911 13.881 1.00 79.50 338 ALA A C 1
ATOM 2562 O O . ALA A 1 338 ? -8.599 -18.152 15.042 1.00 79.50 338 ALA A O 1
ATOM 2563 N N . ASP A 1 339 ? -7.855 -16.708 13.478 1.00 79.38 339 ASP A N 1
ATOM 2564 C CA . ASP A 1 339 ? -7.766 -15.559 14.372 1.00 79.38 339 ASP A CA 1
ATOM 2565 C C . ASP A 1 339 ? -9.147 -14.895 14.487 1.00 79.38 339 ASP A C 1
ATOM 2567 O O . ASP A 1 339 ? -9.982 -14.979 13.576 1.00 79.38 339 ASP A O 1
ATOM 2571 N N . ARG A 1 340 ? -9.401 -14.219 15.613 1.00 77.94 340 ARG A N 1
ATOM 2572 C CA . ARG A 1 340 ? -10.630 -13.442 15.795 1.00 77.94 340 ARG A CA 1
ATOM 2573 C C . ARG A 1 340 ? -10.738 -12.392 14.690 1.00 77.94 340 ARG A C 1
ATOM 2575 O O . ARG A 1 340 ? -9.743 -11.790 14.282 1.00 77.94 340 ARG A O 1
ATOM 2582 N N . ALA A 1 341 ? -11.964 -12.142 14.230 1.00 76.50 341 ALA A N 1
ATOM 2583 C CA . ALA A 1 341 ? -12.205 -11.099 13.250 1.00 76.50 341 ALA A CA 1
ATOM 2584 C C . ALA A 1 341 ? -11.679 -9.753 13.785 1.00 76.50 341 ALA A C 1
ATOM 2586 O O . ALA A 1 341 ? -12.029 -9.349 14.902 1.00 76.50 341 ALA A O 1
ATOM 2587 N N . PRO A 1 342 ? -10.850 -9.038 13.014 1.00 74.00 342 PRO A N 1
ATOM 2588 C CA . PRO A 1 342 ? -10.196 -7.821 13.473 1.00 74.00 342 PRO A CA 1
ATOM 2589 C C . PRO A 1 342 ? -11.130 -6.599 13.478 1.00 74.00 342 PRO A C 1
ATOM 2591 O O . PRO A 1 342 ? -10.681 -5.465 13.540 1.00 74.00 342 PRO A O 1
ATOM 2594 N N . TRP A 1 343 ? -12.442 -6.797 13.400 1.00 79.06 343 TRP A N 1
ATOM 2595 C CA . TRP A 1 343 ? -13.416 -5.706 13.465 1.00 79.06 343 TRP A CA 1
ATOM 2596 C C . TRP A 1 343 ? -13.622 -5.184 14.895 1.00 79.06 343 TRP A C 1
ATOM 2598 O O . TRP A 1 343 ? -14.170 -4.104 15.072 1.00 79.06 343 TRP A O 1
ATOM 2608 N N . HIS A 1 344 ? -13.109 -5.895 15.908 1.00 67.88 344 HIS A N 1
ATOM 2609 C CA . HIS A 1 344 ? -13.083 -5.447 17.310 1.00 67.88 344 HIS A CA 1
ATOM 2610 C C . HIS A 1 344 ? -12.197 -4.205 17.546 1.00 67.88 344 HIS A C 1
ATOM 2612 O O . HIS A 1 344 ? -12.283 -3.560 18.580 1.00 67.88 344 HIS A O 1
ATOM 2618 N N . VAL A 1 345 ? -11.360 -3.847 16.570 1.00 60.66 345 VAL A N 1
ATOM 2619 C CA . VAL A 1 345 ? -10.418 -2.709 16.589 1.00 60.66 345 VAL A CA 1
ATOM 2620 C C . VAL A 1 345 ? -11.085 -1.364 16.765 1.00 60.66 345 VAL A C 1
ATOM 2622 O O . VAL A 1 345 ? -10.465 -0.407 17.209 1.00 60.66 345 VAL A O 1
ATOM 2625 N N . LEU A 1 346 ? -12.352 -1.275 16.412 1.00 60.88 346 LEU A N 1
ATOM 2626 C CA . LEU A 1 346 ? -13.085 -0.020 16.421 1.00 60.88 346 LEU A CA 1
ATOM 2627 C C . LEU A 1 346 ? -13.413 0.437 17.844 1.00 60.88 346 LEU A C 1
ATOM 2629 O O . LEU A 1 346 ? -13.682 1.614 18.045 1.00 60.88 346 LEU A O 1
ATOM 2633 N N . GLU A 1 347 ? -13.297 -0.469 18.818 1.00 63.94 347 GLU A N 1
ATOM 2634 C CA . GLU A 1 347 ? -13.355 -0.167 20.250 1.00 63.94 347 GLU A CA 1
ATOM 2635 C C . GLU A 1 347 ? -12.046 0.469 20.761 1.00 63.94 347 GLU A C 1
ATOM 2637 O O . GLU A 1 347 ? -12.062 1.153 21.774 1.00 63.94 347 GLU A O 1
ATOM 2642 N N . SER A 1 348 ? -10.919 0.310 20.047 1.00 64.44 348 SER A N 1
ATOM 2643 C CA . SER A 1 348 ? -9.608 0.833 20.479 1.00 64.44 348 SER A CA 1
ATOM 2644 C C . SER A 1 348 ? -9.415 2.336 20.253 1.00 64.44 348 SER A C 1
ATOM 2646 O O . SER A 1 348 ? -8.439 2.915 20.726 1.00 64.44 348 SER A O 1
ATOM 2648 N N . PHE A 1 349 ? -10.317 2.988 19.516 1.00 73.00 349 PHE A N 1
ATOM 2649 C CA . PHE A 1 349 ? -10.272 4.431 19.292 1.00 73.00 349 PHE A CA 1
ATOM 2650 C C . PHE A 1 349 ? -10.928 5.171 20.463 1.00 73.00 349 PHE A C 1
ATOM 2652 O O . PHE A 1 349 ? -11.967 5.804 20.304 1.00 73.00 349 PHE A O 1
ATOM 2659 N N . GLU A 1 350 ? -10.336 5.088 21.654 1.00 68.31 350 GLU A N 1
ATOM 2660 C CA . GLU A 1 350 ? -10.843 5.814 22.820 1.00 68.31 350 GLU A CA 1
ATOM 2661 C C . GLU A 1 350 ? -10.560 7.324 22.727 1.00 68.31 350 GLU A C 1
ATOM 2663 O O . GLU A 1 350 ? -9.554 7.783 22.163 1.00 68.31 350 GLU A O 1
ATOM 2668 N N . GLN A 1 351 ? -11.451 8.123 23.318 1.00 64.00 351 GLN A N 1
ATOM 2669 C CA . GLN A 1 351 ? -11.300 9.574 23.376 1.00 64.00 351 GLN A CA 1
ATOM 2670 C C . GLN A 1 351 ? -10.029 9.951 24.151 1.00 64.00 351 GLN A C 1
ATOM 2672 O O . GLN A 1 351 ? -9.861 9.602 25.315 1.00 64.00 351 GLN A O 1
ATOM 2677 N N . GLY A 1 352 ? -9.131 10.693 23.498 1.00 63.75 352 GLY A N 1
ATOM 2678 C CA . GLY A 1 352 ? -7.870 11.168 24.080 1.00 63.75 352 GLY A CA 1
ATOM 2679 C C . GLY A 1 352 ? -6.636 10.327 23.734 1.00 63.75 352 GLY A C 1
ATOM 2680 O O . GLY A 1 352 ? -5.547 10.898 23.646 1.00 63.75 352 GLY A O 1
ATOM 2681 N N . ALA A 1 353 ? -6.782 9.031 23.424 1.00 68.50 353 ALA A N 1
ATOM 2682 C CA . ALA A 1 353 ? -5.648 8.167 23.066 1.00 68.50 353 ALA A CA 1
ATOM 2683 C C . ALA A 1 353 ? -4.962 8.642 21.769 1.00 68.50 353 ALA A C 1
ATOM 2685 O O . ALA A 1 353 ? -3.748 8.851 21.721 1.00 68.50 353 ALA A O 1
ATOM 2686 N N . LEU A 1 354 ? -5.752 8.934 20.729 1.00 75.31 354 LEU A N 1
ATOM 2687 C CA . LEU A 1 354 ? -5.243 9.442 19.447 1.00 75.31 354 LEU A CA 1
ATOM 2688 C C . LEU A 1 354 ? -4.767 10.904 19.505 1.00 75.31 354 LEU A C 1
ATOM 2690 O O . LEU A 1 354 ? -3.850 11.279 18.771 1.00 75.31 354 LEU A O 1
ATOM 2694 N N . GLY A 1 355 ? -5.340 11.730 20.387 1.00 73.56 355 GLY A N 1
ATOM 2695 C CA . GLY A 1 355 ? -4.987 13.150 20.506 1.00 73.56 355 GLY A CA 1
ATOM 2696 C C . GLY A 1 355 ? -3.514 13.355 20.876 1.00 73.56 355 GLY A C 1
ATOM 2697 O O . GLY A 1 355 ? -2.822 14.169 20.258 1.00 73.56 355 GLY A O 1
ATOM 2698 N N . GLY A 1 356 ? -2.993 12.543 21.806 1.00 71.62 356 GLY A N 1
ATOM 2699 C CA . GLY A 1 356 ? -1.571 12.545 22.169 1.00 71.62 356 GLY A CA 1
ATOM 2700 C C . GLY A 1 356 ? -0.651 12.184 20.996 1.00 71.62 356 GLY A C 1
ATOM 2701 O O . GLY A 1 356 ? 0.376 12.835 20.780 1.00 71.62 356 GLY A O 1
ATOM 2702 N N . HIS A 1 357 ? -1.052 11.209 20.175 1.00 73.94 357 HIS A N 1
ATOM 2703 C CA . HIS A 1 357 ? -0.327 10.833 18.958 1.00 73.94 357 HIS A CA 1
ATOM 2704 C C . HIS A 1 357 ? -0.281 11.953 17.930 1.00 73.94 357 HIS A C 1
ATOM 2706 O O . HIS A 1 357 ? 0.783 12.261 17.386 1.00 73.94 357 HIS A O 1
ATOM 2712 N N . PHE A 1 358 ? -1.427 12.573 17.671 1.00 80.00 358 PHE A N 1
ATOM 2713 C CA . PHE A 1 358 ? -1.548 13.657 16.706 1.00 80.00 358 PHE A CA 1
ATOM 2714 C C . PHE A 1 358 ? -0.709 14.862 17.134 1.00 80.00 358 PHE A C 1
ATOM 2716 O O . PHE A 1 358 ? 0.055 15.390 16.322 1.00 80.00 358 PHE A O 1
ATOM 2723 N N . ALA A 1 359 ? -0.739 15.221 18.419 1.00 76.00 359 ALA A N 1
ATOM 2724 C CA . ALA A 1 359 ? 0.108 16.274 18.967 1.00 76.00 359 ALA A CA 1
ATOM 2725 C C . ALA A 1 359 ? 1.608 15.968 18.786 1.00 76.00 359 ALA A C 1
ATOM 2727 O O . ALA A 1 359 ? 2.362 16.823 18.311 1.00 76.00 359 ALA A O 1
ATOM 2728 N N . ALA A 1 360 ? 2.047 14.741 19.087 1.00 74.62 360 ALA A N 1
ATOM 2729 C CA . ALA A 1 360 ? 3.447 14.333 18.948 1.00 74.62 360 ALA A CA 1
ATOM 2730 C C . ALA A 1 360 ? 3.947 14.357 17.489 1.00 74.62 360 ALA A C 1
ATOM 2732 O O . ALA A 1 360 ? 5.114 14.666 17.242 1.00 74.62 360 ALA A O 1
ATOM 2733 N N . MET A 1 361 ? 3.070 14.090 16.516 1.00 75.50 361 MET A N 1
ATOM 2734 C CA . MET A 1 361 ? 3.379 14.180 15.080 1.00 75.50 361 MET A CA 1
ATOM 2735 C C . MET A 1 361 ? 3.284 15.603 14.516 1.00 75.50 361 MET A C 1
ATOM 2737 O O . MET A 1 361 ? 3.590 15.806 13.343 1.00 75.50 361 MET A O 1
ATOM 2741 N N . ARG A 1 362 ? 2.873 16.592 15.327 1.00 76.88 362 ARG A N 1
ATOM 2742 C CA . ARG A 1 362 ? 2.503 17.945 14.868 1.00 76.88 362 ARG A CA 1
ATOM 2743 C C . ARG A 1 362 ? 1.416 17.903 13.789 1.00 76.88 362 ARG A C 1
ATOM 2745 O O . ARG A 1 362 ? 1.461 18.660 12.819 1.00 76.88 362 ARG A O 1
ATOM 2752 N N . SER A 1 363 ? 0.473 16.984 13.970 1.00 80.94 363 SER A N 1
ATOM 2753 C CA . SER A 1 363 ? -0.682 16.797 13.103 1.00 80.94 363 SER A CA 1
ATOM 2754 C C . SER A 1 363 ? -1.470 18.095 12.958 1.00 80.94 363 SER A C 1
ATOM 2756 O O . SER A 1 363 ? -1.603 18.870 13.905 1.00 80.94 363 SER A O 1
ATOM 2758 N N . ALA A 1 364 ? -2.008 18.312 11.759 1.00 78.06 364 ALA A N 1
ATOM 2759 C CA . ALA A 1 364 ? -2.988 19.366 11.513 1.00 78.06 364 ALA A CA 1
ATOM 2760 C C . ALA A 1 364 ? -4.418 18.933 11.886 1.00 78.06 364 ALA A C 1
ATOM 2762 O O . ALA A 1 364 ? -5.327 19.760 11.850 1.00 78.06 364 ALA A O 1
ATOM 2763 N N . LEU A 1 365 ? -4.625 17.650 12.210 1.00 80.19 365 LEU A N 1
ATOM 2764 C CA . LEU A 1 365 ? -5.870 17.188 12.813 1.00 80.19 365 LEU A CA 1
ATOM 2765 C C . LEU A 1 365 ? -5.946 17.752 14.226 1.00 80.19 365 LEU A C 1
ATOM 2767 O O . LEU A 1 365 ? -4.999 17.609 15.000 1.00 80.19 365 LEU A O 1
ATOM 2771 N N . ASP A 1 366 ? -7.070 18.387 14.533 1.00 67.19 366 ASP A N 1
ATOM 2772 C CA . ASP A 1 366 ? -7.330 18.918 15.860 1.00 67.19 366 ASP A CA 1
ATOM 2773 C C . ASP A 1 366 ? -7.295 17.756 16.878 1.00 67.19 366 ASP A C 1
ATOM 2775 O O . ASP A 1 366 ? -8.065 16.801 16.735 1.00 67.19 366 ASP A O 1
ATOM 2779 N N . PRO A 1 367 ? -6.375 17.762 17.863 1.00 58.16 367 PRO A N 1
ATOM 2780 C CA . PRO A 1 367 ? -6.332 16.726 18.893 1.00 58.16 367 PRO A CA 1
ATOM 2781 C C . PRO A 1 367 ? -7.608 16.723 19.753 1.00 58.16 367 PRO A C 1
ATOM 2783 O O . PRO A 1 367 ? -7.935 15.684 20.327 1.00 58.16 367 PRO A O 1
ATOM 2786 N N . ASP A 1 368 ? -8.348 17.840 19.761 1.00 59.56 368 ASP A N 1
ATOM 2787 C CA . ASP A 1 368 ? -9.652 18.021 20.395 1.00 59.56 368 ASP A CA 1
ATOM 2788 C C . ASP A 1 368 ? -10.814 17.894 19.388 1.00 59.56 368 ASP A C 1
ATOM 2790 O O . ASP A 1 368 ? -11.952 18.207 19.740 1.00 59.56 368 ASP A O 1
ATOM 2794 N N . ALA A 1 369 ? -10.579 17.363 18.170 1.00 58.44 369 ALA A N 1
ATOM 2795 C CA . ALA A 1 369 ? -11.610 17.078 17.148 1.00 58.44 369 ALA A CA 1
ATOM 2796 C C . ALA A 1 369 ? -12.758 16.164 17.636 1.00 58.44 369 ALA A C 1
ATOM 2798 O O . ALA A 1 369 ? -13.681 15.848 16.880 1.00 58.44 369 ALA A O 1
ATOM 2799 N N . GLY A 1 370 ? -12.716 15.742 18.899 1.00 66.88 370 GLY A N 1
ATOM 2800 C CA . GLY A 1 370 ? -13.849 15.197 19.613 1.00 66.88 370 GLY A CA 1
ATOM 2801 C C . GLY A 1 370 ? -14.274 13.833 19.070 1.00 66.88 370 GLY A C 1
ATOM 2802 O O . GLY A 1 370 ? -13.438 13.070 18.575 1.00 66.88 370 GLY A O 1
ATOM 2803 N N . PRO A 1 371 ? -15.577 13.519 19.139 1.00 77.25 371 PRO A N 1
ATOM 2804 C CA . PRO A 1 371 ? -16.131 12.264 18.640 1.00 77.25 371 PRO A CA 1
ATOM 2805 C C . PRO A 1 371 ? -15.867 12.031 17.142 1.00 77.25 371 PRO A C 1
ATOM 2807 O O . PRO A 1 371 ? -15.842 10.887 16.697 1.00 77.25 371 PRO A O 1
ATOM 2810 N N . GLY A 1 372 ? -15.602 13.085 16.356 1.00 85.12 372 GLY A N 1
ATOM 2811 C CA . GLY A 1 372 ? -15.459 13.014 14.898 1.00 85.12 372 GLY A CA 1
ATOM 2812 C C . GLY A 1 372 ? -14.419 12.008 14.401 1.00 85.12 372 GLY A C 1
ATOM 2813 O O . GLY A 1 372 ? -14.672 11.250 13.463 1.00 85.12 372 GLY A O 1
ATOM 2814 N N . VAL A 1 373 ? -13.253 11.955 15.050 1.00 86.00 373 VAL A N 1
ATOM 2815 C CA . VAL A 1 373 ? -12.179 11.009 14.693 1.00 86.00 373 VAL A CA 1
ATOM 2816 C C . VAL A 1 373 ? -12.609 9.567 14.963 1.00 86.00 373 VAL A C 1
ATOM 2818 O O . VAL A 1 373 ? -12.401 8.697 14.117 1.00 86.00 373 VAL A O 1
ATOM 2821 N N . ILE A 1 374 ? -13.238 9.335 16.117 1.00 85.38 374 ILE A N 1
ATOM 2822 C CA . ILE A 1 374 ? -13.693 8.018 16.575 1.00 85.38 374 ILE A CA 1
ATOM 2823 C C . ILE A 1 374 ? -14.802 7.512 15.658 1.00 85.38 374 ILE A C 1
ATOM 2825 O O . ILE A 1 374 ? -14.690 6.419 15.115 1.00 85.38 374 ILE A O 1
ATOM 2829 N N . TYR A 1 375 ? -15.821 8.332 15.401 1.00 88.25 375 TYR A N 1
ATOM 2830 C CA . TYR A 1 375 ? -16.913 7.994 14.491 1.00 88.25 375 TYR A CA 1
ATOM 2831 C C . TYR A 1 375 ? -16.407 7.753 13.062 1.00 88.25 375 TYR A C 1
ATOM 2833 O O . TYR A 1 375 ? -16.775 6.750 12.445 1.00 88.25 375 TYR A O 1
ATOM 2841 N N . THR A 1 376 ? -15.505 8.605 12.552 1.00 91.50 376 THR A N 1
ATOM 2842 C CA . THR A 1 376 ? -14.962 8.451 11.191 1.00 91.50 376 THR A CA 1
ATOM 2843 C C . THR A 1 376 ? -14.188 7.150 11.038 1.00 91.50 376 THR A C 1
ATOM 2845 O O . THR A 1 376 ? -14.429 6.418 10.082 1.00 91.50 376 THR A O 1
ATOM 2848 N N . LEU A 1 377 ? -13.268 6.840 11.955 1.00 89.62 377 LEU A N 1
ATOM 2849 C CA . LEU A 1 377 ? -12.460 5.620 11.872 1.00 89.62 377 LEU A CA 1
ATOM 2850 C C . LEU A 1 377 ? -13.273 4.372 12.232 1.00 89.62 377 LEU A C 1
ATOM 2852 O O . LEU A 1 377 ? -13.245 3.394 11.487 1.00 89.62 377 LEU A O 1
ATOM 2856 N N . GLY A 1 378 ? -14.017 4.435 13.336 1.00 87.12 378 GLY A N 1
ATOM 2857 C CA . GLY A 1 378 ? -14.859 3.377 13.883 1.00 87.12 378 GLY A CA 1
ATOM 2858 C C . GLY A 1 378 ? -15.973 2.962 12.923 1.00 87.12 378 GLY A C 1
ATOM 2859 O O . GLY A 1 378 ? -15.891 1.937 12.242 1.00 87.12 378 GLY A O 1
ATOM 2860 N N . LEU A 1 379 ? -17.019 3.786 12.822 1.00 89.81 379 LEU A N 1
ATOM 2861 C CA . LEU A 1 379 ? -18.177 3.473 11.981 1.00 89.81 379 LEU A CA 1
ATOM 2862 C C . LEU A 1 379 ? -17.833 3.499 10.492 1.00 89.81 379 LEU A C 1
ATOM 2864 O O . LEU A 1 379 ? -18.332 2.666 9.733 1.00 89.81 379 LEU A O 1
ATOM 2868 N N . GLY A 1 380 ? -16.952 4.405 10.059 1.00 93.50 380 GLY A N 1
ATOM 2869 C CA . GLY A 1 380 ? -16.541 4.464 8.658 1.00 93.50 380 GLY A CA 1
ATOM 2870 C C . GLY A 1 380 ? -15.948 3.142 8.175 1.00 93.50 380 GLY A C 1
ATOM 2871 O O . GLY A 1 380 ? -16.320 2.670 7.098 1.00 93.50 380 GLY A O 1
ATOM 2872 N N . ALA A 1 381 ? -15.078 2.499 8.966 1.00 92.75 381 ALA A N 1
ATOM 2873 C CA . ALA A 1 381 ? -14.431 1.261 8.537 1.00 92.75 381 ALA A CA 1
ATOM 2874 C C . ALA A 1 381 ? -15.448 0.119 8.408 1.00 92.75 381 ALA A C 1
ATOM 2876 O O . ALA A 1 381 ? -15.363 -0.652 7.451 1.00 92.75 381 ALA A O 1
ATOM 2877 N N . LEU A 1 382 ? -16.451 0.053 9.296 1.00 91.75 382 LEU A N 1
ATOM 2878 C CA . LEU A 1 382 ? -17.560 -0.907 9.189 1.00 91.75 382 LEU A CA 1
ATOM 2879 C C . LEU A 1 382 ? -18.400 -0.665 7.943 1.00 91.75 382 LEU A C 1
ATOM 2881 O O . LEU A 1 382 ? -18.713 -1.614 7.224 1.00 91.75 382 LEU A O 1
ATOM 2885 N N . VAL A 1 383 ? -18.762 0.591 7.672 1.00 94.44 383 VAL A N 1
ATOM 2886 C CA . VAL A 1 383 ? -19.568 0.949 6.498 1.00 94.44 383 VAL A CA 1
ATOM 2887 C C . VAL A 1 383 ? -18.833 0.553 5.219 1.00 94.44 383 VAL A C 1
ATOM 2889 O O . VAL A 1 383 ? -19.409 -0.130 4.369 1.00 94.44 383 VAL A O 1
ATOM 2892 N N . VAL A 1 384 ? -17.549 0.904 5.100 1.00 95.31 384 VAL A N 1
ATOM 2893 C CA . VAL A 1 384 ? -16.725 0.520 3.945 1.00 95.31 384 VAL A CA 1
ATOM 2894 C C . VAL A 1 384 ? -16.599 -1.004 3.850 1.00 95.31 384 VAL A C 1
ATOM 2896 O O . VAL A 1 384 ? -16.839 -1.566 2.782 1.00 95.31 384 VAL A O 1
ATOM 2899 N N . ALA A 1 385 ? -16.286 -1.698 4.948 1.00 93.19 385 ALA A N 1
ATOM 2900 C CA . ALA A 1 385 ? -16.157 -3.155 4.960 1.00 93.19 385 ALA A CA 1
ATOM 2901 C C . ALA A 1 385 ? -17.454 -3.861 4.538 1.00 93.19 385 ALA A C 1
ATOM 2903 O O . ALA A 1 385 ? -17.414 -4.811 3.753 1.00 93.19 385 ALA A O 1
ATOM 2904 N N . LYS A 1 386 ? -18.608 -3.361 4.995 1.00 93.06 386 LYS A N 1
ATOM 2905 C CA . LYS A 1 386 ? -19.936 -3.881 4.646 1.00 93.06 386 LYS A CA 1
ATOM 2906 C C . LYS A 1 386 ? -20.213 -3.730 3.161 1.00 93.06 386 LYS A C 1
ATOM 2908 O O . LYS A 1 386 ? -20.604 -4.694 2.511 1.00 93.06 386 LYS A O 1
ATOM 2913 N N . VAL A 1 387 ? -19.984 -2.534 2.624 1.00 95.19 387 VAL A N 1
ATOM 2914 C CA . VAL A 1 387 ? -20.222 -2.229 1.208 1.00 95.19 387 VAL A CA 1
ATOM 2915 C C . VAL A 1 387 ? -19.302 -3.040 0.296 1.00 95.19 387 VAL A C 1
ATOM 2917 O O . VAL A 1 387 ? -19.736 -3.505 -0.755 1.00 95.19 387 VAL A O 1
ATOM 2920 N N . LEU A 1 388 ? -18.058 -3.267 0.717 1.00 94.06 388 LEU A N 1
ATOM 2921 C CA . LEU A 1 388 ? -17.101 -4.089 -0.020 1.00 94.06 388 LEU A CA 1
ATOM 2922 C C . LEU A 1 388 ? -17.316 -5.603 0.161 1.00 94.06 388 LEU A C 1
ATOM 2924 O O . LEU A 1 388 ? -16.653 -6.381 -0.524 1.00 94.06 388 LEU A O 1
ATOM 2928 N N . GLY A 1 389 ? -18.219 -6.032 1.050 1.00 92.06 389 GLY A N 1
ATOM 2929 C CA . GLY A 1 389 ? -18.467 -7.449 1.333 1.00 92.06 389 GLY A CA 1
ATOM 2930 C C . GLY A 1 389 ? -17.289 -8.144 2.024 1.00 92.06 389 GLY A C 1
ATOM 2931 O O . GLY A 1 389 ? -16.974 -9.284 1.698 1.00 92.06 389 GLY A O 1
ATOM 2932 N N . LEU A 1 390 ? -16.603 -7.444 2.934 1.00 89.62 390 LEU A N 1
ATOM 2933 C CA . LEU A 1 390 ? -15.408 -7.936 3.633 1.00 89.62 390 LEU A CA 1
ATOM 2934 C C . LEU A 1 390 ? -15.705 -8.660 4.957 1.00 89.62 390 LEU A C 1
ATOM 2936 O O . LEU A 1 390 ? -14.793 -9.247 5.539 1.00 89.62 390 LEU A O 1
ATOM 2940 N N . PHE A 1 391 ? -16.953 -8.643 5.430 1.00 83.56 391 PHE A N 1
ATOM 2941 C CA . PHE A 1 391 ? -17.382 -9.447 6.577 1.00 83.56 391 PHE A CA 1
ATOM 2942 C C . PHE A 1 391 ? -17.559 -10.913 6.192 1.00 83.56 391 PHE A C 1
ATOM 2944 O O . PHE A 1 391 ? -18.022 -11.226 5.094 1.00 83.56 391 PHE A O 1
ATOM 2951 N N . ARG A 1 392 ? -17.242 -11.818 7.119 1.00 71.62 392 ARG A N 1
ATOM 2952 C CA . ARG A 1 392 ? -17.626 -13.225 6.999 1.00 71.62 392 ARG A CA 1
ATOM 2953 C C . ARG A 1 392 ? -19.043 -13.446 7.504 1.00 71.62 392 ARG A C 1
ATOM 2955 O O . ARG A 1 392 ? -19.537 -12.716 8.363 1.00 71.62 392 ARG A O 1
ATOM 2962 N N . ASP A 1 393 ? -19.666 -14.516 7.021 1.00 62.75 393 ASP A N 1
ATOM 2963 C CA . ASP A 1 393 ? -20.905 -15.029 7.597 1.00 62.75 393 ASP A CA 1
ATOM 2964 C C . ASP A 1 393 ? -20.684 -15.322 9.093 1.00 62.75 393 ASP A C 1
ATOM 2966 O O . ASP A 1 393 ? -19.901 -16.200 9.453 1.00 62.75 393 ASP A O 1
ATOM 2970 N N . GLY A 1 394 ? -21.352 -14.560 9.965 1.00 63.53 394 GLY A N 1
ATOM 2971 C CA . GLY A 1 394 ? -21.212 -14.662 11.423 1.00 63.53 394 GLY A CA 1
ATOM 2972 C C . GLY A 1 394 ? -20.390 -13.554 12.090 1.00 63.53 394 GLY A C 1
ATOM 2973 O O . GLY A 1 394 ? -20.445 -13.446 13.312 1.00 63.53 394 GLY A O 1
ATOM 2974 N N . ASP A 1 395 ? -19.730 -12.673 11.330 1.00 65.62 395 ASP A N 1
ATOM 2975 C CA . ASP A 1 395 ? -19.047 -11.477 11.860 1.00 65.62 395 ASP A CA 1
ATOM 2976 C C . ASP A 1 395 ? -20.035 -10.356 12.261 1.00 65.62 395 ASP A C 1
ATOM 2978 O O . ASP A 1 395 ? -19.655 -9.189 12.337 1.00 65.62 395 ASP A O 1
ATOM 2982 N N . SER A 1 396 ? -21.318 -10.665 12.503 1.00 50.22 396 SER A N 1
ATOM 2983 C CA . SER A 1 396 ? -22.316 -9.669 12.903 1.00 50.22 396 SER A CA 1
ATOM 2984 C C . SER A 1 396 ? -21.995 -9.136 14.301 1.00 50.22 396 SER A C 1
ATOM 2986 O O . SER A 1 396 ? -22.466 -9.669 15.306 1.00 50.22 396 SER A O 1
ATOM 2988 N N . SER A 1 397 ? -21.195 -8.074 14.354 1.00 46.50 397 SER A N 1
ATOM 2989 C CA . SER A 1 397 ? -20.985 -7.251 15.544 1.00 46.50 397 SER A CA 1
ATOM 2990 C C . SER A 1 397 ? -22.140 -6.282 15.798 1.00 46.50 397 SER A C 1
ATOM 2992 O O . SER A 1 397 ? -22.112 -5.570 16.789 1.00 46.50 397 SER A O 1
ATOM 2994 N N . THR A 1 398 ? -23.173 -6.251 14.950 1.00 41.38 398 THR A N 1
ATOM 2995 C CA . THR A 1 398 ? -24.400 -5.500 15.235 1.00 41.38 398 THR A CA 1
ATOM 2996 C C . THR A 1 398 ? -25.295 -6.320 16.157 1.00 41.38 398 THR A C 1
ATOM 2998 O O . THR A 1 398 ? -26.135 -7.106 15.697 1.00 41.38 398 THR A O 1
ATOM 3001 N N . LYS A 1 399 ? -25.071 -6.157 17.458 1.00 33.78 399 LYS A N 1
ATOM 3002 C CA . LYS A 1 399 ? -26.111 -6.264 18.473 1.00 33.78 399 LYS A CA 1
ATOM 3003 C C . LYS A 1 399 ? -26.286 -4.920 19.138 1.00 33.78 399 LYS A C 1
ATOM 3005 O O . LYS A 1 399 ? -25.235 -4.321 19.438 1.00 33.78 399 LYS A O 1
#

Organism: NCBI:txid1535768

Foldseek 3Di:
DDPVVVLLVVLVVPADVPCSVVSSVVVVVVVVDFLFQVVLLVQLQVLLVVLQFQKDWDPAAAQQWTWMDTQQKIKIKHFPPDDGPPRHPDHVRDVVVDDSNTFIKIWIWALAPPDIQIDIDTSPDRSNVVNVVVLVSLLVVLLVLLVPFDQPDAQPPPRWGHRQLLFDQFPVDSPGTHHLLQCLADQRCLVPQLLVVLVSLVVSSRHGSNRQLSSLLVLLQLLLQLEQCLQVVNCVVCVVPPDRGDNCSNPVQNRFGAANQPDFQPLCNSHGRRHGLVSLVVSLCVVPVCLLVVLLVVQQVVCVVVVHHSDRLAPPSCLSSLSSNLRSQLVSCVSCVVTPRSLSSLVRPDQQSVLSSSVSSVGPPHSPSDCSVSSCNNSSNVSSNVVSVSDDDPNPPPD

Radius of gyration: 24.57 Å; chains: 1; bounding box: 66×44×82 Å